Protein AF-0000000075319287 (afdb_homodimer)

Foldseek 3Di:
DPQAAEEEEDQDLLNLLLLVLCVVVPRDQASYEYEDLDPVSQVVSCVVRVHHYYPDRLVRCVPGQEYEYEDELLCLLVVLQVNQVSDDQRREYEYQYFLAAPVLSCVRNPRHWYKYKHWADQLSVLAIEMEIETDPPQDPVNVVVVQVSSNSRHHYDYDDDRLCVLLVCLCGHCPVVVLVVVLVVQLVVVVVVPDDSVVSNVVSVVVSVVLVCCQVVDPDHSVVVLVVVDDPPDPSVVVVVVCVVVPVVVVSVVSSVVSSVVSNVSNVVSSD/DPQAAEEEEDQDLLNLLLLVLCVVVPRDQASYEYEDLDPVSQVVSCVVRVHHYYPDRLVRCVPGQEYEYEDELLCLLVVLQVNQVSDDQRREYEYQYFLAAPVLSCVRNPRHWYKYKHWADQLSVLAIEMEIETDPPQDPVNVVVVQVSSNSRHHYDYDDDRLCVLLVCLCGHCPVVVLVVVLVVQLVVVVVVPDDSVVSNVVSVVVSVVLVCCQVVDPDHSVVVLVVVDDPPDPSVVVVVVCVVVPVVVVSVVSSVVSSVVSNVSNVVSSD

Structure (mmCIF, N/CA/C/O backbone):
data_AF-0000000075319287-model_v1
#
loop_
_entity.id
_entity.type
_entity.pdbx_description
1 polymer 'Pyrroline-5-carboxylate reductase'
#
loop_
_atom_site.group_PDB
_atom_site.id
_atom_site.type_symbol
_atom_site.label_atom_id
_atom_site.label_alt_id
_atom_site.label_comp_id
_atom_site.label_asym_id
_atom_site.label_entity_id
_atom_site.label_seq_id
_atom_site.pdbx_PDB_ins_code
_atom_site.Cartn_x
_atom_site.Cartn_y
_atom_site.Cartn_z
_atom_site.occupancy
_atom_site.B_iso_or_equiv
_atom_site.auth_seq_id
_atom_site.auth_comp_id
_atom_site.auth_asym_id
_atom_site.auth_atom_id
_atom_site.pdbx_PDB_model_num
ATOM 1 N N . MET A 1 1 ? 15.688 16.484 32.188 1 40 1 MET A N 1
ATOM 2 C CA . MET A 1 1 ? 15.344 17.203 30.953 1 40 1 MET A CA 1
ATOM 3 C C . MET A 1 1 ? 13.867 17.578 30.938 1 40 1 MET A C 1
ATOM 5 O O . MET A 1 1 ? 13.008 16.781 31.312 1 40 1 MET A O 1
ATOM 9 N N . SER A 1 2 ? 13.633 18.828 31.078 1 56.03 2 SER A N 1
ATOM 10 C CA . SER A 1 2 ? 12.25 19.25 31.25 1 56.03 2 SER A CA 1
ATOM 11 C C . SER A 1 2 ? 11.344 18.656 30.172 1 56.03 2 SER A C 1
ATOM 13 O O . SER A 1 2 ? 11.711 18.625 29 1 56.03 2 SER A O 1
ATOM 15 N N . THR A 1 3 ? 10.461 17.891 30.562 1 84.19 3 THR A N 1
ATOM 16 C CA . THR A 1 3 ? 9.508 17.203 29.703 1 84.19 3 THR A CA 1
ATOM 17 C C . THR A 1 3 ? 8.625 18.219 28.969 1 84.19 3 THR A C 1
ATOM 19 O O . THR A 1 3 ? 8.117 19.156 29.578 1 84.19 3 THR A O 1
ATOM 22 N N . THR A 1 4 ? 8.719 18.281 27.625 1 93.69 4 THR A N 1
ATOM 23 C CA . THR A 1 4 ? 7.887 19.141 26.812 1 93.69 4 THR A CA 1
ATOM 24 C C . THR A 1 4 ? 6.41 18.953 27.141 1 93.69 4 THR A C 1
ATOM 26 O O . THR A 1 4 ? 5.926 17.812 27.172 1 93.69 4 THR A O 1
ATOM 29 N N . ARG A 1 5 ? 5.77 20.062 27.578 1 97 5 ARG A N 1
ATOM 30 C CA . ARG A 1 5 ? 4.332 20.031 27.828 1 97 5 ARG A CA 1
ATOM 31 C C . ARG A 1 5 ? 3.553 20.406 26.562 1 97 5 ARG A C 1
ATOM 33 O O . ARG A 1 5 ? 3.816 21.453 25.953 1 97 5 ARG A O 1
ATOM 40 N N . ILE A 1 6 ? 2.586 19.531 26.234 1 98.19 6 ILE A N 1
ATOM 41 C CA . ILE A 1 6 ? 1.879 19.703 24.969 1 98.19 6 ILE A CA 1
ATOM 42 C C . ILE A 1 6 ? 0.385 19.875 25.219 1 98.19 6 ILE A C 1
ATOM 44 O O . ILE A 1 6 ? -0.209 19.125 26 1 98.19 6 ILE A O 1
ATOM 48 N N . ALA A 1 7 ? -0.177 20.875 24.625 1 98.56 7 ALA A N 1
ATOM 49 C CA . ALA A 1 7 ? -1.622 21.078 24.672 1 98.56 7 ALA A CA 1
ATOM 50 C C . ALA A 1 7 ? -2.252 20.906 23.297 1 98.56 7 ALA A C 1
ATOM 52 O O . ALA A 1 7 ? -1.795 21.484 22.312 1 98.56 7 ALA A O 1
ATOM 53 N N . PHE A 1 8 ? -3.287 20.078 23.234 1 98.62 8 PHE A N 1
ATOM 54 C CA . PHE A 1 8 ? -4.07 19.891 22.016 1 98.62 8 PHE A CA 1
ATOM 55 C C . PHE A 1 8 ? -5.371 20.688 22.078 1 98.62 8 PHE A C 1
ATOM 57 O O . PHE A 1 8 ? -6.156 20.516 23.016 1 98.62 8 PHE A O 1
ATOM 64 N N . ILE A 1 9 ? -5.527 21.578 21.125 1 98.38 9 ILE A N 1
ATOM 65 C CA . ILE A 1 9 ? -6.797 22.281 20.969 1 98.38 9 ILE A CA 1
ATOM 66 C C . ILE A 1 9 ? -7.648 21.578 19.906 1 98.38 9 ILE A C 1
ATOM 68 O O . ILE A 1 9 ? -7.363 21.672 18.703 1 98.38 9 ILE A O 1
ATOM 72 N N . GLY A 1 10 ? -8.766 20.984 20.297 1 96.56 10 GLY A N 1
ATOM 73 C CA . GLY A 1 10 ? -9.484 20.031 19.469 1 96.56 10 GLY A CA 1
ATOM 74 C C . GLY A 1 10 ? -9.031 18.594 19.688 1 96.56 10 GLY A C 1
ATOM 75 O O . GLY A 1 10 ? -7.867 18.266 19.469 1 96.56 10 GLY A O 1
ATOM 76 N N . ALA A 1 11 ? -9.969 17.766 20.109 1 95.19 11 ALA A N 1
ATOM 77 C CA . ALA A 1 11 ? -9.617 16.391 20.453 1 95.19 11 ALA A CA 1
ATOM 78 C C . ALA A 1 11 ? -10.297 15.398 19.516 1 95.19 11 ALA A C 1
ATOM 80 O O . ALA A 1 11 ? -10.859 14.391 19.953 1 95.19 11 ALA A O 1
ATOM 81 N N . GLY A 1 12 ? -10.227 15.727 18.219 1 91.44 12 GLY A N 1
ATOM 82 C CA . GLY A 1 12 ? -10.773 14.828 17.219 1 91.44 12 GLY A CA 1
ATOM 83 C C . GLY A 1 12 ? -9.867 13.648 16.922 1 91.44 12 GLY A C 1
ATOM 84 O O . GLY A 1 12 ? -8.984 13.32 17.703 1 91.44 12 GLY A O 1
ATOM 85 N N . ASN A 1 13 ? -10.109 12.984 15.805 1 89.56 13 ASN A N 1
ATOM 86 C CA . ASN A 1 13 ? -9.422 11.742 15.453 1 89.56 13 ASN A CA 1
ATOM 87 C C . ASN A 1 13 ? -7.922 11.961 15.289 1 89.56 13 ASN A C 1
ATOM 89 O O . ASN A 1 13 ? -7.121 11.133 15.734 1 89.56 13 ASN A O 1
ATOM 93 N N . MET A 1 14 ? -7.555 13.055 14.586 1 92.69 14 MET A N 1
ATOM 94 C CA . MET A 1 14 ? -6.133 13.305 14.367 1 92.69 14 MET A CA 1
ATOM 95 C C . MET A 1 14 ? -5.418 13.586 15.688 1 92.69 14 MET A C 1
ATOM 97 O O . MET A 1 14 ? -4.332 13.062 15.938 1 92.69 14 MET A O 1
ATOM 101 N N . ALA A 1 15 ? -6.043 14.453 16.516 1 95.5 15 ALA A N 1
ATOM 102 C CA . ALA A 1 15 ? -5.473 14.734 17.828 1 95.5 15 ALA A CA 1
ATOM 103 C C . ALA A 1 15 ? -5.328 13.453 18.641 1 95.5 15 ALA A C 1
ATOM 105 O O . ALA A 1 15 ? -4.285 13.211 19.25 1 95.5 15 ALA A O 1
ATOM 106 N N . ALA A 1 16 ? -6.383 12.664 18.625 1 95.19 16 ALA A N 1
ATOM 107 C CA . ALA A 1 16 ? -6.352 11.398 19.359 1 95.19 16 ALA A CA 1
ATOM 108 C C . ALA A 1 16 ? -5.211 10.516 18.875 1 95.19 16 ALA A C 1
ATOM 110 O O . ALA A 1 16 ? -4.527 9.875 19.672 1 95.19 16 ALA A O 1
ATOM 111 N N . SER A 1 17 ? -5.039 10.438 17.609 1 95 17 SER A N 1
ATOM 112 C CA . SER A 1 17 ? -3.965 9.656 17 1 95 17 SER A CA 1
ATOM 113 C C . SER A 1 17 ? -2.598 10.148 17.469 1 95 17 SER A C 1
ATOM 115 O O . SER A 1 17 ? -1.729 9.344 17.828 1 95 17 SER A O 1
ATOM 117 N N . LEU A 1 18 ? -2.42 11.43 17.438 1 96.56 18 LEU A N 1
ATOM 118 C CA . LEU A 1 18 ? -1.149 12.023 17.844 1 96.56 18 LEU A CA 1
ATOM 119 C C . LEU A 1 18 ? -0.887 11.773 19.328 1 96.56 18 LEU A C 1
ATOM 121 O O . LEU A 1 18 ? 0.224 11.398 19.703 1 96.56 18 LEU A O 1
ATOM 125 N N . ILE A 1 19 ? -1.899 11.961 20.125 1 97.31 19 ILE A N 1
ATOM 126 C CA . ILE A 1 19 ? -1.784 11.711 21.562 1 97.31 19 ILE A CA 1
ATOM 127 C C . ILE A 1 19 ? -1.411 10.258 21.797 1 97.31 19 ILE A C 1
ATOM 129 O O . ILE A 1 19 ? -0.478 9.961 22.562 1 97.31 19 ILE A O 1
ATOM 133 N N . GLY A 1 20 ? -2.131 9.359 21.203 1 96.31 20 GLY A N 1
ATOM 134 C CA . GLY A 1 20 ? -1.814 7.949 21.328 1 96.31 20 GLY A CA 1
ATOM 135 C C . GLY A 1 20 ? -0.391 7.617 20.922 1 96.31 20 GLY A C 1
ATOM 136 O O . GLY A 1 20 ? 0.286 6.836 21.594 1 96.31 20 GLY A O 1
ATOM 137 N N . GLY A 1 21 ? 0.044 8.164 19.75 1 96.44 21 GLY A N 1
ATOM 138 C CA . GLY A 1 21 ? 1.413 7.961 19.297 1 96.44 21 GLY A CA 1
ATOM 139 C C . GLY A 1 21 ? 2.447 8.445 20.297 1 96.44 21 GLY A C 1
ATOM 140 O O . GLY A 1 21 ? 3.439 7.758 20.547 1 96.44 21 GLY A O 1
ATOM 141 N N . LEU A 1 22 ? 2.207 9.602 20.828 1 96.75 22 LEU A N 1
ATOM 142 C CA . LEU A 1 22 ? 3.117 10.164 21.812 1 96.75 22 LEU A CA 1
ATOM 143 C C . LEU A 1 22 ? 3.17 9.289 23.062 1 96.75 22 LEU A C 1
ATOM 145 O O . LEU A 1 22 ? 4.25 9.016 23.594 1 96.75 22 LEU A O 1
ATOM 149 N N . ARG A 1 23 ? 1.993 8.867 23.5 1 96.31 23 ARG A N 1
ATOM 150 C CA . ARG A 1 23 ? 1.923 7.984 24.656 1 96.31 23 ARG A CA 1
ATOM 151 C C . ARG A 1 23 ? 2.688 6.691 24.406 1 96.31 23 ARG A C 1
ATOM 153 O O . ARG A 1 23 ? 3.41 6.211 25.281 1 96.31 23 ARG A O 1
ATOM 160 N N . ALA A 1 24 ? 2.535 6.156 23.312 1 95 24 ALA A N 1
ATOM 161 C CA . ALA A 1 24 ? 3.203 4.914 22.938 1 95 24 ALA A CA 1
ATOM 162 C C . ALA A 1 24 ? 4.719 5.09 22.922 1 95 24 ALA A C 1
ATOM 164 O O . ALA A 1 24 ? 5.465 4.137 23.156 1 95 24 ALA A O 1
ATOM 165 N N . GLN A 1 25 ? 5.152 6.27 22.656 1 93.81 25 GLN A N 1
ATOM 166 C CA . GLN A 1 25 ? 6.582 6.559 22.625 1 93.81 25 GLN A CA 1
ATOM 167 C C . GLN A 1 25 ? 7.105 6.879 24.016 1 93.81 25 GLN A C 1
ATOM 169 O O . GLN A 1 25 ? 8.273 7.234 24.188 1 93.81 25 GLN A O 1
ATOM 174 N N . GLY A 1 26 ? 6.207 6.898 25 1 93.69 26 GLY A N 1
ATOM 175 C CA . GLY A 1 26 ? 6.648 7.016 26.375 1 93.69 26 GLY A CA 1
ATOM 176 C C . GLY A 1 26 ? 6.43 8.406 26.953 1 93.69 26 GLY A C 1
ATOM 177 O O . GLY A 1 26 ? 6.852 8.688 28.078 1 93.69 26 GLY A O 1
ATOM 178 N N . VAL A 1 27 ? 5.789 9.25 26.203 1 95.19 27 VAL A N 1
ATOM 179 C CA . VAL A 1 27 ? 5.484 10.562 26.75 1 95.19 27 VAL A CA 1
ATOM 180 C C . VAL A 1 27 ? 4.469 10.43 27.875 1 95.19 27 VAL A C 1
ATOM 182 O O . VAL A 1 27 ? 3.453 9.75 27.734 1 95.19 27 VAL A O 1
ATOM 185 N N . GLU A 1 28 ? 4.766 11.094 28.953 1 96.31 28 GLU A N 1
ATOM 186 C CA . GLU A 1 28 ? 3.916 10.969 30.125 1 96.31 28 GLU A CA 1
ATOM 187 C C . GLU A 1 28 ? 2.568 11.648 29.906 1 96.31 28 GLU A C 1
ATOM 189 O O . GLU A 1 28 ? 2.5 12.727 29.312 1 96.31 28 GLU A O 1
ATOM 194 N N . ALA A 1 29 ? 1.523 11.055 30.469 1 96.94 29 ALA A N 1
ATOM 195 C CA . ALA A 1 29 ? 0.172 11.594 30.344 1 96.94 29 ALA A CA 1
ATOM 196 C C . ALA A 1 29 ? 0.085 12.992 30.938 1 96.94 29 ALA A C 1
ATOM 198 O O . ALA A 1 29 ? -0.62 13.859 30.406 1 96.94 29 ALA A O 1
ATOM 199 N N . ASP A 1 30 ? 0.828 13.242 32 1 96.31 30 ASP A N 1
ATOM 200 C CA . ASP A 1 30 ? 0.771 14.516 32.719 1 96.31 30 ASP A CA 1
ATOM 201 C C . ASP A 1 30 ? 1.366 15.641 31.875 1 96.31 30 ASP A C 1
ATOM 203 O O . ASP A 1 30 ? 1.163 16.812 32.156 1 96.31 30 ASP A O 1
ATOM 207 N N . SER A 1 31 ? 2.094 15.227 30.859 1 97.25 31 SER A N 1
ATOM 208 C CA . SER A 1 31 ? 2.721 16.219 30 1 97.25 31 SER A CA 1
ATOM 209 C C . SER A 1 31 ? 1.815 16.594 28.828 1 97.25 31 SER A C 1
ATOM 211 O O . SER A 1 31 ? 2.168 17.453 28 1 97.25 31 SER A O 1
ATOM 213 N N . ILE A 1 32 ? 0.68 15.977 28.719 1 98 32 ILE A N 1
ATOM 214 C CA . ILE A 1 32 ? -0.235 16.188 27.609 1 98 32 ILE A CA 1
ATOM 215 C C . ILE A 1 32 ? -1.587 16.672 28.141 1 98 32 ILE A C 1
ATOM 217 O O . ILE A 1 32 ? -2.127 16.094 29.094 1 98 32 ILE A O 1
ATOM 221 N N . ARG A 1 33 ? -2.057 17.734 27.594 1 98.12 33 ARG A N 1
ATOM 222 C CA . ARG A 1 33 ? -3.396 18.25 27.859 1 98.12 33 ARG A CA 1
ATOM 223 C C . ARG A 1 33 ? -4.184 18.406 26.562 1 98.12 33 ARG A C 1
ATOM 225 O O . ARG A 1 33 ? -3.596 18.547 25.484 1 98.12 33 ARG A O 1
ATOM 232 N N . ALA A 1 34 ? -5.508 18.312 26.672 1 98.56 34 ALA A N 1
ATOM 233 C CA . ALA A 1 34 ? -6.34 18.531 25.5 1 98.56 34 ALA A CA 1
ATOM 234 C C . ALA A 1 34 ? -7.609 19.297 25.859 1 98.56 34 ALA A C 1
ATOM 236 O O . ALA A 1 34 ? -8.047 19.266 27.016 1 98.56 34 ALA A O 1
ATOM 237 N N . SER A 1 35 ? -8.125 20.031 24.891 1 98.44 35 SER A N 1
ATOM 238 C CA . SER A 1 35 ? -9.414 20.688 25.062 1 98.44 35 SER A CA 1
ATOM 239 C C . SER A 1 35 ? -10.367 20.344 23.922 1 98.44 35 SER A C 1
ATOM 241 O O . SER A 1 35 ? -9.93 20.062 22.812 1 98.44 35 SER A O 1
ATOM 243 N N . ASP A 1 36 ? -11.594 20.281 24.234 1 98 36 ASP A N 1
ATOM 244 C CA . ASP A 1 36 ? -12.695 20.109 23.297 1 98 36 ASP A CA 1
ATOM 245 C C . ASP A 1 36 ? -14.008 20.609 23.891 1 98 36 ASP A C 1
ATOM 247 O O . ASP A 1 36 ? -14.281 20.422 25.078 1 98 36 ASP A O 1
ATOM 251 N N . PRO A 1 37 ? -14.828 21.234 23.016 1 95.44 37 PRO A N 1
ATOM 252 C CA . PRO A 1 37 ? -16.094 21.734 23.562 1 95.44 37 PRO A CA 1
ATOM 253 C C . PRO A 1 37 ? -17.078 20.625 23.891 1 95.44 37 PRO A C 1
ATOM 255 O O . PRO A 1 37 ? -17.938 20.781 24.75 1 95.44 37 PRO A O 1
ATOM 258 N N . GLY A 1 38 ? -17 19.5 23.266 1 95.62 38 GLY A N 1
ATOM 259 C CA . GLY A 1 38 ? -17.938 18.406 23.469 1 95.62 38 GLY A CA 1
ATOM 260 C C . GLY A 1 38 ? -17.547 17.516 24.641 1 95.62 38 GLY A C 1
ATOM 261 O O . GLY A 1 38 ? -16.453 16.953 24.672 1 95.62 38 GLY A O 1
ATOM 262 N N . ALA A 1 39 ? -18.469 17.281 25.5 1 96.5 39 ALA A N 1
ATOM 263 C CA . ALA A 1 39 ? -18.234 16.484 26.688 1 96.5 39 ALA A CA 1
ATOM 264 C C . ALA A 1 39 ? -17.953 15.023 26.328 1 96.5 39 ALA A C 1
ATOM 266 O O . ALA A 1 39 ? -17.125 14.367 26.969 1 96.5 39 ALA A O 1
ATOM 267 N N . GLU A 1 40 ? -18.609 14.594 25.391 1 97 40 GLU A N 1
ATOM 268 C CA . GLU A 1 40 ? -18.438 13.203 24.984 1 97 40 GLU A CA 1
ATOM 269 C C . GLU A 1 40 ? -17.031 12.969 24.438 1 97 40 GLU A C 1
ATOM 271 O O . GLU A 1 40 ? -16.375 11.984 24.781 1 97 40 GLU A O 1
ATOM 276 N N . THR A 1 41 ? -16.594 13.852 23.578 1 96.25 41 THR A N 1
ATOM 277 C CA . THR A 1 41 ? -15.258 13.758 23 1 96.25 41 THR A CA 1
ATOM 278 C C . THR A 1 41 ? -14.195 13.828 24.094 1 96.25 41 THR A C 1
ATOM 280 O O . THR A 1 41 ? -13.242 13.055 24.094 1 96.25 41 THR A O 1
ATOM 283 N N . ARG A 1 42 ? -14.375 14.727 25.031 1 96.62 42 ARG A N 1
ATOM 284 C CA . ARG A 1 42 ? -13.453 14.844 26.156 1 96.62 42 ARG A CA 1
ATOM 285 C C . ARG A 1 42 ? -13.406 13.555 26.969 1 96.62 42 ARG A C 1
ATOM 287 O O . ARG A 1 42 ? -12.328 13.086 27.344 1 96.62 42 ARG A O 1
ATOM 294 N N . GLY A 1 43 ? -14.578 13.039 27.219 1 96.5 43 GLY A N 1
ATOM 295 C CA . GLY A 1 43 ? -14.648 11.789 27.953 1 96.5 43 GLY A CA 1
ATOM 296 C C . GLY A 1 43 ? -13.914 10.648 27.266 1 96.5 43 GLY A C 1
ATOM 297 O O . GLY A 1 43 ? -13.195 9.883 27.922 1 96.5 43 GLY A O 1
ATOM 298 N N . LYS A 1 44 ? -14.07 10.508 26.047 1 96.06 44 LYS A N 1
ATOM 299 C CA . LYS A 1 44 ? -13.438 9.445 25.266 1 96.06 44 LYS A CA 1
ATOM 300 C C . LYS A 1 44 ? -11.922 9.555 25.312 1 96.06 44 LYS A C 1
ATOM 302 O O . LYS A 1 44 ? -11.227 8.562 25.547 1 96.06 44 LYS A O 1
ATOM 307 N N . ILE A 1 45 ? -11.391 10.711 25.109 1 96.25 45 ILE A N 1
ATOM 308 C CA . ILE A 1 45 ? -9.953 10.938 25.078 1 96.25 45 ILE A CA 1
ATOM 309 C C . ILE A 1 45 ? -9.352 10.695 26.453 1 96.25 45 ILE A C 1
ATOM 311 O O . ILE A 1 45 ? -8.281 10.094 26.578 1 96.25 45 ILE A O 1
ATOM 315 N N . ALA A 1 46 ? -10.031 11.227 27.453 1 96.31 46 ALA A N 1
ATOM 316 C CA . ALA A 1 46 ? -9.57 11.031 28.812 1 96.31 46 ALA A CA 1
ATOM 317 C C . ALA A 1 46 ? -9.516 9.547 29.172 1 96.31 46 ALA A C 1
ATOM 319 O O . ALA A 1 46 ? -8.555 9.086 29.797 1 96.31 46 ALA A O 1
ATOM 320 N N . ALA A 1 47 ? -10.516 8.859 28.797 1 96.31 47 ALA A N 1
ATOM 321 C CA . ALA A 1 47 ? -10.594 7.434 29.094 1 96.31 47 ALA A CA 1
ATOM 322 C C . ALA A 1 47 ? -9.531 6.652 28.328 1 96.31 47 ALA A C 1
ATOM 324 O O . ALA A 1 47 ? -8.93 5.719 28.875 1 96.31 47 ALA A O 1
ATOM 325 N N . GLU A 1 48 ? -9.32 7.016 27.188 1 95.06 48 GLU A N 1
ATOM 326 C CA . GLU A 1 48 ? -8.438 6.27 26.297 1 95.06 48 GLU A CA 1
ATOM 327 C C . GLU A 1 48 ? -6.969 6.531 26.625 1 95.06 48 GLU A C 1
ATOM 329 O O . GLU A 1 48 ? -6.137 5.625 26.531 1 95.06 48 GLU A O 1
ATOM 334 N N . HIS A 1 49 ? -6.629 7.766 26.984 1 96.06 49 HIS A N 1
ATOM 335 C CA . HIS A 1 49 ? -5.215 8.109 27.047 1 96.06 49 HIS A CA 1
ATOM 336 C C . HIS A 1 49 ? -4.809 8.555 28.438 1 96.06 49 HIS A C 1
ATOM 338 O O . HIS A 1 49 ? -3.621 8.734 28.719 1 96.06 49 HIS A O 1
ATOM 344 N N . GLY A 1 50 ? -5.781 8.805 29.297 1 96.19 50 GLY A N 1
ATOM 345 C CA . GLY A 1 50 ? -5.504 9.164 30.688 1 96.19 50 GLY A CA 1
ATOM 346 C C . GLY A 1 50 ? -4.93 10.562 30.828 1 96.19 50 GLY A C 1
ATOM 347 O O . GLY A 1 50 ? -4.152 10.82 31.75 1 96.19 50 GLY A O 1
ATOM 348 N N . ILE A 1 51 ? -5.25 11.43 29.922 1 97.31 51 ILE A N 1
ATOM 349 C CA . ILE A 1 51 ? -4.691 12.773 29.984 1 97.31 51 ILE A CA 1
ATOM 350 C C . ILE A 1 51 ? -5.723 13.742 30.562 1 97.31 51 ILE A C 1
ATOM 352 O O . ILE A 1 51 ? -6.906 13.406 30.656 1 97.31 51 ILE A O 1
ATOM 356 N N . ALA A 1 52 ? -5.23 14.977 30.984 1 97.44 52 ALA A N 1
ATOM 357 C CA . ALA A 1 52 ? -6.133 16.031 31.438 1 97.44 52 ALA A CA 1
ATOM 358 C C . ALA A 1 52 ? -6.852 16.688 30.25 1 97.44 52 ALA A C 1
ATOM 360 O O . ALA A 1 52 ? -6.23 17 29.234 1 97.44 52 ALA A O 1
ATOM 361 N N . VAL A 1 53 ? -8.141 16.781 30.406 1 98.12 53 VAL A N 1
ATOM 362 C CA . VAL A 1 53 ? -8.938 17.359 29.328 1 98.12 53 VAL A CA 1
ATOM 363 C C . VAL A 1 53 ? -9.758 18.531 29.875 1 98.12 53 VAL A C 1
ATOM 365 O O . VAL A 1 53 ? -10.195 18.5 31.016 1 98.12 53 VAL A O 1
ATOM 368 N N . PHE A 1 54 ? -9.992 19.562 29.031 1 98.06 54 PHE A N 1
ATOM 369 C CA . PHE A 1 54 ? -10.648 20.797 29.453 1 98.06 54 PHE A CA 1
ATOM 370 C C . PHE A 1 54 ? -11.711 21.219 28.438 1 98.06 54 PHE A C 1
ATOM 372 O O . PHE A 1 54 ? -11.602 20.922 27.25 1 98.06 54 PHE A O 1
ATOM 379 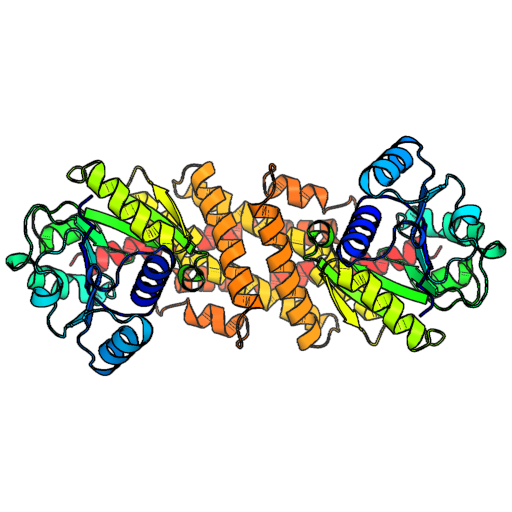N N . ALA A 1 55 ? -12.734 21.906 28.906 1 97.06 55 ALA A N 1
ATOM 380 C CA . ALA A 1 55 ? -13.719 22.484 28.016 1 97.06 55 ALA A CA 1
ATOM 381 C C . ALA A 1 55 ? -13.211 23.797 27.422 1 97.06 55 ALA A C 1
ATOM 383 O O . ALA A 1 55 ? -13.586 24.172 26.297 1 97.06 55 ALA A O 1
ATOM 384 N N . ASP A 1 56 ? -12.414 24.438 28.203 1 96.75 56 ASP A N 1
ATOM 385 C CA . ASP A 1 56 ? -11.898 25.75 27.844 1 96.75 56 ASP A CA 1
ATOM 386 C C . ASP A 1 56 ? -10.484 25.656 27.281 1 96.75 56 ASP A C 1
ATOM 388 O O . ASP A 1 56 ? -9.594 25.109 27.922 1 96.75 56 ASP A O 1
ATOM 392 N N . ASN A 1 57 ? -10.281 26.25 26.062 1 98.06 57 ASN A N 1
ATOM 393 C CA . ASN A 1 57 ? -8.984 26.219 25.391 1 98.06 57 ASN A CA 1
ATOM 394 C C . ASN A 1 57 ? -7.914 26.922 26.219 1 98.06 57 ASN A C 1
ATOM 396 O O . ASN A 1 57 ? -6.766 26.484 26.266 1 98.06 57 ASN A O 1
ATOM 400 N N . ALA A 1 58 ? -8.266 28.031 26.844 1 97.44 58 ALA A N 1
ATOM 401 C CA . ALA A 1 58 ? -7.32 28.844 27.609 1 97.44 58 ALA A CA 1
ATOM 402 C C . ALA A 1 58 ? -6.734 28.047 28.766 1 97.44 58 ALA A C 1
ATOM 404 O O . ALA A 1 58 ? -5.562 28.203 29.109 1 97.44 58 ALA A O 1
ATOM 405 N N . GLU A 1 59 ? -7.559 27.281 29.359 1 97.62 59 GLU A N 1
ATOM 406 C CA . GLU A 1 59 ? -7.094 26.422 30.453 1 97.62 59 GLU A CA 1
ATOM 407 C C . GLU A 1 59 ? -6.105 25.375 29.969 1 97.62 59 GLU A C 1
ATOM 409 O O . GLU A 1 59 ? -5.102 25.094 30.625 1 97.62 59 GLU A O 1
ATOM 414 N N . ALA A 1 60 ? -6.379 24.812 28.828 1 98 60 ALA A N 1
ATOM 415 C CA . ALA A 1 60 ? -5.562 23.75 28.281 1 98 60 ALA A CA 1
ATOM 416 C C . ALA A 1 60 ? -4.156 24.234 27.953 1 98 60 ALA A C 1
ATOM 418 O O . ALA A 1 60 ? -3.18 23.5 28.094 1 98 60 ALA A O 1
ATOM 419 N N . VAL A 1 61 ? -4.035 25.469 27.5 1 98.06 61 VAL A N 1
ATOM 420 C CA . VAL A 1 61 ? -2.762 25.922 26.953 1 98.06 61 VAL A CA 1
ATOM 421 C C . VAL A 1 61 ? -1.88 26.453 28.078 1 98.06 61 VAL A C 1
ATOM 423 O O . VAL A 1 61 ? -0.702 26.75 27.875 1 98.06 61 VAL A O 1
ATOM 426 N N . GLU A 1 62 ? -2.467 26.609 29.297 1 96.38 62 GLU A N 1
ATOM 427 C CA . GLU A 1 62 ? -1.7 27.141 30.422 1 96.38 62 GLU A CA 1
ATOM 428 C C . GLU A 1 62 ? -0.476 26.281 30.703 1 96.38 62 GLU A C 1
ATOM 430 O O . GLU A 1 62 ? -0.604 25.078 30.969 1 96.38 62 GLU A O 1
ATOM 435 N N . GLY A 1 63 ? 0.735 26.875 30.547 1 94.75 63 GLY A N 1
ATOM 436 C CA . GLY A 1 63 ? 1.975 26.203 30.891 1 94.75 63 GLY A CA 1
ATOM 437 C C . GLY A 1 63 ? 2.494 25.297 29.781 1 94.75 63 GLY A C 1
ATOM 438 O O . GLY A 1 63 ? 3.541 24.672 29.922 1 94.75 63 GLY A O 1
ATOM 439 N N . ALA A 1 64 ? 1.81 25.219 28.703 1 97.38 64 ALA A N 1
ATOM 440 C CA . ALA A 1 64 ? 2.234 24.359 27.609 1 97.38 64 ALA A CA 1
ATOM 441 C C . ALA A 1 64 ? 3.428 24.969 26.875 1 97.38 64 ALA A C 1
ATOM 443 O O . ALA A 1 64 ? 3.533 26.188 26.75 1 97.38 64 ALA A O 1
ATOM 444 N N . ASP A 1 65 ? 4.316 24.141 26.422 1 97.81 65 ASP A N 1
A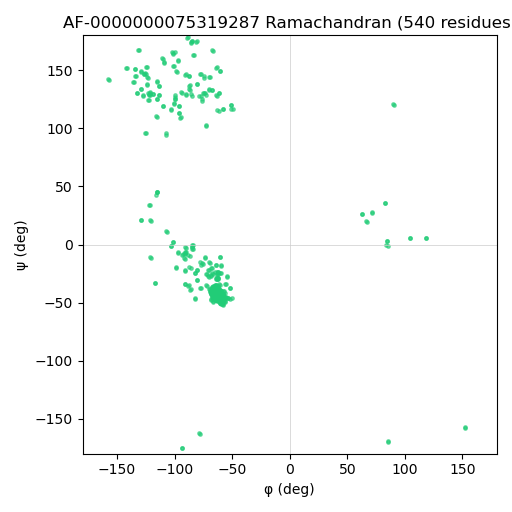TOM 445 C CA . ASP A 1 65 ? 5.414 24.547 25.562 1 97.81 65 ASP A CA 1
ATOM 446 C C . ASP A 1 65 ? 4.988 24.547 24.094 1 97.81 65 ASP A C 1
ATOM 448 O O . ASP A 1 65 ? 5.41 25.406 23.312 1 97.81 65 ASP A O 1
ATOM 452 N N . VAL A 1 66 ? 4.207 23.562 23.734 1 98.38 66 VAL A N 1
ATOM 453 C CA . VAL A 1 66 ? 3.691 23.375 22.391 1 98.38 66 VAL A CA 1
ATOM 454 C C . VAL A 1 66 ? 2.164 23.344 22.406 1 98.38 66 VAL A C 1
ATOM 456 O O . VAL A 1 66 ? 1.566 22.672 23.25 1 98.38 66 VAL A O 1
ATOM 459 N N . VAL A 1 67 ? 1.589 24.109 21.578 1 98.62 67 VAL A N 1
ATOM 460 C CA . VAL A 1 67 ? 0.141 24.125 21.391 1 98.62 67 VAL A CA 1
ATOM 461 C C . VAL A 1 67 ? -0.203 23.656 19.984 1 98.62 67 VAL A C 1
ATOM 463 O O . VAL A 1 67 ? 0.088 24.359 19.016 1 98.62 67 VAL A O 1
ATOM 466 N N . LEU A 1 68 ? -0.779 22.469 19.875 1 98.56 68 LEU A N 1
ATOM 467 C CA . LEU A 1 68 ? -1.234 21.969 18.578 1 98.56 68 LEU A CA 1
ATOM 468 C C . LEU A 1 68 ? -2.717 22.25 18.375 1 98.56 68 LEU A C 1
ATOM 470 O O . LEU A 1 68 ? -3.559 21.797 19.156 1 98.56 68 LEU A O 1
ATOM 474 N N . ILE A 1 69 ? -2.984 22.984 17.375 1 98 69 ILE A N 1
ATOM 475 C CA . ILE A 1 69 ? -4.371 23.312 17.062 1 98 69 ILE A CA 1
ATOM 476 C C . ILE A 1 69 ? -4.91 22.328 16.031 1 98 69 ILE A C 1
ATOM 478 O O . ILE A 1 69 ? -4.539 22.391 14.852 1 98 69 ILE A O 1
ATOM 482 N N . ALA A 1 70 ? -5.805 21.484 16.5 1 96.5 70 ALA A N 1
ATOM 483 C CA . ALA A 1 70 ? -6.312 20.391 15.68 1 96.5 70 ALA A CA 1
ATOM 484 C C . ALA A 1 70 ? -7.805 20.547 15.414 1 96.5 70 ALA A C 1
ATOM 486 O O . ALA A 1 70 ? -8.57 19.578 15.523 1 96.5 70 ALA A O 1
ATOM 487 N N . VAL A 1 71 ? -8.258 21.75 15.109 1 94.88 71 VAL A N 1
ATOM 488 C CA . VAL A 1 71 ? -9.656 22 14.773 1 94.88 71 VAL A CA 1
ATOM 489 C C . VAL A 1 71 ? -9.82 22.094 13.258 1 94.88 71 VAL A C 1
ATOM 491 O O . VAL A 1 71 ? -8.828 22.203 12.531 1 94.88 71 VAL A O 1
ATOM 494 N N . LYS A 1 72 ? -11.023 22.031 12.789 1 89.75 72 LYS A N 1
ATOM 495 C CA . LYS A 1 72 ? -11.305 22.188 11.367 1 89.75 72 LYS A CA 1
ATOM 496 C C . LYS A 1 72 ? -10.922 23.578 10.867 1 89.75 72 LYS A C 1
ATOM 498 O O . LYS A 1 72 ? -11 24.547 11.625 1 89.75 72 LYS A O 1
ATOM 503 N N . PRO A 1 73 ? -10.609 23.625 9.609 1 92.31 73 PRO A N 1
ATOM 504 C CA . PRO A 1 73 ? -10.195 24.906 9.062 1 92.31 73 PRO A CA 1
ATOM 505 C C . PRO A 1 73 ? -11.227 26.016 9.281 1 92.31 73 PRO A C 1
ATOM 507 O O . PRO A 1 73 ? -10.875 27.141 9.609 1 92.31 73 PRO A O 1
ATOM 510 N N . GLN A 1 74 ? -12.469 25.672 9.258 1 90 74 GLN A N 1
ATOM 511 C CA . GLN A 1 74 ? -13.547 26.656 9.367 1 90 74 GLN A CA 1
ATOM 512 C C . GLN A 1 74 ? -13.625 27.234 10.773 1 90 74 GLN A C 1
ATOM 514 O O . GLN A 1 74 ? -14.156 28.328 10.977 1 90 74 GLN A O 1
ATOM 519 N N . ALA A 1 75 ? -13.102 26.516 11.719 1 94.06 75 ALA A N 1
ATOM 520 C CA . ALA A 1 75 ? -13.18 26.953 13.117 1 94.06 75 ALA A CA 1
ATOM 521 C C . ALA A 1 75 ? -11.898 27.656 13.539 1 94.06 75 ALA A C 1
ATOM 523 O O . ALA A 1 75 ? -11.836 28.25 14.625 1 94.06 75 ALA A O 1
ATOM 524 N N . MET A 1 76 ? -10.906 27.688 12.742 1 96.06 76 MET A N 1
ATOM 525 C CA . MET A 1 76 ? -9.547 28.094 13.102 1 96.06 76 MET A CA 1
ATOM 526 C C . MET A 1 76 ? -9.508 29.562 13.508 1 96.06 76 MET A C 1
ATOM 528 O O . MET A 1 76 ? -8.93 29.906 14.539 1 96.06 76 MET A O 1
ATOM 532 N N . LYS A 1 77 ? -10.133 30.422 12.727 1 96.56 77 LYS A N 1
ATOM 533 C CA . LYS A 1 77 ? -10.094 31.859 13.023 1 96.56 77 LYS A CA 1
ATOM 534 C C . LYS A 1 77 ? -10.648 32.156 14.414 1 96.56 77 LYS A C 1
ATOM 536 O O . LYS A 1 77 ? -9.984 32.781 15.234 1 96.56 77 LYS A O 1
ATOM 541 N N . ALA A 1 78 ? -11.82 31.625 14.656 1 96.75 78 ALA A N 1
ATOM 542 C CA . ALA A 1 78 ? -12.484 31.875 15.938 1 96.75 78 ALA A CA 1
ATOM 543 C C . ALA A 1 78 ? -11.656 31.328 17.094 1 96.75 78 ALA A C 1
ATOM 545 O O . ALA A 1 78 ? -11.523 31.984 18.141 1 96.75 78 ALA A O 1
ATOM 546 N N . VAL A 1 79 ? -11.078 30.141 16.938 1 97.44 79 VAL A N 1
ATOM 547 C CA . VAL A 1 79 ? -10.289 29.5 17.969 1 97.44 79 VAL A CA 1
ATOM 548 C C . VAL A 1 79 ? -9.016 30.297 18.234 1 97.44 79 VAL A C 1
ATOM 550 O O . VAL A 1 79 ? -8.664 30.562 19.375 1 97.44 79 VAL A O 1
ATOM 553 N N . CYS A 1 80 ? -8.336 30.688 17.203 1 97.75 80 CYS A N 1
ATOM 554 C CA . CYS A 1 80 ? -7.09 31.422 17.328 1 97.75 80 CYS A CA 1
ATOM 555 C C . CYS A 1 80 ? -7.316 32.781 18 1 97.75 80 CYS A C 1
ATOM 557 O O . CYS A 1 80 ? -6.582 33.156 18.906 1 97.75 80 CYS A O 1
ATOM 559 N N . GLU A 1 81 ? -8.352 33.5 17.578 1 97.31 81 GLU A N 1
ATOM 560 C CA . GLU A 1 81 ? -8.641 34.812 18.172 1 97.31 81 GLU A CA 1
ATOM 561 C C . GLU A 1 81 ? -8.953 34.688 19.656 1 97.31 81 GLU A C 1
ATOM 563 O O . GLU A 1 81 ? -8.516 35.531 20.453 1 97.31 81 GLU A O 1
ATOM 568 N N . ALA A 1 82 ? -9.648 33.656 19.969 1 96.88 82 ALA A N 1
ATOM 569 C CA . ALA A 1 82 ? -10.023 33.469 21.375 1 96.88 82 ALA A CA 1
ATOM 570 C C . ALA A 1 82 ? -8.805 33.094 22.219 1 96.88 82 ALA A C 1
ATOM 572 O O . ALA A 1 82 ? -8.75 33.406 23.406 1 96.88 82 ALA A O 1
ATOM 573 N N . LEU A 1 83 ? -7.836 32.5 21.656 1 97.25 83 LEU A N 1
ATOM 574 C CA . LEU A 1 83 ? -6.676 31.969 22.359 1 97.25 83 LEU A CA 1
ATOM 575 C C . LEU A 1 83 ? -5.602 33.031 22.516 1 97.25 83 LEU A C 1
ATOM 577 O O . LEU A 1 83 ? -4.695 32.906 23.344 1 97.25 83 LEU A O 1
ATOM 581 N N . ARG A 1 84 ? -5.664 34.031 21.75 1 96.69 84 ARG A N 1
ATOM 582 C CA . ARG A 1 84 ? -4.59 35 21.594 1 96.69 84 ARG A CA 1
ATOM 583 C C . ARG A 1 84 ? -4.117 35.531 22.953 1 96.69 84 ARG A C 1
ATOM 585 O O . ARG A 1 84 ? -2.918 35.562 23.234 1 96.69 84 ARG A O 1
ATOM 592 N N . SER A 1 85 ? -5.043 35.906 23.828 1 96.25 85 SER A N 1
ATOM 593 C CA . SER A 1 85 ? -4.695 36.531 25.094 1 96.25 85 SER A CA 1
ATOM 594 C C . SER A 1 85 ? -4.152 35.531 26.109 1 96.25 85 SER A C 1
ATOM 596 O O . SER A 1 85 ? -3.529 35.906 27.094 1 96.25 85 SER A O 1
ATOM 598 N N . SER A 1 86 ? -4.387 34.281 25.859 1 97.25 86 SER A N 1
ATOM 599 C CA . SER A 1 86 ? -3.982 33.219 26.797 1 97.25 86 SER A CA 1
ATOM 600 C C . SER A 1 86 ? -2.611 32.656 26.453 1 97.25 86 SER A C 1
ATOM 602 O O . SER A 1 86 ? -2.02 31.922 27.234 1 97.25 86 SER A O 1
ATOM 604 N N . LEU A 1 87 ? -2.076 33.031 25.344 1 97.06 87 LEU A N 1
ATOM 605 C CA . LEU A 1 87 ? -0.818 32.469 24.859 1 97.06 87 LEU A CA 1
ATOM 606 C C . LEU A 1 87 ? 0.366 33.281 25.344 1 97.06 87 LEU A C 1
ATOM 608 O O . LEU A 1 87 ? 0.263 34.5 25.469 1 97.06 87 LEU A O 1
ATOM 612 N N . LYS A 1 88 ? 1.393 32.625 25.578 1 95.56 88 LYS A N 1
ATOM 613 C CA . LYS A 1 88 ? 2.67 33.281 25.859 1 95.56 88 LYS A CA 1
ATOM 614 C C . LYS A 1 88 ? 3.566 33.281 24.625 1 95.56 88 LYS A C 1
ATOM 616 O O . LYS A 1 88 ? 3.494 32.375 23.797 1 95.56 88 LYS A O 1
ATOM 621 N N . PRO A 1 89 ? 4.465 34.25 24.531 1 91.31 89 PRO A N 1
ATOM 622 C CA . PRO A 1 89 ? 5.262 34.469 23.312 1 91.31 89 PRO A CA 1
ATOM 623 C C . PRO A 1 89 ? 6.172 33.281 23 1 91.31 89 PRO A C 1
ATOM 625 O O . PRO A 1 89 ? 6.516 33.031 21.844 1 91.31 89 PRO A O 1
ATOM 628 N N . HIS A 1 90 ? 6.551 32.5 23.953 1 90.19 90 HIS A N 1
ATOM 629 C CA . HIS A 1 90 ? 7.531 31.438 23.703 1 90.19 90 HIS A CA 1
ATOM 630 C C . HIS A 1 90 ? 6.848 30.125 23.297 1 90.19 90 HIS A C 1
ATOM 632 O O . HIS A 1 90 ? 7.52 29.172 22.922 1 90.19 90 HIS A O 1
ATOM 638 N N . GLN A 1 91 ? 5.535 30.125 23.375 1 96.94 91 GLN A N 1
ATOM 639 C CA . GLN A 1 91 ? 4.832 28.875 23.062 1 96.94 91 GLN A CA 1
ATOM 640 C C . GLN A 1 91 ? 4.836 28.625 21.547 1 96.94 91 GLN A C 1
ATOM 642 O O . GLN A 1 91 ? 4.539 29.516 20.766 1 96.94 91 GLN A O 1
ATOM 647 N N . LEU A 1 92 ? 5.23 27.406 21.188 1 98.5 92 LEU A N 1
ATOM 648 C CA . LEU A 1 92 ? 5.188 26.984 19.797 1 98.5 92 LEU A CA 1
ATOM 649 C C . LEU A 1 92 ? 3.766 26.609 19.391 1 98.5 92 LEU A C 1
ATOM 651 O O . LEU A 1 92 ? 3.117 25.797 20.047 1 98.5 92 LEU A O 1
ATOM 655 N N . ILE A 1 93 ? 3.283 27.219 18.266 1 98.69 93 ILE A N 1
ATOM 656 C CA . ILE A 1 93 ? 1.987 26.844 17.703 1 98.69 93 ILE A CA 1
ATOM 657 C C . ILE A 1 93 ? 2.184 25.891 16.531 1 98.69 93 ILE A C 1
ATOM 659 O O . ILE A 1 93 ? 2.963 26.156 15.625 1 98.69 93 ILE A O 1
ATOM 663 N N . VAL A 1 94 ? 1.52 24.719 16.609 1 98.62 94 VAL A N 1
ATOM 664 C CA . VAL A 1 94 ? 1.532 23.75 15.523 1 98.62 94 VAL A CA 1
ATOM 665 C C . VAL A 1 94 ? 0.126 23.594 14.945 1 98.62 94 VAL A C 1
ATOM 667 O O . VAL A 1 94 ? -0.833 23.359 15.688 1 98.62 94 VAL A O 1
ATOM 670 N N . SER A 1 95 ? 0.012 23.781 13.688 1 98 95 SER A N 1
ATOM 671 C CA . SER A 1 95 ? -1.277 23.641 13.016 1 98 95 SER A CA 1
ATOM 672 C C . SER A 1 95 ? -1.267 22.484 12.023 1 98 95 SER A C 1
ATOM 674 O O . SER A 1 95 ? -0.284 22.281 11.312 1 98 95 SER A O 1
ATOM 676 N N . ILE A 1 96 ? -2.377 21.734 11.953 1 95.81 96 ILE A N 1
ATOM 677 C CA . ILE A 1 96 ? -2.5 20.641 10.992 1 95.81 96 ILE A CA 1
ATOM 678 C C . ILE A 1 96 ? -3.705 20.875 10.086 1 95.81 96 ILE A C 1
ATOM 680 O O . ILE A 1 96 ? -4.27 19.938 9.531 1 95.81 96 ILE A O 1
ATOM 684 N N . ALA A 1 97 ? -4.16 22.172 10 1 92 97 ALA A N 1
ATOM 685 C CA . ALA A 1 97 ? -5.344 22.5 9.219 1 92 97 ALA A CA 1
ATOM 686 C C . ALA A 1 97 ? -4.98 22.766 7.762 1 92 97 ALA A C 1
ATOM 688 O O . ALA A 1 97 ? -4.051 23.531 7.473 1 92 97 ALA A O 1
ATOM 689 N N . ALA A 1 98 ? -5.77 22.156 6.895 1 88.06 98 ALA A N 1
ATOM 690 C CA . ALA A 1 98 ? -5.598 22.406 5.469 1 88.06 98 ALA A CA 1
ATOM 691 C C . ALA A 1 98 ? -6.031 23.828 5.102 1 88.06 98 ALA A C 1
ATOM 693 O O . ALA A 1 98 ? -7.043 24.312 5.605 1 88.06 98 ALA A O 1
ATOM 694 N N . GLY A 1 99 ? -5.215 24.5 4.348 1 90.06 99 GLY A N 1
ATOM 695 C CA . GLY A 1 99 ? -5.625 25.75 3.73 1 90.06 99 GLY A CA 1
ATOM 696 C C . GLY A 1 99 ? -5.465 26.953 4.648 1 90.06 99 GLY A C 1
ATOM 697 O O . GLY A 1 99 ? -5.895 28.047 4.312 1 90.06 99 GLY A O 1
ATOM 698 N N . ILE A 1 100 ? -4.953 26.828 5.828 1 94.62 100 ILE A N 1
ATOM 699 C CA . ILE A 1 100 ? -4.719 27.938 6.727 1 94.62 100 ILE A CA 1
ATOM 700 C C . ILE A 1 100 ? -3.236 28.297 6.727 1 94.62 100 ILE A C 1
ATOM 702 O O . ILE A 1 100 ? -2.402 27.531 7.199 1 94.62 100 ILE A O 1
ATOM 706 N N . THR A 1 101 ? -2.922 29.438 6.281 1 96 101 THR A N 1
ATOM 707 C CA . THR A 1 101 ? -1.528 29.828 6.121 1 96 101 THR A CA 1
ATOM 708 C C . THR A 1 101 ? -0.961 30.344 7.441 1 96 101 THR A C 1
ATOM 710 O O . THR A 1 101 ? -1.715 30.703 8.352 1 96 101 THR A O 1
ATOM 713 N N . CYS A 1 102 ? 0.336 30.391 7.484 1 97 102 CYS A N 1
ATOM 714 C CA . CYS A 1 102 ? 1.012 30.984 8.633 1 97 102 CYS A CA 1
ATOM 715 C C . CYS A 1 102 ? 0.646 32.469 8.781 1 97 102 CYS A C 1
ATOM 717 O O . CYS A 1 102 ? 0.496 32.969 9.906 1 97 102 CYS A O 1
ATOM 719 N N . ALA A 1 103 ? 0.527 33.125 7.684 1 96.12 103 ALA A N 1
ATOM 720 C CA . ALA A 1 103 ? 0.18 34.562 7.711 1 96.12 103 ALA A CA 1
ATOM 721 C C . ALA A 1 103 ? -1.19 34.75 8.344 1 96.12 103 ALA A C 1
ATOM 723 O O . ALA A 1 103 ? -1.364 35.656 9.172 1 96.12 103 ALA A O 1
ATOM 724 N N . SER A 1 104 ? -2.117 33.969 7.953 1 96.06 104 SER A N 1
ATOM 725 C CA . SER A 1 104 ? -3.449 34.062 8.547 1 96.06 104 SER A CA 1
ATOM 726 C C . SER A 1 104 ? -3.402 33.812 10.047 1 96.06 104 SER A C 1
ATOM 728 O O . SER A 1 104 ? -4.016 34.531 10.828 1 96.06 104 SER A O 1
ATOM 730 N N . MET A 1 105 ? -2.693 32.812 10.445 1 96.94 105 MET A N 1
ATOM 731 C CA . MET A 1 105 ? -2.588 32.469 11.867 1 96.94 105 MET A CA 1
ATOM 732 C C . MET A 1 105 ? -1.915 33.562 12.648 1 96.94 105 MET A C 1
ATOM 734 O O . MET A 1 105 ? -2.332 33.906 13.766 1 96.94 105 MET A O 1
ATOM 738 N N . LYS A 1 106 ? -0.885 34.125 12.039 1 95.62 106 LYS A N 1
ATOM 739 C CA . LYS A 1 106 ? -0.21 35.25 12.68 1 95.62 106 LYS A CA 1
ATOM 740 C C . LYS A 1 106 ? -1.171 36.438 12.898 1 95.62 106 LYS A C 1
ATOM 742 O O . LYS A 1 106 ? -1.126 37.094 13.938 1 95.62 106 LYS A O 1
ATOM 747 N N . ASN A 1 107 ? -1.992 36.625 11.93 1 96.12 107 ASN A N 1
ATOM 748 C CA . ASN A 1 107 ? -2.982 37.719 12.047 1 96.12 107 ASN A CA 1
ATOM 749 C C . ASN A 1 107 ? -3.945 37.438 13.203 1 96.12 107 ASN A C 1
ATOM 751 O O . ASN A 1 107 ? -4.363 38.375 13.891 1 96.12 107 ASN A O 1
ATOM 755 N N . TRP A 1 108 ? -4.285 36.25 13.406 1 97.25 108 TRP A N 1
ATOM 756 C CA . TRP A 1 108 ? -5.297 35.906 14.398 1 97.25 108 TRP A CA 1
ATOM 757 C C . TRP A 1 108 ? -4.672 35.719 15.773 1 97.25 108 TRP A C 1
ATOM 759 O O . TRP A 1 108 ? -5.266 36.125 16.781 1 97.25 108 TRP A O 1
ATOM 769 N N . LEU A 1 109 ? -3.447 35.188 15.859 1 96.62 109 LEU A N 1
ATOM 770 C CA . LEU A 1 109 ? -2.82 34.781 17.125 1 96.62 109 LEU A CA 1
ATOM 771 C C . LEU A 1 109 ? -1.855 35.875 17.609 1 96.62 109 LEU A C 1
ATOM 773 O O . LEU A 1 109 ? -1.475 35.875 18.781 1 96.62 109 LEU A O 1
ATOM 777 N N . GLY A 1 110 ? -1.433 36.75 16.688 1 94 110 GLY A N 1
ATOM 778 C CA . GLY A 1 110 ? -0.303 37.625 16.984 1 94 110 GLY A CA 1
ATOM 779 C C . GLY A 1 110 ? 1.038 36.969 16.703 1 94 110 GLY A C 1
ATOM 780 O O . GLY A 1 110 ? 1.103 35.938 16.047 1 94 110 GLY A O 1
ATOM 781 N N . GLU A 1 111 ? 2.174 37.594 17.141 1 93.25 111 GLU A N 1
ATOM 782 C CA . GLU A 1 111 ? 3.518 37.094 16.859 1 93.25 111 GLU A CA 1
ATOM 783 C C . GLU A 1 111 ? 3.826 35.844 17.672 1 93.25 111 GLU A C 1
ATOM 785 O O . GLU A 1 111 ? 4.02 35.906 18.891 1 93.25 111 GLU A O 1
ATOM 790 N N . GLN A 1 112 ? 3.748 34.781 17.047 1 96.5 112 GLN A N 1
ATOM 791 C CA . GLN A 1 112 ? 4.055 33.469 17.625 1 96.5 112 GLN A CA 1
ATOM 792 C C . GLN A 1 112 ? 4.938 32.656 16.688 1 96.5 112 GLN A C 1
ATOM 794 O O . GLN A 1 112 ? 4.879 32.812 15.461 1 96.5 112 GLN A O 1
ATOM 799 N N . PRO A 1 113 ? 5.871 31.844 17.266 1 98.19 113 PRO A N 1
ATOM 800 C CA . PRO A 1 113 ? 6.461 30.812 16.391 1 98.19 113 PRO A CA 1
ATOM 801 C C . PRO A 1 113 ? 5.438 29.797 15.906 1 98.19 113 PRO A C 1
ATOM 803 O O . PRO A 1 113 ? 4.691 29.219 16.719 1 98.19 113 PRO A O 1
ATOM 806 N N . ILE A 1 114 ? 5.375 29.562 14.57 1 98.44 114 ILE A N 1
ATOM 807 C CA . ILE A 1 114 ? 4.336 28.719 14 1 98.44 114 ILE A CA 1
ATOM 808 C C . ILE A 1 114 ? 4.977 27.641 13.125 1 98.44 114 ILE A C 1
ATOM 810 O O . ILE A 1 114 ? 5.859 27.938 12.312 1 98.44 114 ILE A O 1
ATOM 814 N N . VAL A 1 115 ? 4.625 26.422 13.367 1 98.75 115 VAL A N 1
ATOM 815 C CA . VAL A 1 115 ? 4.883 25.328 12.43 1 98.75 115 VAL A CA 1
ATOM 816 C C . VAL A 1 115 ? 3.568 24.844 11.82 1 98.75 115 VAL A C 1
ATOM 818 O O . VAL A 1 115 ? 2.643 24.469 12.531 1 98.75 115 VAL A O 1
ATOM 821 N N . ARG A 1 116 ? 3.496 24.969 10.516 1 98.25 116 ARG A N 1
ATOM 822 C CA . ARG A 1 116 ? 2.369 24.422 9.766 1 98.25 116 ARG A CA 1
ATOM 823 C C . ARG A 1 116 ? 2.688 23.016 9.258 1 98.25 116 ARG A C 1
ATOM 825 O O . ARG A 1 116 ? 3.758 22.781 8.695 1 98.25 116 ARG A O 1
ATOM 832 N N . CYS A 1 117 ? 1.748 22.094 9.508 1 98 117 CYS A N 1
ATOM 833 C CA . CYS A 1 117 ? 1.943 20.703 9.125 1 98 117 CYS A CA 1
ATOM 834 C C . CYS A 1 117 ? 0.749 20.172 8.336 1 98 117 CYS A C 1
ATOM 836 O O . CYS A 1 117 ? -0.375 20.641 8.516 1 98 117 CYS A O 1
ATOM 838 N N . MET A 1 118 ? 1.046 19.266 7.453 1 97.38 118 MET A N 1
ATOM 839 C CA . MET A 1 118 ? -0.018 18.547 6.754 1 97.38 118 MET A CA 1
ATOM 840 C C . MET A 1 118 ? 0.149 17.047 6.906 1 97.38 118 MET A C 1
ATOM 842 O O . MET A 1 118 ? 0.851 16.406 6.117 1 97.38 118 MET A O 1
ATOM 846 N N . PRO A 1 119 ? -0.544 16.469 7.879 1 97.19 119 PRO A N 1
ATOM 847 C CA . PRO A 1 119 ? -0.551 15.016 8.023 1 97.19 119 PRO A CA 1
ATOM 848 C C . PRO A 1 119 ? -1.595 14.336 7.137 1 97.19 119 PRO A C 1
ATOM 850 O O . PRO A 1 119 ? -2.293 15.008 6.375 1 97.19 119 PRO A O 1
ATOM 853 N N . ASN A 1 120 ? -1.575 12.984 7.145 1 96.81 120 ASN A N 1
ATOM 854 C CA . ASN A 1 120 ? -2.605 12.25 6.422 1 96.81 120 ASN A CA 1
ATOM 855 C C . ASN A 1 120 ? -3.223 11.156 7.285 1 96.81 120 ASN A C 1
ATOM 857 O O . ASN A 1 120 ? -2.748 10.883 8.391 1 96.81 120 ASN A O 1
ATOM 861 N N . THR A 1 121 ? -4.277 10.602 6.898 1 95.44 121 THR A N 1
ATOM 862 C CA . THR A 1 121 ? -5.152 9.758 7.711 1 95.44 121 THR A CA 1
ATOM 863 C C . THR A 1 121 ? -4.43 8.492 8.156 1 95.44 121 THR A C 1
ATOM 865 O O . THR A 1 121 ? -4.719 7.949 9.227 1 95.44 121 THR A O 1
ATOM 868 N N . PRO A 1 122 ? -3.494 7.973 7.445 1 98 122 PRO A N 1
ATOM 869 C CA . PRO A 1 122 ? -2.809 6.777 7.941 1 98 122 PRO A CA 1
ATOM 870 C C . PRO A 1 122 ? -2.104 7.012 9.273 1 98 122 PRO A C 1
ATOM 872 O O . PRO A 1 122 ? -1.653 6.055 9.914 1 98 122 PRO A O 1
ATOM 875 N N . ALA A 1 123 ? -2.008 8.289 9.688 1 96.81 123 ALA A N 1
ATOM 876 C CA . ALA A 1 123 ? -1.513 8.609 11.023 1 96.81 123 ALA A CA 1
ATOM 877 C C . ALA A 1 123 ? -2.305 7.867 12.094 1 96.81 123 ALA A C 1
ATOM 879 O O . ALA A 1 123 ? -1.77 7.551 13.164 1 96.81 123 ALA A O 1
ATOM 880 N N . LEU A 1 124 ? -3.5 7.578 11.789 1 93.31 124 LEU A N 1
ATOM 881 C CA . LEU A 1 124 ? -4.355 6.84 12.711 1 93.31 124 LEU A CA 1
ATOM 882 C C . LEU A 1 124 ? -3.758 5.477 13.039 1 93.31 124 LEU A C 1
ATOM 884 O O . LEU A 1 124 ? -4.07 4.895 14.078 1 93.31 124 LEU A O 1
ATOM 888 N N . LEU A 1 125 ? -2.906 4.914 12.156 1 95.25 125 LEU A N 1
ATOM 889 C CA . LEU A 1 125 ? -2.232 3.633 12.344 1 95.25 125 LEU A CA 1
ATOM 890 C C . LEU A 1 125 ? -0.749 3.834 12.625 1 95.25 125 LEU A C 1
ATOM 892 O O . LEU A 1 125 ? 0.035 2.885 12.562 1 95.25 125 LEU A O 1
ATOM 896 N N . ARG A 1 126 ? -0.376 5.027 12.883 1 96.44 126 ARG A N 1
ATOM 897 C CA . ARG A 1 126 ? 1.017 5.402 13.109 1 96.44 126 ARG A CA 1
ATOM 898 C C . ARG A 1 126 ? 1.864 5.141 11.867 1 96.44 126 ARG A C 1
ATOM 900 O O . ARG A 1 126 ? 3.039 4.781 11.977 1 96.44 126 ARG A O 1
ATOM 907 N N . GLN A 1 127 ? 1.208 5.168 10.703 1 97.25 127 GLN A N 1
ATOM 908 C CA . GLN A 1 127 ? 1.865 4.992 9.406 1 97.25 127 GLN A CA 1
ATOM 909 C C . GLN A 1 127 ? 1.62 6.191 8.5 1 97.25 127 GLN A C 1
ATOM 911 O O . GLN A 1 127 ? 1.418 6.035 7.297 1 97.25 127 GLN A O 1
ATOM 916 N N . GLY A 1 128 ? 1.55 7.336 9.125 1 97.94 128 GLY A N 1
ATOM 917 C CA . GLY A 1 128 ? 1.283 8.562 8.391 1 97.94 128 GLY A CA 1
ATOM 918 C C . GLY A 1 128 ? 2.535 9.195 7.82 1 97.94 128 GLY A C 1
ATOM 919 O O . GLY A 1 128 ? 3.639 8.68 7.996 1 97.94 128 GLY A O 1
ATOM 920 N N . VAL A 1 129 ? 2.322 10.211 7.07 1 98.31 129 VAL A N 1
ATOM 921 C CA . VAL A 1 129 ? 3.371 11.102 6.598 1 98.31 129 VAL A CA 1
ATOM 922 C C . VAL A 1 129 ? 2.912 12.555 6.734 1 98.31 129 VAL A C 1
ATOM 924 O O . VAL A 1 129 ? 1.736 12.859 6.527 1 98.31 129 VAL A O 1
ATOM 927 N N . SER A 1 130 ? 3.834 13.398 7.152 1 98.31 130 SER A N 1
ATOM 928 C CA . SER A 1 130 ? 3.506 14.805 7.367 1 98.31 130 SER A CA 1
ATOM 929 C C . SER A 1 130 ? 4.547 15.719 6.734 1 98.31 130 SER A C 1
ATOM 931 O O . SER A 1 130 ? 5.75 15.484 6.867 1 98.31 130 SER A O 1
ATOM 933 N N . GLY A 1 131 ? 4.082 16.688 5.969 1 98.56 131 GLY A N 1
ATOM 934 C CA . GLY A 1 131 ? 4.93 17.812 5.609 1 98.56 131 GLY A CA 1
ATOM 935 C C . GLY A 1 131 ? 4.91 18.938 6.641 1 98.56 131 GLY A C 1
ATOM 936 O O . GLY A 1 131 ? 3.854 19.266 7.188 1 98.56 131 GLY A O 1
ATOM 937 N N . LEU A 1 132 ? 6.109 19.516 6.969 1 98.75 132 LEU A N 1
ATOM 938 C CA . LEU A 1 132 ? 6.215 20.562 7.977 1 98.75 132 LEU A CA 1
ATOM 939 C C . LEU A 1 132 ? 6.879 21.812 7.395 1 98.75 132 LEU A C 1
ATOM 941 O O . LEU A 1 132 ? 7.84 21.703 6.633 1 98.75 132 LEU A O 1
ATOM 945 N N . TYR A 1 133 ? 6.387 22.953 7.691 1 98.69 133 TYR A N 1
ATOM 946 C CA . TYR A 1 133 ? 6.988 24.25 7.406 1 98.69 133 TYR A CA 1
ATOM 947 C C . TYR A 1 133 ? 7.039 25.109 8.656 1 98.69 133 TYR A C 1
ATOM 949 O O . TYR A 1 133 ? 6.066 25.188 9.414 1 98.69 133 TYR A O 1
ATOM 957 N N . ALA A 1 134 ? 8.164 25.734 8.922 1 98.75 134 ALA A N 1
ATOM 958 C CA . ALA A 1 134 ? 8.344 26.578 10.094 1 98.75 134 ALA A CA 1
ATOM 959 C C . ALA A 1 134 ? 8.539 28.047 9.688 1 98.75 134 ALA A C 1
ATOM 961 O O . ALA A 1 134 ? 9.242 28.344 8.719 1 98.75 134 ALA A O 1
ATOM 962 N N . THR A 1 135 ? 7.832 28.922 10.445 1 98.06 135 THR A N 1
ATOM 963 C CA . THR A 1 135 ? 8.133 30.344 10.289 1 98.06 135 THR A CA 1
ATOM 964 C C . THR A 1 135 ? 9.531 30.656 10.797 1 98.06 135 THR A C 1
ATOM 966 O O . THR A 1 135 ? 10.156 29.844 11.469 1 98.06 135 THR A O 1
ATOM 969 N N . GLU A 1 136 ? 9.992 31.812 10.469 1 96.56 136 GLU A N 1
ATOM 970 C CA . GLU A 1 136 ? 11.359 32.219 10.789 1 96.56 136 GLU A CA 1
ATOM 971 C C . GLU A 1 136 ? 11.562 32.312 12.305 1 96.56 136 GLU A C 1
ATOM 973 O O . GLU A 1 136 ? 12.68 32.125 12.789 1 96.56 136 GLU A O 1
ATOM 978 N N . GLN A 1 137 ? 10.539 32.5 13.062 1 96.12 137 GLN A N 1
ATOM 979 C CA . GLN A 1 137 ? 10.609 32.688 14.508 1 96.12 137 GLN A CA 1
ATOM 980 C C . GLN A 1 137 ? 10.852 31.391 15.242 1 96.12 137 GLN A C 1
ATOM 982 O O . GLN A 1 137 ? 11.195 31.375 16.422 1 96.12 137 GLN A O 1
ATOM 987 N N . VAL A 1 138 ? 10.648 30.297 14.555 1 98.31 138 VAL A N 1
ATOM 988 C CA . VAL A 1 138 ? 10.773 28.984 15.188 1 98.31 138 VAL A CA 1
ATOM 989 C C . VAL A 1 138 ? 12.25 28.641 15.367 1 98.31 138 VAL A C 1
ATOM 991 O O . VAL A 1 138 ? 13.016 28.625 14.406 1 98.31 138 VAL A O 1
ATOM 994 N N . ASN A 1 139 ? 12.641 28.359 16.625 1 97.69 139 ASN A N 1
ATOM 995 C CA . ASN A 1 139 ? 14.031 28.016 16.875 1 97.69 139 ASN A CA 1
ATOM 996 C C . ASN A 1 139 ? 14.273 26.516 16.719 1 97.69 139 ASN A C 1
ATOM 998 O O . ASN A 1 139 ? 13.336 25.766 16.453 1 97.69 139 ASN A O 1
ATOM 1002 N N . GLU A 1 140 ? 15.477 26.109 16.891 1 97.69 140 GLU A N 1
ATOM 1003 C CA . GLU A 1 140 ? 15.867 24.719 16.625 1 97.69 140 GLU A CA 1
ATOM 1004 C C . GLU A 1 140 ? 15.203 23.766 17.609 1 97.69 140 GLU A C 1
ATOM 1006 O O . GLU A 1 140 ? 14.805 22.656 17.234 1 97.69 140 GLU A O 1
ATOM 1011 N N . ALA A 1 141 ? 15.156 24.203 18.797 1 97.25 141 ALA A N 1
ATOM 1012 C CA . ALA A 1 141 ? 14.508 23.359 19.797 1 97.25 141 ALA A CA 1
ATOM 1013 C C . ALA A 1 141 ? 13.031 23.156 19.469 1 97.25 141 ALA A C 1
ATOM 1015 O O . ALA A 1 141 ? 12.508 22.047 19.625 1 97.25 141 ALA A O 1
ATOM 1016 N N . GLN A 1 142 ? 12.406 24.203 19.016 1 97.81 142 GLN A N 1
ATOM 1017 C CA . GLN A 1 142 ? 11 24.156 18.656 1 97.81 142 GLN A CA 1
ATOM 1018 C C . GLN A 1 142 ? 10.797 23.297 17.406 1 97.81 142 GLN A C 1
ATOM 1020 O O . GLN A 1 142 ? 9.82 22.547 17.312 1 97.81 142 GLN A O 1
ATOM 1025 N N . ARG A 1 143 ? 11.688 23.422 16.484 1 98.06 143 ARG A N 1
ATOM 1026 C CA . ARG A 1 143 ? 11.641 22.562 15.305 1 98.06 143 ARG A CA 1
ATOM 1027 C C . ARG A 1 143 ? 11.703 21.078 15.695 1 98.06 143 ARG A C 1
ATOM 1029 O O . ARG A 1 143 ? 10.945 20.266 15.172 1 98.06 143 ARG A O 1
ATOM 1036 N N . ALA A 1 144 ? 12.562 20.766 16.562 1 97.38 144 ALA A N 1
ATOM 1037 C CA . ALA A 1 144 ? 12.719 19.391 17.031 1 97.38 144 ALA A CA 1
ATOM 1038 C C . ALA A 1 144 ? 11.461 18.922 17.75 1 97.38 144 ALA A C 1
ATOM 1040 O O . ALA A 1 144 ? 11.07 17.75 17.609 1 97.38 144 ALA A O 1
ATOM 1041 N N . GLN A 1 145 ? 10.867 19.797 18.484 1 96.12 145 GLN A N 1
ATOM 1042 C CA . GLN A 1 145 ? 9.633 19.453 19.188 1 96.12 145 GLN A CA 1
ATOM 1043 C C . GLN A 1 145 ? 8.516 19.109 18.203 1 96.12 145 GLN A C 1
ATOM 1045 O O . GLN A 1 145 ? 7.82 18.109 18.375 1 96.12 145 GLN A O 1
ATOM 1050 N N . ALA A 1 146 ? 8.375 19.938 17.203 1 97.94 146 ALA A N 1
ATOM 1051 C CA . ALA A 1 146 ? 7.352 19.719 16.188 1 97.94 146 ALA A CA 1
ATOM 1052 C C . ALA A 1 146 ? 7.602 18.406 15.445 1 97.94 146 ALA A C 1
ATOM 1054 O O . ALA A 1 146 ? 6.672 17.641 15.203 1 97.94 146 ALA A O 1
ATOM 1055 N N . GLU A 1 147 ? 8.789 18.203 15.117 1 97.19 147 GLU A N 1
ATOM 1056 C CA . GLU A 1 147 ? 9.156 16.984 14.398 1 97.19 147 GLU A CA 1
ATOM 1057 C C . GLU A 1 147 ? 8.867 15.75 15.242 1 97.19 147 GLU A C 1
ATOM 1059 O O . GLU A 1 147 ? 8.336 14.758 14.734 1 97.19 147 GLU A O 1
ATOM 1064 N N . GLN A 1 148 ? 9.234 15.766 16.453 1 94.88 148 GLN A N 1
ATOM 1065 C CA . GLN A 1 148 ? 8.961 14.648 17.359 1 94.88 148 GLN A CA 1
ATOM 1066 C C . GLN A 1 148 ? 7.465 14.383 17.469 1 94.88 148 GLN A C 1
ATOM 1068 O 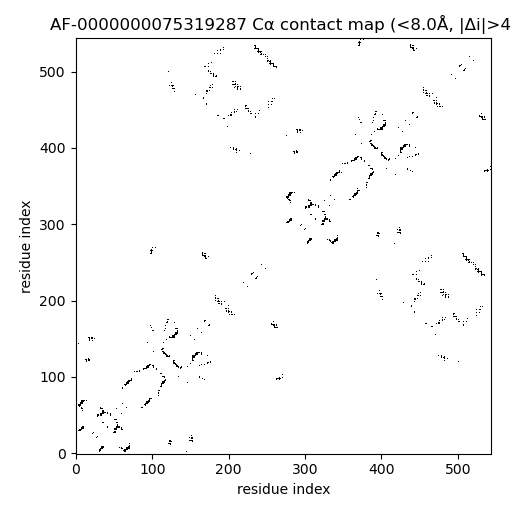O . GLN A 1 148 ? 7.035 13.227 17.469 1 94.88 148 GLN A O 1
ATOM 1073 N N . LEU A 1 149 ? 6.75 15.438 17.578 1 96.56 149 LEU A N 1
ATOM 1074 C CA . LEU A 1 149 ? 5.297 15.352 17.688 1 96.56 149 LEU A CA 1
ATOM 1075 C C . LEU A 1 149 ? 4.703 14.617 16.484 1 96.56 149 LEU A C 1
ATOM 1077 O O . LEU A 1 149 ? 3.949 13.656 16.656 1 96.56 149 LEU A O 1
ATOM 1081 N N . LEU A 1 150 ? 5.121 14.992 15.297 1 97.38 150 LEU A N 1
ATOM 1082 C CA . LEU A 1 150 ? 4.516 14.422 14.102 1 97.38 150 LEU A CA 1
ATOM 1083 C C . LEU A 1 150 ? 5.129 13.07 13.773 1 97.38 150 LEU A C 1
ATOM 1085 O O . LEU A 1 150 ? 4.473 12.211 13.18 1 97.38 150 LEU A O 1
ATOM 1089 N N . SER A 1 151 ? 6.367 12.82 14.227 1 97.06 151 SER A N 1
ATOM 1090 C CA . SER A 1 151 ? 7.035 11.547 13.984 1 97.06 151 SER A CA 1
ATOM 1091 C C . SER A 1 151 ? 6.438 10.438 14.844 1 97.06 151 SER A C 1
ATOM 1093 O O . SER A 1 151 ? 6.691 9.25 14.609 1 97.06 151 SER A O 1
ATOM 1095 N N . ALA A 1 152 ? 5.609 10.82 15.805 1 96.12 152 ALA A N 1
ATOM 1096 C CA . ALA A 1 152 ? 4.961 9.836 16.672 1 96.12 152 ALA A CA 1
ATOM 1097 C C . ALA A 1 152 ? 3.955 9 15.898 1 96.12 152 ALA A C 1
ATOM 1099 O O . ALA A 1 152 ? 3.586 7.902 16.328 1 96.12 152 ALA A O 1
ATOM 1100 N N . VAL A 1 153 ? 3.531 9.523 14.766 1 97.19 153 VAL A N 1
ATOM 1101 C CA . VAL A 1 153 ? 2.467 8.82 14.055 1 97.19 153 VAL A CA 1
ATOM 1102 C C . VAL A 1 153 ? 2.867 8.609 12.602 1 97.19 153 VAL A C 1
ATOM 1104 O O . VAL A 1 153 ? 2.008 8.422 11.734 1 97.19 153 VAL A O 1
ATOM 1107 N N . GLY A 1 154 ? 4.066 8.648 12.25 1 97.44 154 GLY A N 1
ATOM 1108 C CA . GLY A 1 154 ? 4.562 8.469 10.898 1 97.44 154 GLY A CA 1
ATOM 1109 C C . GLY A 1 154 ? 5.871 9.195 10.641 1 97.44 154 GLY A C 1
ATOM 1110 O O . GLY A 1 154 ? 6.625 9.469 11.578 1 97.44 154 GLY A O 1
ATOM 1111 N N . ILE A 1 155 ? 6.145 9.477 9.391 1 97.88 155 ILE A N 1
ATOM 1112 C CA . ILE A 1 155 ? 7.379 10.195 9.086 1 97.88 155 ILE A CA 1
ATOM 1113 C C . ILE A 1 155 ? 7.078 11.68 8.898 1 97.88 155 ILE A C 1
ATOM 1115 O O . ILE A 1 155 ? 5.969 12.047 8.5 1 97.88 155 ILE A O 1
ATOM 1119 N N . ALA A 1 156 ? 8.023 12.477 9.234 1 98.25 156 ALA A N 1
ATOM 1120 C CA . ALA A 1 156 ? 7.914 13.93 9.125 1 98.25 156 ALA A CA 1
ATOM 1121 C C . ALA A 1 156 ? 8.969 14.484 8.18 1 98.25 156 ALA A C 1
ATOM 1123 O O . ALA A 1 156 ? 10.148 14.141 8.273 1 98.25 156 ALA A O 1
ATOM 1124 N N . LEU A 1 157 ? 8.539 15.305 7.223 1 98.62 157 LEU A N 1
ATOM 1125 C CA . LEU A 1 157 ? 9.438 15.883 6.227 1 98.62 157 LEU A CA 1
ATOM 1126 C C . LEU A 1 157 ? 9.367 17.406 6.258 1 98.62 157 LEU A C 1
ATOM 1128 O O . LEU A 1 157 ? 8.297 17.984 6.098 1 98.62 157 LEU A O 1
ATOM 1132 N N . TRP A 1 158 ? 10.523 18.031 6.434 1 98.56 158 TRP A N 1
ATOM 1133 C CA . TRP A 1 158 ? 10.562 19.484 6.449 1 98.56 158 TRP A CA 1
ATOM 1134 C C . TRP A 1 158 ? 10.555 20.047 5.031 1 98.56 158 TRP A C 1
ATOM 1136 O O . TRP A 1 158 ? 11.234 19.531 4.148 1 98.56 158 TRP A O 1
ATOM 1146 N N . LEU A 1 159 ? 9.797 21.078 4.848 1 98.5 159 LEU A N 1
ATOM 1147 C CA . LEU A 1 159 ? 9.703 21.797 3.584 1 98.5 159 LEU A CA 1
ATOM 1148 C C . LEU A 1 159 ? 10.359 23.172 3.693 1 98.5 159 LEU A C 1
ATOM 1150 O O . LEU A 1 159 ? 10.414 23.75 4.781 1 98.5 159 LEU A O 1
ATOM 1154 N N . GLU A 1 160 ? 10.758 23.688 2.557 1 97.38 160 GLU A N 1
ATOM 1155 C CA . GLU A 1 160 ? 11.453 24.969 2.535 1 97.38 160 GLU A CA 1
ATOM 1156 C C . GLU A 1 160 ? 10.469 26.125 2.381 1 97.38 160 GLU A C 1
ATOM 1158 O O . GLU A 1 160 ? 10.711 27.234 2.895 1 97.38 160 GLU A O 1
ATOM 1163 N N . GLU A 1 161 ? 9.406 25.875 1.645 1 97.44 161 GLU A N 1
ATOM 1164 C CA . GLU A 1 161 ? 8.414 26.922 1.372 1 97.44 161 GLU A CA 1
ATOM 1165 C C . GLU A 1 161 ? 7.027 26.484 1.837 1 97.44 161 GLU A C 1
ATOM 1167 O O . GLU A 1 161 ? 6.648 25.328 1.687 1 97.44 161 GLU A O 1
ATOM 1172 N N . GLU A 1 162 ? 6.301 27.484 2.348 1 97.19 162 GLU A N 1
ATOM 1173 C CA . GLU A 1 162 ? 4.961 27.188 2.84 1 97.19 162 GLU A CA 1
ATOM 1174 C C . GLU A 1 162 ? 4.059 26.672 1.718 1 97.19 162 GLU A C 1
ATOM 1176 O O . GLU A 1 162 ? 3.217 25.812 1.938 1 97.19 162 GLU A O 1
ATOM 1181 N N . GLN A 1 163 ? 4.25 27.25 0.497 1 95.31 163 GLN A N 1
ATOM 1182 C CA . GLN A 1 163 ? 3.389 26.922 -0.636 1 95.31 163 GLN A CA 1
ATOM 1183 C C . GLN A 1 163 ? 3.494 25.438 -0.998 1 95.31 163 GLN A C 1
ATOM 1185 O O . GLN A 1 163 ? 2.59 24.891 -1.622 1 95.31 163 GLN A O 1
ATOM 1190 N N . GLN A 1 164 ? 4.609 24.797 -0.643 1 97.88 164 GLN A N 1
ATOM 1191 C CA . GLN A 1 164 ? 4.801 23.375 -0.922 1 97.88 164 GLN A CA 1
ATOM 1192 C C . GLN A 1 164 ? 3.787 22.531 -0.161 1 97.88 164 GLN A C 1
ATOM 1194 O O . GLN A 1 164 ? 3.555 21.375 -0.512 1 97.88 164 GLN A O 1
ATOM 1199 N N . LEU A 1 165 ? 3.164 23.094 0.853 1 97.81 165 LEU A N 1
ATOM 1200 C CA . LEU A 1 165 ? 2.182 22.359 1.633 1 97.81 165 LEU A CA 1
ATOM 1201 C C . LEU A 1 165 ? 0.932 22.062 0.805 1 97.81 165 LEU A C 1
ATOM 1203 O O . LEU A 1 165 ? 0.207 21.109 1.076 1 97.81 165 LEU A O 1
ATOM 1207 N N . ASP A 1 166 ? 0.654 22.906 -0.2 1 97.25 166 ASP A N 1
ATOM 1208 C CA . ASP A 1 166 ? -0.443 22.578 -1.109 1 97.25 166 ASP A CA 1
ATOM 1209 C C . ASP A 1 166 ? -0.15 21.312 -1.901 1 97.25 166 ASP A C 1
ATOM 1211 O O . ASP A 1 166 ? -1.041 20.484 -2.111 1 97.25 166 ASP A O 1
ATOM 1215 N N . ALA A 1 167 ? 1.099 21.203 -2.348 1 98.19 167 ALA A N 1
ATOM 1216 C CA . ALA A 1 167 ? 1.525 20 -3.045 1 98.19 167 ALA A CA 1
ATOM 1217 C C . ALA A 1 167 ? 1.479 18.781 -2.119 1 98.19 167 ALA A C 1
ATOM 1219 O O . ALA A 1 167 ? 1.069 17.703 -2.529 1 98.19 167 ALA A O 1
ATOM 1220 N N . VAL A 1 168 ? 1.866 18.953 -0.835 1 98.69 168 VAL A N 1
ATOM 1221 C CA . VAL A 1 168 ? 1.802 17.891 0.155 1 98.69 168 VAL A CA 1
ATOM 1222 C C . VAL A 1 168 ? 0.353 17.438 0.343 1 98.69 168 VAL A C 1
ATOM 1224 O O . VAL A 1 168 ? 0.067 16.234 0.405 1 98.69 168 VAL A O 1
ATOM 1227 N N . THR A 1 169 ? -0.511 18.391 0.401 1 97.44 169 THR A N 1
ATOM 1228 C CA . THR A 1 169 ? -1.93 18.094 0.53 1 97.44 169 THR A CA 1
ATOM 1229 C C . THR A 1 169 ? -2.408 17.234 -0.644 1 97.44 169 THR A C 1
ATOM 1231 O O . THR A 1 169 ? -3.131 16.25 -0.454 1 97.44 169 THR A O 1
ATOM 1234 N N . ALA A 1 170 ? -1.979 17.562 -1.796 1 98.44 170 ALA A N 1
ATOM 1235 C CA . ALA A 1 170 ? -2.375 16.828 -3 1 98.44 170 ALA A CA 1
ATOM 1236 C C . ALA A 1 170 ? -1.789 15.422 -3.014 1 98.44 170 ALA A C 1
ATOM 1238 O O . ALA A 1 170 ? -2.484 14.461 -3.334 1 98.44 170 ALA A O 1
ATOM 1239 N N . VAL A 1 171 ? -0.532 15.242 -2.645 1 98.75 171 VAL A N 1
ATOM 1240 C CA . VAL A 1 171 ? 0.194 13.992 -2.801 1 98.75 171 VAL A CA 1
ATOM 1241 C C . VAL A 1 171 ? -0.151 13.047 -1.649 1 98.75 171 VAL A C 1
ATOM 1243 O O . VAL A 1 171 ? -0.477 11.875 -1.871 1 98.75 171 VAL A O 1
ATOM 1246 N N . SER A 1 172 ? -0.132 13.562 -0.438 1 98.62 172 SER A N 1
ATOM 1247 C CA . SER A 1 172 ? -0.243 12.664 0.704 1 98.62 172 SER A CA 1
ATOM 1248 C C . SER A 1 172 ? -1.508 12.945 1.509 1 98.62 172 SER A C 1
ATOM 1250 O O . SER A 1 172 ? -2.082 12.031 2.109 1 98.62 172 SER A O 1
ATOM 1252 N N . GLY A 1 173 ? -1.913 14.164 1.569 1 97.44 173 GLY A N 1
ATOM 1253 C CA . GLY A 1 173 ? -3.154 14.453 2.268 1 97.44 173 GLY A CA 1
ATOM 1254 C C . GLY A 1 173 ? -4.359 13.758 1.661 1 97.44 173 GLY A C 1
ATOM 1255 O O . GLY A 1 173 ? -5.121 13.102 2.369 1 97.44 173 GLY A O 1
ATOM 1256 N N . SER A 1 174 ? -4.492 13.922 0.351 1 98.12 174 SER A N 1
ATOM 1257 C CA . SER A 1 174 ? -5.59 13.312 -0.39 1 98.12 174 SER A CA 1
ATOM 1258 C C . SER A 1 174 ? -5.203 11.938 -0.926 1 98.12 174 SER A C 1
ATOM 1260 O O . SER A 1 174 ? -6.066 11.164 -1.347 1 98.12 174 SER A O 1
ATOM 1262 N N . GLY A 1 175 ? -3.943 11.641 -0.87 1 98.69 175 GLY A N 1
ATOM 1263 C CA . GLY A 1 175 ? -3.314 10.5 -1.528 1 98.69 175 GLY A CA 1
ATOM 1264 C C . GLY A 1 175 ? -3.951 9.172 -1.167 1 98.69 175 GLY A C 1
ATOM 1265 O O . GLY A 1 175 ? -4.188 8.336 -2.039 1 98.69 175 GLY A O 1
ATOM 1266 N N . PRO A 1 176 ? -4.23 8.922 0.136 1 98.75 176 PRO A N 1
ATOM 1267 C CA . PRO A 1 176 ? -4.855 7.648 0.496 1 98.75 176 PRO A CA 1
ATOM 1268 C C . PRO A 1 176 ? -6.109 7.352 -0.329 1 98.75 176 PRO A C 1
ATOM 1270 O O . PRO A 1 176 ? -6.332 6.203 -0.724 1 98.75 176 PRO A O 1
ATOM 1273 N N . ALA A 1 177 ? -6.879 8.344 -0.632 1 98.81 177 ALA A N 1
ATOM 1274 C CA . ALA A 1 177 ? -8.117 8.164 -1.383 1 98.81 177 ALA A CA 1
ATOM 1275 C C . ALA A 1 177 ? -7.84 7.648 -2.791 1 98.81 177 ALA A C 1
ATOM 1277 O O . ALA A 1 177 ? -8.641 6.895 -3.352 1 98.81 177 ALA A O 1
ATOM 1278 N N . TYR A 1 178 ? -6.703 8.086 -3.416 1 98.88 178 TYR A N 1
ATOM 1279 C CA . TYR A 1 178 ? -6.34 7.613 -4.746 1 98.88 178 TYR A CA 1
ATOM 1280 C C . TYR A 1 178 ? -6.086 6.109 -4.742 1 98.88 178 TYR A C 1
ATOM 1282 O O . TYR A 1 178 ? -6.52 5.398 -5.648 1 98.88 178 TYR A O 1
ATOM 1290 N N . PHE A 1 179 ? -5.402 5.688 -3.74 1 98.88 179 PHE A N 1
ATOM 1291 C CA . PHE A 1 179 ? -5.102 4.266 -3.611 1 98.88 179 PHE A CA 1
ATOM 1292 C C . PHE A 1 179 ? -6.371 3.469 -3.326 1 98.88 179 PHE A C 1
ATOM 1294 O O . PHE A 1 179 ? -6.559 2.377 -3.865 1 98.88 179 PHE A O 1
ATOM 1301 N N . PHE A 1 180 ? -7.277 4.004 -2.455 1 98.88 180 PHE A N 1
ATOM 1302 C CA . PHE A 1 180 ? -8.555 3.338 -2.223 1 98.88 180 PHE A CA 1
ATOM 1303 C C . PHE A 1 180 ? -9.344 3.223 -3.52 1 98.88 180 PHE A C 1
ATOM 1305 O O . PHE A 1 180 ? -9.969 2.191 -3.783 1 98.88 180 PHE A O 1
ATOM 1312 N N . LEU A 1 181 ? -9.336 4.281 -4.289 1 98.88 181 LEU A N 1
ATOM 1313 C CA . LEU A 1 181 ? -10.055 4.277 -5.559 1 98.88 181 LEU A CA 1
ATOM 1314 C C . LEU A 1 181 ? -9.508 3.199 -6.488 1 98.88 181 LEU A C 1
ATOM 1316 O O . LEU A 1 181 ? -10.273 2.514 -7.172 1 98.88 181 LEU A O 1
ATOM 1320 N N . LEU A 1 182 ? -8.18 3.072 -6.566 1 98.94 182 LEU A N 1
ATOM 1321 C CA . LEU A 1 182 ? -7.578 2.025 -7.387 1 98.94 182 LEU A CA 1
ATOM 1322 C C . LEU A 1 182 ? -7.973 0.644 -6.879 1 98.94 182 LEU A C 1
ATOM 1324 O O . LEU A 1 182 ? -8.312 -0.24 -7.668 1 98.94 182 LEU A O 1
ATOM 1328 N N . ILE A 1 183 ? -7.941 0.427 -5.562 1 98.88 183 ILE A N 1
ATOM 1329 C CA . ILE A 1 183 ? -8.328 -0.847 -4.969 1 98.88 183 ILE A CA 1
ATOM 1330 C C . ILE A 1 183 ? -9.781 -1.162 -5.328 1 98.88 183 ILE A C 1
ATOM 1332 O O . ILE A 1 183 ? -10.102 -2.289 -5.719 1 98.88 183 ILE A O 1
ATOM 1336 N N . GLU A 1 184 ? -10.633 -0.157 -5.203 1 98.75 184 GLU A N 1
ATOM 1337 C CA . GLU A 1 184 ? -12.039 -0.305 -5.566 1 98.75 184 GLU A CA 1
ATOM 1338 C C . GLU A 1 184 ? -12.188 -0.716 -7.027 1 98.75 184 GLU A C 1
ATOM 1340 O O . GLU A 1 184 ? -12.938 -1.648 -7.34 1 98.75 184 GLU A O 1
ATOM 1345 N N . ALA A 1 185 ? -11.523 -0.022 -7.883 1 98.88 185 ALA A N 1
ATOM 1346 C CA . ALA A 1 185 ? -11.633 -0.261 -9.32 1 98.88 185 ALA A CA 1
ATOM 1347 C C . ALA A 1 185 ? -11.078 -1.633 -9.688 1 98.88 185 ALA A C 1
ATOM 1349 O O . ALA A 1 185 ? -11.648 -2.338 -10.523 1 98.88 185 ALA A O 1
ATOM 1350 N N . MET A 1 186 ? -9.953 -2.025 -9.133 1 98.88 186 MET A N 1
ATOM 1351 C CA . MET A 1 186 ? -9.352 -3.328 -9.391 1 98.88 186 MET A CA 1
ATOM 1352 C C . MET A 1 186 ? -10.258 -4.453 -8.906 1 98.88 186 MET A C 1
ATOM 1354 O O . MET A 1 186 ? -10.398 -5.477 -9.578 1 98.88 186 MET A O 1
ATOM 1358 N N . THR A 1 187 ? -10.812 -4.262 -7.691 1 98.88 187 THR A N 1
ATOM 1359 C CA . THR A 1 187 ? -11.734 -5.258 -7.164 1 98.88 187 THR A CA 1
ATOM 1360 C C . THR A 1 187 ? -12.914 -5.453 -8.109 1 98.88 187 THR A C 1
ATOM 1362 O O . THR A 1 187 ? -13.266 -6.586 -8.445 1 98.88 187 THR A O 1
ATOM 1365 N N . ALA A 1 188 ? -13.523 -4.359 -8.555 1 98.81 188 ALA A N 1
ATOM 1366 C CA . ALA A 1 188 ? -14.656 -4.418 -9.477 1 98.81 188 ALA A CA 1
ATOM 1367 C C . ALA A 1 188 ? -14.258 -5.113 -10.781 1 98.81 188 ALA A C 1
ATOM 1369 O O . ALA A 1 188 ? -15.023 -5.918 -11.32 1 98.81 188 ALA A O 1
ATOM 1370 N N . ALA A 1 189 ? -13.102 -4.785 -11.305 1 98.88 189 ALA A N 1
ATOM 1371 C CA . ALA A 1 189 ? -12.609 -5.418 -12.523 1 98.88 189 ALA A CA 1
ATOM 1372 C C . ALA A 1 189 ? -12.422 -6.918 -12.328 1 98.88 189 ALA A C 1
ATOM 1374 O O . ALA A 1 189 ? -12.742 -7.715 -13.211 1 98.88 189 ALA A O 1
ATOM 1375 N N . GLY A 1 190 ? -11.852 -7.316 -11.141 1 98.81 190 GLY A N 1
ATOM 1376 C CA . GLY A 1 190 ? -11.703 -8.727 -10.828 1 98.81 190 GLY A CA 1
ATOM 1377 C C . GLY A 1 190 ? -13.016 -9.484 -10.828 1 98.81 190 GLY A C 1
ATOM 1378 O O . GLY A 1 190 ? -13.109 -10.586 -11.367 1 98.81 190 GLY A O 1
ATOM 1379 N N . VAL A 1 191 ? -14.039 -8.867 -10.258 1 98.75 191 VAL A N 1
ATOM 1380 C CA . VAL A 1 191 ? -15.367 -9.469 -10.227 1 98.75 191 VAL A CA 1
ATOM 1381 C C . VAL A 1 191 ? -15.898 -9.617 -11.648 1 98.75 191 VAL A C 1
ATOM 1383 O O . VAL A 1 191 ? -16.438 -10.664 -12.008 1 98.75 191 VAL A O 1
ATOM 1386 N N . LYS A 1 192 ? -15.742 -8.641 -12.477 1 98.62 192 LYS A N 1
ATOM 1387 C CA . LYS A 1 192 ? -16.203 -8.688 -13.867 1 98.62 192 LYS A CA 1
ATOM 1388 C C . LYS A 1 192 ? -15.492 -9.789 -14.641 1 98.62 192 LYS A C 1
ATOM 1390 O O . LYS A 1 192 ? -16.062 -10.383 -15.555 1 98.62 192 LYS A O 1
ATOM 1395 N N . LEU A 1 193 ? -14.281 -10.086 -14.234 1 98.38 193 LEU A N 1
ATOM 1396 C CA . LEU A 1 193 ? -13.484 -11.109 -14.906 1 98.38 193 LEU A CA 1
ATOM 1397 C C . LEU A 1 193 ? -13.82 -12.5 -14.375 1 98.38 193 LEU A C 1
ATOM 1399 O O . LEU A 1 193 ? -13.234 -13.492 -14.812 1 98.38 193 LEU A O 1
ATOM 1403 N N . GLY A 1 194 ? -14.68 -12.586 -13.367 1 98.06 194 GLY A N 1
ATOM 1404 C CA . GLY A 1 194 ? -15.211 -13.891 -13 1 98.06 194 GLY A CA 1
ATOM 1405 C C . GLY A 1 194 ? -14.859 -14.305 -11.586 1 98.06 194 GLY A C 1
ATOM 1406 O O . GLY A 1 194 ? -15.188 -15.406 -11.156 1 98.06 194 GLY A O 1
ATOM 1407 N N . LEU A 1 195 ? -14.242 -13.461 -10.805 1 98.69 195 LEU A N 1
ATOM 1408 C CA . LEU A 1 195 ? -13.898 -13.789 -9.43 1 98.69 195 LEU A CA 1
ATOM 1409 C C . LEU A 1 195 ? -15.055 -13.461 -8.484 1 98.69 195 LEU A C 1
ATOM 1411 O O . LEU A 1 195 ? -15.75 -12.461 -8.68 1 98.69 195 LEU A O 1
ATOM 1415 N N . PRO A 1 196 ? -15.18 -14.328 -7.441 1 98.31 196 PRO A N 1
ATOM 1416 C CA . PRO A 1 196 ? -16.078 -13.891 -6.379 1 98.31 196 PRO A CA 1
ATOM 1417 C C . PRO A 1 196 ? -15.633 -12.578 -5.727 1 98.31 196 PRO A C 1
ATOM 1419 O O . PRO A 1 196 ? -14.438 -12.328 -5.598 1 98.31 196 PRO A O 1
ATOM 1422 N N . GLN A 1 197 ? -16.609 -11.781 -5.254 1 98 197 GLN A N 1
ATOM 1423 C CA . GLN A 1 197 ? -16.359 -10.461 -4.684 1 98 197 GLN A CA 1
ATOM 1424 C C . GLN A 1 197 ? -15.32 -10.531 -3.57 1 98 197 GLN A C 1
ATOM 1426 O O . GLN A 1 197 ? -14.383 -9.727 -3.541 1 98 197 GLN A O 1
ATOM 1431 N N . GLU A 1 198 ? -15.43 -11.461 -2.691 1 97.62 198 GLU A N 1
ATOM 1432 C CA . GLU A 1 198 ? -14.547 -11.57 -1.538 1 97.62 198 GLU A CA 1
ATOM 1433 C C . GLU A 1 198 ? -13.125 -11.922 -1.965 1 97.62 198 GLU A C 1
ATOM 1435 O O . GLU A 1 198 ? -12.156 -11.375 -1.435 1 97.62 198 GLU A O 1
ATOM 1440 N N . VAL A 1 199 ? -12.992 -12.805 -2.955 1 98.31 199 VAL A N 1
ATOM 1441 C CA . VAL A 1 199 ? -11.688 -13.219 -3.467 1 98.31 199 VAL A CA 1
ATOM 1442 C C . VAL A 1 199 ? -11.016 -12.039 -4.164 1 98.31 199 VAL A C 1
ATOM 1444 O O . VAL A 1 199 ? -9.844 -11.734 -3.908 1 98.31 199 VAL A O 1
ATOM 1447 N N . ALA A 1 200 ? -11.797 -11.328 -5.004 1 98.69 200 ALA A N 1
ATOM 1448 C CA . ALA A 1 200 ? -11.266 -10.172 -5.723 1 98.69 200 ALA A CA 1
ATOM 1449 C C . ALA A 1 200 ? -10.766 -9.102 -4.75 1 98.69 200 ALA A C 1
ATOM 1451 O O . ALA A 1 200 ? -9.695 -8.523 -4.949 1 98.69 200 ALA A O 1
ATOM 1452 N N . ALA A 1 201 ? -11.539 -8.891 -3.688 1 98.56 201 ALA A N 1
ATOM 1453 C CA . ALA A 1 201 ? -11.18 -7.887 -2.691 1 98.56 201 ALA A CA 1
ATOM 1454 C C . ALA A 1 201 ? -9.891 -8.273 -1.961 1 98.56 201 ALA A C 1
ATOM 1456 O O . ALA A 1 201 ? -8.992 -7.453 -1.799 1 98.56 201 ALA A O 1
ATOM 1457 N N . GLN A 1 202 ? -9.758 -9.523 -1.542 1 98.31 202 GLN A N 1
ATOM 1458 C CA . GLN A 1 202 ? -8.578 -9.992 -0.817 1 98.31 202 GLN A CA 1
ATOM 1459 C C . GLN A 1 202 ? -7.336 -9.945 -1.702 1 98.31 202 GLN A C 1
ATOM 1461 O O . GLN A 1 202 ? -6.266 -9.523 -1.26 1 98.31 202 GLN A O 1
ATOM 1466 N N . LEU A 1 203 ? -7.527 -10.383 -2.973 1 98.75 203 LEU A N 1
ATOM 1467 C CA . LEU A 1 203 ? -6.422 -10.32 -3.924 1 98.75 203 LEU A CA 1
ATOM 1468 C C . LEU A 1 203 ? -5.914 -8.891 -4.074 1 98.75 203 LEU A C 1
ATOM 1470 O O . LEU A 1 203 ? -4.707 -8.648 -3.998 1 98.75 203 LEU A O 1
ATOM 1474 N N . THR A 1 204 ? -6.84 -7.992 -4.258 1 98.88 204 THR A N 1
ATOM 1475 C CA . THR A 1 204 ? -6.484 -6.605 -4.547 1 98.88 204 THR A CA 1
ATOM 1476 C C . THR A 1 204 ? -5.832 -5.949 -3.336 1 98.88 204 THR A C 1
ATOM 1478 O O . THR A 1 204 ? -4.777 -5.32 -3.455 1 98.88 204 THR A O 1
ATOM 1481 N N . GLN A 1 205 ? -6.445 -6.125 -2.15 1 98.75 205 GLN A N 1
ATOM 1482 C CA . GLN A 1 205 ? -5.961 -5.484 -0.931 1 98.75 205 GLN A CA 1
ATOM 1483 C C . GLN A 1 205 ? -4.57 -5.996 -0.557 1 98.75 205 GLN A C 1
ATOM 1485 O O . GLN A 1 205 ? -3.678 -5.203 -0.241 1 98.75 205 GLN A O 1
ATOM 1490 N N . GLN A 1 206 ? -4.352 -7.27 -0.624 1 98.62 206 GLN A N 1
ATOM 1491 C CA . GLN A 1 206 ? -3.055 -7.844 -0.284 1 98.62 206 GLN A CA 1
ATOM 1492 C C . GLN A 1 206 ? -1.991 -7.438 -1.299 1 98.62 206 GLN A C 1
ATOM 1494 O O . GLN A 1 206 ? -0.828 -7.238 -0.942 1 98.62 206 GLN A O 1
ATOM 1499 N N . THR A 1 207 ? -2.412 -7.359 -2.557 1 98.81 207 THR A N 1
ATOM 1500 C CA . THR A 1 207 ? -1.492 -6.91 -3.594 1 98.81 207 THR A CA 1
ATOM 1501 C C . THR A 1 207 ? -1.056 -5.469 -3.342 1 98.81 207 THR A C 1
ATOM 1503 O O . THR A 1 207 ? 0.122 -5.137 -3.496 1 98.81 207 THR A O 1
ATOM 1506 N N . ALA A 1 208 ? -2.01 -4.621 -2.949 1 98.81 208 ALA A N 1
ATOM 1507 C CA . ALA A 1 208 ? -1.686 -3.24 -2.607 1 98.81 208 ALA A CA 1
ATOM 1508 C C . ALA A 1 208 ? -0.654 -3.18 -1.485 1 98.81 208 ALA A C 1
ATOM 1510 O O . ALA A 1 208 ? 0.337 -2.451 -1.583 1 98.81 208 ALA A O 1
ATOM 1511 N N . LEU A 1 209 ? -0.881 -3.924 -0.455 1 98.69 209 LEU A N 1
ATOM 1512 C CA . LEU A 1 209 ? 0.013 -3.939 0.699 1 98.69 209 LEU A CA 1
ATOM 1513 C C . LEU A 1 209 ? 1.397 -4.445 0.306 1 98.69 209 LEU A C 1
ATOM 1515 O O . LEU A 1 209 ? 2.406 -3.814 0.634 1 98.69 209 LEU A O 1
ATOM 1519 N N . GLY A 1 210 ? 1.442 -5.539 -0.393 1 98.62 210 GLY A N 1
ATOM 1520 C CA . GLY A 1 210 ? 2.717 -6.074 -0.842 1 98.62 210 GLY A CA 1
ATOM 1521 C C . GLY A 1 210 ? 3.502 -5.105 -1.706 1 98.62 210 GLY A C 1
ATOM 1522 O O . GLY A 1 210 ? 4.707 -4.926 -1.513 1 98.62 210 GLY A O 1
ATOM 1523 N N . ALA A 1 211 ? 2.822 -4.488 -2.678 1 98.69 211 ALA A N 1
ATOM 1524 C CA . ALA A 1 211 ? 3.473 -3.527 -3.562 1 98.69 211 ALA A CA 1
ATOM 1525 C C . ALA A 1 211 ? 4.02 -2.342 -2.777 1 98.69 211 ALA A C 1
ATOM 1527 O O . ALA A 1 211 ? 5.129 -1.87 -3.043 1 98.69 211 ALA A O 1
ATOM 1528 N N . ALA A 1 212 ? 3.234 -1.854 -1.827 1 98.75 212 ALA A N 1
ATOM 1529 C CA . ALA A 1 212 ? 3.662 -0.714 -1.022 1 98.75 212 ALA A CA 1
ATOM 1530 C C . ALA A 1 212 ? 4.887 -1.066 -0.179 1 98.75 212 ALA A C 1
ATOM 1532 O O . ALA A 1 212 ? 5.805 -0.256 -0.038 1 98.75 212 ALA A O 1
ATOM 1533 N N . LEU A 1 213 ? 4.891 -2.242 0.376 1 98.44 213 LEU A N 1
ATOM 1534 C CA . LEU A 1 213 ? 6.031 -2.697 1.163 1 98.44 213 LEU A CA 1
ATOM 1535 C C . LEU A 1 213 ? 7.273 -2.83 0.291 1 98.44 213 LEU A C 1
ATOM 1537 O O . LEU A 1 213 ? 8.375 -2.482 0.719 1 98.44 213 LEU A O 1
ATOM 1541 N N . MET A 1 214 ? 7.113 -3.314 -0.904 1 97.94 214 MET A N 1
ATOM 1542 C CA . MET A 1 214 ? 8.242 -3.377 -1.832 1 97.94 214 MET A CA 1
ATOM 1543 C C . MET A 1 214 ? 8.766 -1.98 -2.145 1 97.94 214 MET A C 1
ATOM 1545 O O . MET A 1 214 ? 9.977 -1.751 -2.133 1 97.94 214 MET A O 1
ATOM 1549 N N . ALA A 1 215 ? 7.867 -1.084 -2.389 1 98.44 215 ALA A N 1
ATOM 1550 C CA . ALA A 1 215 ? 8.25 0.27 -2.779 1 98.44 215 ALA A CA 1
ATOM 1551 C C . ALA A 1 215 ? 8.969 0.985 -1.639 1 98.44 215 ALA A C 1
ATOM 1553 O O . ALA A 1 215 ? 9.953 1.694 -1.864 1 98.44 215 ALA A O 1
ATOM 1554 N N . THR A 1 216 ? 8.516 0.84 -0.373 1 97.69 216 THR A N 1
ATOM 1555 C CA . THR A 1 216 ? 9.086 1.547 0.768 1 97.69 216 THR A CA 1
ATOM 1556 C C . THR A 1 216 ? 10.359 0.853 1.25 1 97.69 216 THR A C 1
ATOM 1558 O O . THR A 1 216 ? 11.211 1.478 1.886 1 97.69 216 THR A O 1
ATOM 1561 N N . GLY A 1 217 ? 10.531 -0.42 0.944 1 96.56 217 GLY A N 1
ATOM 1562 C CA . GLY A 1 217 ? 11.656 -1.183 1.467 1 96.56 217 GLY A CA 1
ATOM 1563 C C . GLY A 1 217 ? 12.758 -1.39 0.45 1 96.56 217 GLY A C 1
ATOM 1564 O O . GLY A 1 217 ? 13.781 -2.014 0.752 1 96.56 217 GLY A O 1
ATOM 1565 N N . SER A 1 218 ? 12.602 -0.924 -0.712 1 93.94 218 SER A N 1
ATOM 1566 C CA . SER A 1 218 ? 13.547 -1.198 -1.788 1 93.94 218 SER A CA 1
ATOM 1567 C C . SER A 1 218 ? 14.547 -0.057 -1.95 1 93.94 218 SER A C 1
ATOM 1569 O O . SER A 1 218 ? 14.266 1.081 -1.568 1 93.94 218 SER A O 1
ATOM 1571 N N . ASP A 1 219 ? 15.742 -0.373 -2.58 1 94.94 219 ASP A N 1
ATOM 1572 C CA . ASP A 1 219 ? 16.766 0.627 -2.869 1 9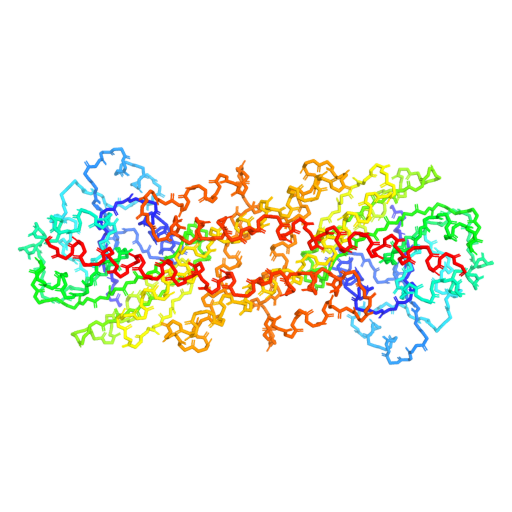4.94 219 ASP A CA 1
ATOM 1573 C C . ASP A 1 219 ? 16.562 1.24 -4.254 1 94.94 219 ASP A C 1
ATOM 1575 O O . ASP A 1 219 ? 17.25 2.189 -4.625 1 94.94 219 ASP A O 1
ATOM 1579 N N . VAL A 1 220 ? 15.617 0.686 -4.98 1 96 220 VAL A N 1
ATOM 1580 C CA . VAL A 1 220 ? 15.344 1.218 -6.312 1 96 220 VAL A CA 1
ATOM 1581 C C . VAL A 1 220 ? 13.977 1.913 -6.316 1 96 220 VAL A C 1
ATOM 1583 O O . VAL A 1 220 ? 13.156 1.692 -5.426 1 96 220 VAL A O 1
ATOM 1586 N N . ASP A 1 221 ? 13.734 2.793 -7.305 1 97 221 ASP A N 1
ATOM 1587 C CA . ASP A 1 221 ? 12.5 3.564 -7.348 1 97 221 ASP A CA 1
ATOM 1588 C C . ASP A 1 221 ? 11.359 2.734 -7.934 1 97 221 ASP A C 1
ATOM 1590 O O . ASP A 1 221 ? 11.562 1.599 -8.359 1 97 221 ASP A O 1
ATOM 1594 N N . ALA A 1 222 ? 10.203 3.273 -7.914 1 97.81 222 ALA A N 1
ATOM 1595 C CA . ALA A 1 222 ? 8.992 2.586 -8.344 1 97.81 222 ALA A CA 1
ATOM 1596 C C . ALA A 1 222 ? 9.062 2.203 -9.82 1 97.81 222 ALA A C 1
ATOM 1598 O O . ALA A 1 222 ? 8.539 1.165 -10.227 1 97.81 222 ALA A O 1
ATOM 1599 N N . ALA A 1 223 ? 9.648 3.062 -10.625 1 97.94 223 ALA A N 1
ATOM 1600 C CA . ALA A 1 223 ? 9.781 2.781 -12.055 1 97.94 223 ALA A CA 1
ATOM 1601 C C . ALA A 1 223 ? 10.586 1.504 -12.289 1 97.94 223 ALA A C 1
ATOM 1603 O O . ALA A 1 223 ? 10.219 0.681 -13.133 1 97.94 223 ALA A O 1
ATOM 1604 N N . GLU A 1 224 ? 11.656 1.352 -11.57 1 97.94 224 GLU A N 1
ATOM 1605 C CA . GLU A 1 224 ? 12.484 0.154 -11.688 1 97.94 224 GLU A CA 1
ATOM 1606 C C . GLU A 1 224 ? 11.742 -1.077 -11.172 1 97.94 224 GLU A C 1
ATOM 1608 O O . GLU A 1 224 ? 11.844 -2.158 -11.75 1 97.94 224 GLU A O 1
ATOM 1613 N N . LEU A 1 225 ? 11.039 -0.981 -10.062 1 97.94 225 LEU A N 1
ATOM 1614 C CA . LEU A 1 225 ? 10.227 -2.084 -9.547 1 97.94 225 LEU A CA 1
ATOM 1615 C C . LEU A 1 225 ? 9.195 -2.527 -10.578 1 97.94 225 LEU A C 1
ATOM 1617 O O . LEU A 1 225 ? 9.016 -3.725 -10.805 1 97.94 225 LEU A O 1
ATOM 1621 N N . ARG A 1 226 ? 8.531 -1.512 -11.211 1 98 226 ARG A N 1
ATOM 1622 C CA . ARG A 1 226 ? 7.555 -1.812 -12.25 1 98 226 ARG A CA 1
ATOM 1623 C C . ARG A 1 226 ? 8.195 -2.582 -13.398 1 98 226 ARG A C 1
ATOM 1625 O O . ARG A 1 226 ? 7.641 -3.572 -13.875 1 98 226 ARG A O 1
ATOM 1632 N N . ARG A 1 227 ? 9.359 -2.129 -13.797 1 97 227 ARG A N 1
ATOM 1633 C CA . ARG A 1 227 ? 10.07 -2.787 -14.891 1 97 227 ARG A CA 1
ATOM 1634 C C . ARG A 1 227 ? 10.391 -4.238 -14.539 1 97 227 ARG A C 1
ATOM 1636 O O . ARG A 1 227 ? 10.227 -5.133 -15.367 1 97 227 ARG A O 1
ATOM 1643 N N . ARG A 1 228 ? 10.789 -4.512 -13.344 1 94.12 228 ARG A N 1
ATOM 1644 C CA . ARG A 1 228 ? 11.227 -5.836 -12.906 1 94.12 228 ARG A CA 1
ATOM 1645 C C . ARG A 1 228 ? 10.055 -6.816 -12.891 1 94.12 228 ARG A C 1
ATOM 1647 O O . ARG A 1 228 ? 10.25 -8.023 -13.07 1 94.12 228 ARG A O 1
ATOM 1654 N N . VAL A 1 229 ? 8.812 -6.301 -12.758 1 94 229 VAL A N 1
ATOM 1655 C CA . VAL A 1 229 ? 7.672 -7.203 -12.688 1 94 229 VAL A CA 1
ATOM 1656 C C . VAL A 1 229 ? 6.961 -7.246 -14.039 1 94 229 VAL A C 1
ATOM 1658 O O . VAL A 1 229 ? 5.898 -7.852 -14.172 1 94 229 VAL A O 1
ATOM 1661 N N . THR A 1 230 ? 7.5 -6.535 -14.984 1 95.19 230 THR A N 1
ATOM 1662 C CA . THR A 1 230 ? 6.914 -6.473 -16.312 1 95.19 230 THR A CA 1
ATOM 1663 C C . THR A 1 230 ? 7.762 -7.25 -17.312 1 95.19 230 THR A C 1
ATOM 1665 O O . THR A 1 230 ? 8.734 -6.723 -17.859 1 95.19 230 THR A O 1
ATOM 1668 N N . SER A 1 231 ? 7.426 -8.492 -17.594 1 90.44 231 SER A N 1
ATOM 1669 C CA . SER A 1 231 ? 8.133 -9.281 -18.594 1 90.44 231 SER A CA 1
ATOM 1670 C C . SER A 1 231 ? 7.695 -8.891 -20.016 1 90.44 231 SER A C 1
ATOM 1672 O O . SER A 1 231 ? 6.52 -8.602 -20.25 1 90.44 231 SER A O 1
ATOM 1674 N N . PRO A 1 232 ? 8.633 -8.969 -21 1 92.06 232 PRO A N 1
ATOM 1675 C CA . PRO A 1 232 ? 8.273 -8.633 -22.375 1 92.06 232 PRO A CA 1
ATOM 1676 C C . PRO A 1 232 ? 7.184 -9.547 -22.938 1 92.06 232 PRO A C 1
ATOM 1678 O O . PRO A 1 232 ? 7.254 -10.766 -22.781 1 92.06 232 PRO A O 1
ATOM 1681 N N . ALA A 1 233 ? 6.141 -8.945 -23.516 1 91.19 233 ALA A N 1
ATOM 1682 C CA . ALA A 1 233 ? 5.027 -9.625 -24.156 1 91.19 233 ALA A CA 1
ATOM 1683 C C . ALA A 1 233 ? 4.191 -10.406 -23.156 1 91.19 233 ALA A C 1
ATOM 1685 O O . ALA A 1 233 ? 3.457 -11.328 -23.516 1 91.19 233 ALA A O 1
ATOM 1686 N N . GLY A 1 234 ? 4.34 -10.023 -21.906 1 94 234 GLY A N 1
ATOM 1687 C CA . GLY A 1 234 ? 3.586 -10.695 -20.859 1 94 234 GLY A CA 1
ATOM 1688 C C . GLY A 1 234 ? 2.281 -10 -20.516 1 94 234 GLY A C 1
ATOM 1689 O O . GLY A 1 234 ? 1.873 -9.062 -21.203 1 94 2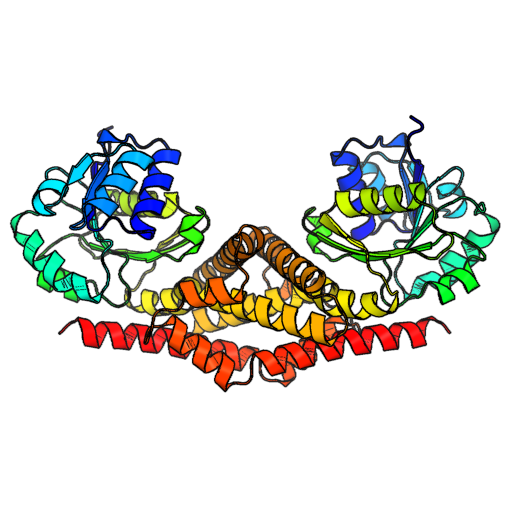34 GLY A O 1
ATOM 1690 N N . THR A 1 235 ? 1.604 -10.547 -19.453 1 96.38 235 THR A N 1
ATOM 1691 C CA . THR A 1 235 ? 0.312 -10.031 -19.016 1 96.38 235 THR A CA 1
ATOM 1692 C C . THR A 1 235 ? 0.464 -8.641 -18.406 1 96.38 235 THR A C 1
ATOM 1694 O O . THR A 1 235 ? -0.349 -7.75 -18.672 1 96.38 235 THR A O 1
ATOM 1697 N N . THR A 1 236 ? 1.515 -8.445 -17.641 1 97.69 236 THR A N 1
ATOM 1698 C CA . THR A 1 236 ? 1.757 -7.156 -17 1 97.69 236 THR A CA 1
ATOM 1699 C C . THR A 1 236 ? 1.995 -6.066 -18.031 1 97.69 236 THR A C 1
ATOM 1701 O O . THR A 1 236 ? 1.456 -4.961 -17.922 1 97.69 236 THR A O 1
ATOM 1704 N N . GLU A 1 237 ? 2.814 -6.406 -19.031 1 97.88 237 GLU A N 1
ATOM 1705 C CA . GLU A 1 237 ? 3.068 -5.434 -20.094 1 97.88 237 GLU A CA 1
ATOM 1706 C C . GLU A 1 237 ? 1.776 -5.043 -20.812 1 97.88 237 GLU A C 1
ATOM 1708 O O . GLU A 1 237 ? 1.572 -3.871 -21.141 1 97.88 237 GLU A O 1
ATOM 1713 N N . ALA A 1 238 ? 0.946 -6.031 -21.062 1 98.12 238 ALA A N 1
ATOM 1714 C CA . ALA A 1 238 ? -0.326 -5.75 -21.719 1 98.12 238 ALA A CA 1
ATOM 1715 C C . ALA A 1 238 ? -1.152 -4.75 -20.922 1 98.12 238 ALA A C 1
ATOM 1717 O O . ALA A 1 238 ? -1.72 -3.811 -21.484 1 98.12 238 ALA A O 1
ATOM 1718 N N . ALA A 1 239 ? -1.229 -4.918 -19.656 1 98.75 239 ALA A N 1
ATOM 1719 C CA . ALA A 1 239 ? -1.987 -4.02 -18.781 1 98.75 239 ALA A CA 1
ATOM 1720 C C . ALA A 1 239 ? -1.352 -2.631 -18.75 1 98.75 239 ALA A C 1
ATOM 1722 O O . ALA A 1 239 ? -2.043 -1.621 -18.906 1 98.75 239 ALA A O 1
ATOM 1723 N N . ILE A 1 240 ? -0.011 -2.541 -18.516 1 98.81 240 ILE A N 1
ATOM 1724 C CA . ILE A 1 240 ? 0.691 -1.269 -18.391 1 98.81 240 ILE A CA 1
ATOM 1725 C C . ILE A 1 240 ? 0.554 -0.462 -19.672 1 98.81 240 ILE A C 1
ATOM 1727 O O . ILE A 1 240 ? 0.304 0.746 -19.625 1 98.81 240 ILE A O 1
ATOM 1731 N N . LYS A 1 241 ? 0.688 -1.159 -20.828 1 98.5 241 LYS A N 1
ATOM 1732 C CA . LYS A 1 241 ? 0.498 -0.482 -22.109 1 98.5 241 LYS A CA 1
ATOM 1733 C C . LYS A 1 241 ? -0.914 0.085 -22.234 1 98.5 241 LYS A C 1
ATOM 1735 O O . LYS A 1 241 ? -1.108 1.174 -22.781 1 98.5 241 LYS A O 1
ATOM 1740 N N . SER A 1 242 ? -1.851 -0.645 -21.766 1 98.69 242 SER A N 1
ATOM 1741 C CA . SER A 1 242 ? -3.234 -0.184 -21.797 1 98.69 242 SER A CA 1
ATOM 1742 C C . SER A 1 242 ? -3.42 1.048 -20.906 1 98.69 242 SER A C 1
ATOM 1744 O O . SER A 1 242 ? -4.047 2.023 -21.328 1 98.69 242 SER A O 1
ATOM 1746 N N . PHE A 1 243 ? -2.855 1.052 -19.656 1 98.75 243 PHE A N 1
ATOM 1747 C CA . PHE A 1 243 ? -2.889 2.209 -18.766 1 98.75 243 PHE A CA 1
ATOM 1748 C C . PHE A 1 243 ? -2.279 3.43 -19.453 1 98.75 243 PHE A C 1
ATOM 1750 O O . PHE A 1 243 ? -2.869 4.512 -19.438 1 98.75 243 PHE A O 1
ATOM 1757 N N . GLN A 1 244 ? -1.119 3.225 -20.016 1 98.31 244 GLN A N 1
ATOM 1758 C CA . GLN A 1 244 ? -0.372 4.332 -20.609 1 98.31 244 GLN A CA 1
ATOM 1759 C C . GLN A 1 244 ? -1.063 4.863 -21.859 1 98.31 244 GLN A C 1
ATOM 1761 O O . GLN A 1 244 ? -1.156 6.078 -22.062 1 98.31 244 GLN A O 1
ATOM 1766 N N . ALA A 1 245 ? -1.578 3.943 -22.688 1 98.25 245 ALA A N 1
ATOM 1767 C CA . ALA A 1 245 ? -2.318 4.344 -23.875 1 98.25 245 ALA A CA 1
ATOM 1768 C C . ALA A 1 245 ? -3.582 5.113 -23.5 1 98.25 245 ALA A C 1
ATOM 1770 O O . ALA A 1 245 ? -4.012 6.008 -24.234 1 98.25 245 ALA A O 1
ATOM 1771 N N . GLY A 1 246 ? -4.152 4.82 -22.359 1 98.12 246 GLY A N 1
ATOM 1772 C CA . GLY A 1 246 ? -5.359 5.477 -21.891 1 98.12 246 GLY A CA 1
ATOM 1773 C C . GLY A 1 246 ? -5.086 6.789 -21.188 1 98.12 246 GLY A C 1
ATOM 1774 O O . GLY A 1 246 ? -6.016 7.465 -20.734 1 98.12 246 GLY A O 1
ATOM 1775 N N . GLY A 1 247 ? -3.809 7.191 -21.062 1 98.19 247 GLY A N 1
ATOM 1776 C CA . GLY A 1 247 ? -3.451 8.477 -20.469 1 98.19 247 GLY A CA 1
ATOM 1777 C C . GLY A 1 247 ? -3.422 8.445 -18.953 1 98.19 247 GLY A C 1
ATOM 1778 O O . GLY A 1 247 ? -3.797 9.43 -18.312 1 98.19 247 GLY A O 1
ATOM 1779 N N . PHE A 1 248 ? -3.016 7.379 -18.391 1 98.56 248 PHE A N 1
ATOM 1780 C CA . PHE A 1 248 ? -3.051 7.168 -16.953 1 98.56 248 PHE A CA 1
ATOM 1781 C C . PHE A 1 248 ? -2.24 8.242 -16.234 1 98.56 248 PHE A C 1
ATOM 1783 O O . PHE A 1 248 ? -2.732 8.867 -15.289 1 98.56 248 PHE A O 1
ATOM 1790 N N . GLU A 1 249 ? -0.993 8.484 -16.625 1 98.31 249 GLU A N 1
ATOM 1791 C CA . GLU A 1 249 ? -0.109 9.438 -15.961 1 98.31 249 GLU A CA 1
ATOM 1792 C C . GLU A 1 249 ? -0.663 10.859 -16.031 1 98.31 249 GLU A C 1
ATOM 1794 O O . GLU A 1 249 ? -0.638 11.594 -15.047 1 98.31 249 GLU A O 1
ATOM 1799 N N . ALA A 1 250 ? -1.18 11.211 -17.172 1 98.5 250 ALA A N 1
ATOM 1800 C CA . ALA A 1 250 ? -1.775 12.531 -17.359 1 98.5 250 ALA A CA 1
ATOM 1801 C C . ALA A 1 250 ? -3.004 12.703 -16.469 1 98.5 250 ALA A C 1
ATOM 1803 O O . ALA A 1 250 ? -3.246 13.789 -15.93 1 98.5 250 ALA A O 1
ATOM 1804 N N . LEU A 1 251 ? -3.752 11.688 -16.375 1 98.69 251 LEU A N 1
ATOM 1805 C CA . LEU A 1 251 ? -4.941 11.695 -15.531 1 98.69 251 LEU A CA 1
ATOM 1806 C C . LEU A 1 251 ? -4.57 11.922 -14.07 1 98.69 251 LEU A C 1
ATOM 1808 O O . LEU A 1 251 ? -5.219 12.703 -13.375 1 98.69 251 LEU A O 1
ATOM 1812 N N . VAL A 1 252 ? -3.521 11.234 -13.57 1 98.88 252 VAL A N 1
ATOM 1813 C CA . VAL A 1 252 ? -3.035 11.391 -12.203 1 98.88 252 VAL A CA 1
ATOM 1814 C C . VAL A 1 252 ? -2.559 12.828 -11.984 1 98.88 252 VAL A C 1
ATOM 1816 O O . VAL A 1 252 ? -2.893 13.453 -10.977 1 98.88 252 VAL A O 1
ATOM 1819 N N . GLU A 1 253 ? -1.795 13.328 -12.922 1 98.81 253 GLU A N 1
ATOM 1820 C CA . GLU A 1 253 ? -1.311 14.703 -12.836 1 98.81 253 GLU A CA 1
ATOM 1821 C C . GLU A 1 253 ? -2.469 15.695 -12.727 1 98.81 253 GLU A C 1
ATOM 1823 O O . GLU A 1 253 ? -2.439 16.609 -11.898 1 98.81 253 GLU A O 1
ATOM 1828 N N . THR A 1 254 ? -3.467 15.539 -13.562 1 98.81 254 THR A N 1
ATOM 1829 C CA . THR A 1 254 ? -4.625 16.422 -13.57 1 98.81 254 THR A CA 1
ATOM 1830 C C . THR A 1 254 ? -5.348 16.375 -12.227 1 98.81 254 THR A C 1
ATOM 1832 O O . THR A 1 254 ? -5.734 17.422 -11.688 1 98.81 254 THR A O 1
ATOM 1835 N N . ALA A 1 255 ? -5.547 15.203 -11.703 1 98.88 255 ALA A N 1
ATOM 1836 C CA . ALA A 1 255 ? -6.258 15.016 -10.438 1 98.88 255 ALA A CA 1
ATOM 1837 C C . ALA A 1 255 ? -5.496 15.656 -9.281 1 98.88 255 ALA A C 1
ATOM 1839 O O . ALA A 1 255 ? -6.082 16.359 -8.453 1 98.88 255 ALA A O 1
ATOM 1840 N N . LEU A 1 256 ? -4.164 15.391 -9.227 1 98.81 256 LEU A N 1
ATOM 1841 C CA . LEU A 1 256 ? -3.371 15.961 -8.133 1 98.81 256 LEU A CA 1
ATOM 1842 C C . LEU A 1 256 ? -3.297 17.484 -8.25 1 98.81 256 LEU A C 1
ATOM 1844 O O . LEU A 1 256 ? -3.309 18.188 -7.238 1 98.81 256 LEU A O 1
ATOM 1848 N N . THR A 1 257 ? -3.23 17.984 -9.484 1 98.75 257 THR A N 1
ATOM 1849 C CA . THR A 1 257 ? -3.248 19.422 -9.688 1 98.75 257 THR A CA 1
ATOM 1850 C C . THR A 1 257 ? -4.562 20.031 -9.211 1 98.75 257 THR A C 1
ATOM 1852 O O . THR A 1 257 ? -4.578 21.094 -8.602 1 98.75 257 THR A O 1
ATOM 1855 N N . ALA A 1 258 ? -5.656 19.359 -9.461 1 98.62 258 ALA A N 1
ATOM 1856 C CA . ALA A 1 258 ? -6.961 19.812 -8.992 1 98.62 258 ALA A CA 1
ATOM 1857 C C . ALA A 1 258 ? -6.992 19.906 -7.469 1 98.62 258 ALA A C 1
ATOM 1859 O O . ALA A 1 258 ? -7.547 20.844 -6.91 1 98.62 258 ALA A O 1
ATOM 1860 N N . ALA A 1 259 ? -6.438 18.922 -6.801 1 98.19 259 ALA A N 1
ATOM 1861 C CA . ALA A 1 259 ? -6.379 18.922 -5.344 1 98.19 259 ALA A CA 1
ATOM 1862 C C . ALA A 1 259 ? -5.523 20.078 -4.828 1 98.19 259 ALA A C 1
ATOM 1864 O O . ALA A 1 259 ? -5.898 20.766 -3.877 1 98.19 259 ALA A O 1
ATOM 1865 N N . ALA A 1 260 ? -4.344 20.25 -5.414 1 97.75 260 ALA A N 1
ATOM 1866 C CA . ALA A 1 260 ? -3.453 21.344 -5 1 97.75 260 ALA A CA 1
ATOM 1867 C C . ALA A 1 260 ? -4.117 22.703 -5.199 1 97.75 260 ALA A C 1
ATOM 1869 O O . ALA A 1 260 ? -4.012 23.578 -4.344 1 97.75 260 ALA A O 1
ATOM 1870 N N . HIS A 1 261 ? -4.766 22.891 -6.336 1 96.94 261 HIS A N 1
ATOM 1871 C CA . HIS A 1 261 ? -5.469 24.141 -6.621 1 96.94 261 HIS A CA 1
ATOM 1872 C C . HIS A 1 261 ? -6.59 24.375 -5.617 1 96.94 261 HIS A C 1
ATOM 1874 O O . HIS A 1 261 ? -6.77 25.5 -5.141 1 96.94 261 HIS A O 1
ATOM 1880 N N . ARG A 1 262 ? -7.336 23.359 -5.348 1 96.31 262 ARG A N 1
ATOM 1881 C CA . ARG A 1 262 ? -8.406 23.5 -4.367 1 96.31 262 ARG A CA 1
ATOM 1882 C C . ARG A 1 262 ? -7.852 23.875 -3 1 96.31 262 ARG A C 1
ATOM 1884 O O . ARG A 1 262 ? -8.461 24.672 -2.277 1 96.31 262 ARG A O 1
ATOM 1891 N N . SER A 1 263 ? -6.73 23.297 -2.623 1 94.38 263 SER A N 1
ATOM 1892 C CA . SER A 1 263 ? -6.074 23.656 -1.37 1 94.38 263 SER A CA 1
ATOM 1893 C C . SER A 1 263 ? -5.738 25.141 -1.326 1 94.38 263 SER A C 1
ATOM 1895 O O . SER A 1 263 ? -5.988 25.812 -0.322 1 94.38 263 SER A O 1
ATOM 1897 N N . ALA A 1 264 ? -5.203 25.641 -2.379 1 94.19 264 ALA A N 1
ATOM 1898 C CA . ALA A 1 264 ? -4.867 27.062 -2.479 1 94.19 264 ALA A CA 1
ATOM 1899 C C . ALA A 1 264 ? -6.117 27.938 -2.416 1 94.19 264 ALA A C 1
ATOM 1901 O O . ALA A 1 264 ? -6.113 29 -1.795 1 94.19 264 ALA A O 1
ATOM 1902 N N . GLU A 1 265 ? -7.16 27.484 -3.045 1 94.38 265 GLU A N 1
ATOM 1903 C CA . GLU A 1 265 ? -8.422 28.203 -3.023 1 94.38 265 GLU A CA 1
ATOM 1904 C C . GLU A 1 265 ? -8.992 28.281 -1.609 1 94.38 265 GLU A C 1
ATOM 1906 O O . GLU A 1 265 ? -9.523 29.328 -1.207 1 94.38 265 GLU A O 1
ATOM 1911 N N . LEU A 1 266 ? -8.953 27.172 -0.94 1 90.81 266 LEU A N 1
ATOM 1912 C CA . LEU A 1 266 ? -9.422 27.141 0.44 1 90.81 266 LEU A CA 1
ATOM 1913 C C . LEU A 1 266 ? -8.672 28.172 1.292 1 90.81 266 LEU A C 1
ATOM 1915 O O . LEU A 1 266 ? -9.266 28.828 2.146 1 90.81 266 LEU A O 1
ATOM 1919 N N . ALA A 1 267 ? -7.355 28.297 1.11 1 90.06 267 ALA A N 1
ATOM 1920 C CA . ALA A 1 267 ? -6.551 29.266 1.85 1 90.06 267 ALA A CA 1
ATOM 1921 C C . ALA A 1 267 ? -7.059 30.688 1.622 1 90.06 267 ALA A C 1
ATOM 1923 O O . ALA A 1 267 ? -7.152 31.484 2.562 1 90.06 267 ALA A O 1
ATOM 1924 N N . GLU A 1 268 ? -7.43 30.984 0.423 1 90.12 268 GLU A N 1
ATOM 1925 C CA . GLU A 1 268 ? -7.934 32.312 0.082 1 90.12 268 GLU A CA 1
ATOM 1926 C C . GLU A 1 268 ? -9.305 32.562 0.704 1 90.12 268 GLU A C 1
ATOM 1928 O O . GLU A 1 268 ? -9.594 33.656 1.163 1 90.12 268 GLU A O 1
ATOM 1933 N N . GLN A 1 269 ? -10.07 31.531 0.7 1 88.69 269 GLN A N 1
ATOM 1934 C CA . GLN A 1 269 ? -11.438 31.656 1.202 1 88.69 269 GLN A CA 1
ATOM 1935 C C . GLN A 1 269 ? -11.453 31.781 2.723 1 88.69 269 GLN A C 1
ATOM 1937 O O . GLN A 1 269 ? -12.305 32.469 3.281 1 88.69 269 GLN A O 1
ATOM 1942 N N . LEU A 1 270 ? -10.539 31.094 3.379 1 85.69 270 LEU A N 1
ATOM 1943 C CA . LEU A 1 270 ? -10.57 31 4.836 1 85.69 270 LEU A CA 1
ATOM 1944 C C . LEU A 1 270 ? -9.742 32.125 5.461 1 85.69 270 LEU A C 1
ATOM 1946 O O . LEU A 1 270 ? -9.875 32.406 6.656 1 85.69 270 LEU A O 1
ATOM 1950 N N . ASP A 1 271 ? -8.812 32.688 4.73 1 79.19 271 ASP A N 1
ATOM 1951 C CA . ASP A 1 271 ? -8.055 33.844 5.195 1 79.19 271 ASP A CA 1
ATOM 1952 C C . ASP A 1 271 ? -8.984 35.031 5.492 1 79.19 271 ASP A C 1
ATOM 1954 O O . ASP A 1 271 ? -8.609 35.938 6.207 1 79.19 271 ASP A O 1
ATOM 1958 N N . LYS A 1 272 ? -10.305 35.094 4.965 1 66.88 272 LYS A N 1
ATOM 1959 C CA . LYS A 1 272 ? -11.211 36.219 5.145 1 66.88 272 LYS A CA 1
ATOM 1960 C C . LYS A 1 272 ? -11.844 36.188 6.531 1 66.88 272 LYS A C 1
ATOM 1962 O O . LYS A 1 272 ? -12.031 35.125 7.121 1 66.88 272 LYS A O 1
ATOM 1967 N N . MET B 1 1 ? 4.602 -37.281 12.883 1 39.94 1 MET B N 1
ATOM 1968 C CA . MET B 1 1 ? 3.883 -36.906 11.672 1 39.94 1 MET B CA 1
ATOM 1969 C C . MET B 1 1 ? 4.84 -36.75 10.492 1 39.94 1 MET B C 1
ATOM 1971 O O . MET B 1 1 ? 5.926 -36.156 10.641 1 39.94 1 MET B O 1
ATOM 1975 N N . SER B 1 2 ? 4.758 -37.656 9.625 1 55.44 2 SER B N 1
ATOM 1976 C CA . SER B 1 2 ? 5.75 -37.688 8.555 1 55.44 2 SER B CA 1
ATOM 1977 C C . SER B 1 2 ? 5.898 -36.312 7.906 1 55.44 2 SER B C 1
ATOM 1979 O O . SER B 1 2 ? 4.906 -35.625 7.637 1 55.44 2 SER B O 1
ATOM 1981 N N . THR B 1 3 ? 7.012 -35.75 8.016 1 84.12 3 THR B N 1
ATOM 1982 C CA . THR B 1 3 ? 7.355 -34.438 7.473 1 84.12 3 THR B CA 1
ATOM 1983 C C . THR B 1 3 ? 7.238 -34.438 5.953 1 84.12 3 THR B C 1
ATOM 1985 O O . THR B 1 3 ? 7.746 -35.344 5.281 1 84.12 3 THR B O 1
ATOM 1988 N N . THR B 1 4 ? 6.305 -33.656 5.387 1 93.69 4 THR B N 1
ATOM 1989 C CA . THR B 1 4 ? 6.141 -33.5 3.943 1 93.69 4 THR B CA 1
ATOM 1990 C C . THR B 1 4 ? 7.469 -33.156 3.279 1 93.69 4 THR B C 1
ATOM 1992 O O . THR B 1 4 ? 8.164 -32.25 3.721 1 93.69 4 THR B O 1
ATOM 1995 N N . ARG B 1 5 ? 7.887 -34.062 2.336 1 97 5 ARG B N 1
ATOM 1996 C CA . ARG B 1 5 ? 9.086 -33.781 1.556 1 97 5 ARG B CA 1
ATOM 1997 C C . ARG B 1 5 ? 8.742 -33.031 0.276 1 97 5 ARG B C 1
ATOM 1999 O O . ARG B 1 5 ? 7.875 -33.469 -0.488 1 97 5 ARG B O 1
ATOM 2006 N N . ILE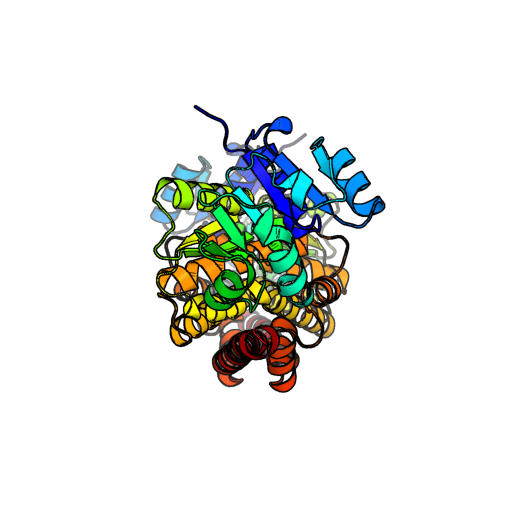 B 1 6 ? 9.484 -31.922 0.086 1 98.19 6 ILE B N 1
ATOM 2007 C CA . ILE B 1 6 ? 9.141 -31.031 -1.019 1 98.19 6 ILE B CA 1
ATOM 2008 C C . ILE B 1 6 ? 10.336 -30.891 -1.963 1 98.19 6 ILE B C 1
ATOM 2010 O O . ILE B 1 6 ? 11.461 -30.688 -1.52 1 98.19 6 ILE B O 1
ATOM 2014 N N . ALA B 1 7 ? 10.07 -31.062 -3.221 1 98.56 7 ALA B N 1
ATOM 2015 C CA . ALA B 1 7 ? 11.086 -30.828 -4.246 1 98.56 7 ALA B CA 1
ATOM 2016 C C . ALA B 1 7 ? 10.719 -29.641 -5.125 1 98.56 7 ALA B C 1
ATOM 2018 O O . ALA B 1 7 ? 9.602 -29.562 -5.637 1 98.56 7 ALA B O 1
ATOM 2019 N N . PHE B 1 8 ? 11.656 -28.719 -5.281 1 98.56 8 PHE B N 1
ATOM 2020 C CA . PHE B 1 8 ? 11.5 -27.594 -6.188 1 98.56 8 PHE B CA 1
ATOM 2021 C C . PHE B 1 8 ? 12.25 -27.828 -7.488 1 98.56 8 PHE B C 1
ATOM 2023 O O . PHE B 1 8 ? 13.453 -28.094 -7.48 1 98.56 8 PHE B O 1
ATOM 2030 N N . ILE B 1 9 ? 11.5 -27.797 -8.57 1 98.38 9 ILE B N 1
ATOM 2031 C CA . ILE B 1 9 ? 12.109 -27.828 -9.891 1 98.38 9 ILE B CA 1
ATOM 2032 C C . ILE B 1 9 ? 12.258 -26.422 -10.438 1 98.38 9 ILE B C 1
ATOM 2034 O O . ILE B 1 9 ? 11.266 -25.797 -10.828 1 98.38 9 ILE B O 1
ATOM 2038 N N . GLY B 1 10 ? 13.469 -25.922 -10.602 1 96.56 10 GLY B N 1
ATOM 2039 C CA . GLY B 1 10 ? 13.742 -24.516 -10.789 1 96.56 10 GLY B CA 1
ATOM 2040 C C . GLY B 1 10 ? 13.969 -23.766 -9.492 1 96.56 10 GLY B C 1
ATOM 2041 O O . GLY B 1 10 ? 13.086 -23.734 -8.633 1 96.56 10 GLY B O 1
ATOM 2042 N N . ALA B 1 11 ? 15.148 -23.172 -9.375 1 95.25 11 ALA B N 1
ATOM 2043 C CA . ALA B 1 11 ? 15.508 -22.516 -8.125 1 95.25 11 ALA B CA 1
ATOM 2044 C C . ALA B 1 11 ? 15.68 -21.016 -8.32 1 95.25 11 ALA B C 1
ATOM 2046 O O . ALA B 1 11 ? 16.656 -20.422 -7.848 1 95.25 11 ALA B O 1
ATOM 2047 N N . GLY B 1 12 ? 14.711 -20.438 -9.047 1 91.44 12 GLY B N 1
ATOM 2048 C CA . GLY B 1 12 ? 14.734 -19 -9.25 1 91.44 12 GLY B CA 1
ATOM 2049 C C . GLY B 1 12 ? 14.227 -18.219 -8.055 1 91.44 12 GLY B C 1
ATOM 2050 O O . GLY B 1 12 ? 14.188 -18.734 -6.938 1 91.44 12 GLY B O 1
ATOM 2051 N N . ASN B 1 13 ? 13.875 -16.953 -8.258 1 89.44 13 ASN B N 1
ATOM 2052 C CA . ASN B 1 13 ? 13.508 -16.047 -7.188 1 89.44 13 ASN B CA 1
ATOM 2053 C C . ASN B 1 13 ? 12.266 -16.516 -6.445 1 89.44 13 ASN B C 1
ATOM 2055 O O . ASN B 1 13 ? 12.203 -16.453 -5.215 1 89.44 13 ASN B O 1
ATOM 2059 N N . MET B 1 14 ? 11.25 -16.953 -7.219 1 92.69 14 MET B N 1
ATOM 2060 C CA . MET B 1 14 ? 10.016 -17.391 -6.57 1 92.69 14 MET B CA 1
ATOM 2061 C C . MET B 1 14 ? 10.258 -18.641 -5.73 1 92.69 14 MET B C 1
ATOM 2063 O O . MET B 1 14 ? 9.781 -18.734 -4.594 1 92.69 14 MET B O 1
ATOM 2067 N N . ALA B 1 15 ? 10.977 -19.609 -6.324 1 95.5 15 ALA B N 1
ATOM 2068 C CA . ALA B 1 15 ? 11.32 -20.812 -5.57 1 95.5 15 ALA B CA 1
ATOM 2069 C C . ALA B 1 15 ? 12.102 -20.469 -4.309 1 95.5 15 ALA B C 1
ATOM 2071 O O . ALA B 1 15 ? 11.805 -20.984 -3.227 1 95.5 15 ALA B O 1
ATOM 2072 N N . ALA B 1 16 ? 13.07 -19.609 -4.477 1 95.19 16 ALA B N 1
ATOM 2073 C CA . ALA B 1 16 ? 13.875 -19.188 -3.334 1 95.19 16 ALA B CA 1
ATOM 2074 C C . ALA B 1 16 ? 13 -18.562 -2.25 1 95.19 16 ALA B C 1
ATOM 2076 O O . ALA B 1 16 ? 13.195 -18.828 -1.06 1 95.19 16 ALA B O 1
ATOM 2077 N N . SER B 1 17 ? 12.086 -17.75 -2.637 1 95 17 SER B N 1
ATOM 2078 C CA . SER B 1 17 ? 11.164 -17.109 -1.705 1 95 17 SER B CA 1
ATOM 2079 C C . SER B 1 17 ? 10.328 -18.141 -0.958 1 95 17 SER B C 1
ATOM 2081 O O . SER B 1 17 ? 10.156 -18.047 0.26 1 95 17 SER B O 1
ATOM 2083 N N . LEU B 1 18 ? 9.82 -19.078 -1.689 1 96.56 18 LEU B N 1
ATOM 2084 C CA . LEU B 1 18 ? 9 -20.109 -1.087 1 96.56 18 LEU B CA 1
ATOM 2085 C C . LEU B 1 18 ? 9.82 -20.969 -0.123 1 96.56 18 LEU B C 1
ATOM 2087 O O . LEU B 1 18 ? 9.367 -21.266 0.987 1 96.56 18 LEU B O 1
ATOM 2091 N N . ILE B 1 19 ? 11 -21.328 -0.532 1 97.31 19 ILE B N 1
ATOM 2092 C CA . ILE B 1 19 ? 11.898 -22.109 0.315 1 97.31 19 ILE B CA 1
ATOM 2093 C C . ILE B 1 19 ? 12.203 -21.328 1.596 1 97.31 19 ILE B C 1
ATOM 2095 O O . ILE B 1 19 ? 12.094 -21.875 2.697 1 97.31 19 ILE B O 1
ATOM 2099 N N . GLY B 1 20 ? 12.586 -20.109 1.448 1 96.31 20 GLY B N 1
ATOM 2100 C CA . GLY B 1 20 ? 12.844 -19.266 2.611 1 96.31 20 GLY B CA 1
ATOM 2101 C C . GLY B 1 20 ? 11.656 -19.172 3.553 1 96.31 20 GLY B C 1
ATOM 2102 O O . GLY B 1 20 ? 11.82 -19.25 4.773 1 96.31 20 GLY B O 1
ATOM 2103 N N . GLY B 1 21 ? 10.445 -18.938 2.969 1 96.38 21 GLY B N 1
ATOM 2104 C CA . GLY B 1 21 ? 9.234 -18.891 3.771 1 96.38 21 GLY B CA 1
ATOM 2105 C C . GLY B 1 21 ? 8.984 -20.172 4.547 1 96.38 21 GLY B C 1
ATOM 2106 O O . GLY B 1 21 ? 8.625 -20.125 5.727 1 96.38 21 GLY B O 1
ATOM 2107 N N . LEU B 1 22 ? 9.164 -21.266 3.881 1 96.75 22 LEU B N 1
ATOM 2108 C CA . LEU B 1 22 ? 8.977 -22.562 4.523 1 96.75 22 LEU B CA 1
ATOM 2109 C C . LEU B 1 22 ? 9.977 -22.75 5.656 1 96.75 22 LEU B C 1
ATOM 2111 O O . LEU B 1 22 ? 9.609 -23.203 6.746 1 96.75 22 LEU B O 1
ATOM 2115 N N . ARG B 1 23 ? 11.219 -22.406 5.371 1 96.31 23 ARG B N 1
ATOM 2116 C CA . ARG B 1 23 ? 12.258 -22.5 6.395 1 96.31 23 ARG B CA 1
ATOM 2117 C C . ARG B 1 23 ? 11.914 -21.641 7.602 1 96.31 23 ARG B C 1
ATOM 2119 O O . ARG B 1 23 ? 12.086 -22.062 8.742 1 96.31 23 ARG B O 1
ATOM 2126 N N . ALA B 1 24 ? 11.484 -20.516 7.371 1 95 24 ALA B N 1
ATOM 2127 C CA . ALA B 1 24 ? 11.125 -19.578 8.438 1 95 24 ALA B CA 1
ATOM 2128 C C . ALA B 1 24 ? 9.977 -20.109 9.273 1 95 24 ALA B C 1
ATOM 2130 O O . ALA B 1 24 ? 9.859 -19.797 10.461 1 95 24 ALA B O 1
ATOM 2131 N N . GLN B 1 25 ? 9.156 -20.906 8.664 1 93.75 25 GLN B N 1
ATOM 2132 C CA . GLN B 1 25 ? 8.023 -21.5 9.375 1 93.75 25 GLN B CA 1
ATOM 2133 C C . GLN B 1 25 ? 8.43 -22.766 10.109 1 93.75 25 GLN B C 1
ATOM 2135 O O . GLN B 1 25 ? 7.59 -23.453 10.695 1 93.75 25 GLN B O 1
ATOM 2140 N N . GLY B 1 26 ? 9.695 -23.156 9.961 1 93.62 26 GLY B N 1
ATOM 2141 C CA . GLY B 1 26 ? 10.211 -24.25 10.758 1 93.62 26 GLY B CA 1
ATOM 2142 C C . GLY B 1 26 ? 10.344 -25.547 9.984 1 93.62 26 GLY B C 1
ATOM 2143 O O . GLY B 1 26 ? 10.68 -26.594 10.555 1 93.62 26 GLY B O 1
ATOM 2144 N N . VAL B 1 27 ? 10.086 -25.484 8.703 1 95.19 27 VAL B N 1
ATOM 2145 C CA . VAL B 1 27 ? 10.281 -26.688 7.902 1 95.19 27 VAL B CA 1
ATOM 2146 C C . VAL B 1 27 ? 11.766 -27.031 7.832 1 95.19 27 VAL B C 1
ATOM 2148 O O . VAL B 1 27 ? 12.602 -26.172 7.566 1 95.19 27 VAL B O 1
ATOM 2151 N N . GLU B 1 28 ? 12.047 -28.266 8.062 1 96.38 28 GLU B N 1
ATOM 2152 C CA . GLU B 1 28 ? 13.438 -28.703 8.109 1 96.38 28 GLU B CA 1
ATOM 2153 C C . GLU B 1 28 ? 14.078 -28.656 6.723 1 96.38 28 GLU B C 1
ATOM 2155 O O . GLU B 1 28 ? 13.438 -29.031 5.734 1 96.38 28 GLU B O 1
ATOM 2160 N N . ALA B 1 29 ? 15.344 -28.312 6.684 1 96.94 29 ALA B N 1
ATOM 2161 C CA . ALA B 1 29 ? 16.078 -28.234 5.43 1 96.94 29 ALA B CA 1
ATOM 2162 C C . ALA B 1 29 ? 16.125 -29.594 4.734 1 96.94 29 ALA B C 1
ATOM 2164 O O . ALA B 1 29 ? 16.047 -29.672 3.504 1 96.94 29 ALA B O 1
ATOM 2165 N N . ASP B 1 30 ? 16.188 -30.656 5.496 1 96.31 30 ASP B N 1
ATOM 2166 C CA . ASP B 1 30 ? 16.312 -32 4.953 1 96.31 30 ASP B CA 1
ATOM 2167 C C . ASP B 1 30 ? 15.023 -32.438 4.246 1 96.31 30 ASP B C 1
ATOM 2169 O O . ASP B 1 30 ? 15.016 -33.406 3.494 1 96.31 30 ASP B O 1
ATOM 2173 N N . SER B 1 31 ? 13.984 -31.688 4.535 1 97.25 31 SER B N 1
ATOM 2174 C CA . SER B 1 31 ? 12.695 -32 3.924 1 97.25 31 SER B CA 1
ATOM 2175 C C . SER B 1 31 ? 12.508 -31.266 2.607 1 97.25 31 SER B C 1
ATOM 2177 O O . SER B 1 31 ? 11.484 -31.438 1.935 1 97.25 31 SER B O 1
ATOM 2179 N N . ILE B 1 32 ? 13.445 -30.453 2.238 1 98 32 ILE B N 1
ATOM 2180 C CA . ILE B 1 32 ? 13.336 -29.625 1.037 1 98 32 ILE B CA 1
ATOM 2181 C C . ILE B 1 32 ? 14.508 -29.922 0.102 1 98 32 ILE B C 1
ATOM 2183 O O . ILE B 1 32 ? 15.664 -29.984 0.538 1 98 32 ILE B O 1
ATOM 2187 N N . ARG B 1 33 ? 14.195 -30.188 -1.113 1 98.12 33 ARG B N 1
ATOM 2188 C CA . ARG B 1 33 ? 15.18 -30.344 -2.184 1 98.12 33 ARG B CA 1
ATOM 2189 C C . ARG B 1 33 ? 14.883 -29.406 -3.344 1 98.12 33 ARG B C 1
ATOM 2191 O O . ARG B 1 33 ? 13.734 -28.984 -3.529 1 98.12 33 ARG B O 1
ATOM 2198 N N . ALA B 1 34 ? 15.938 -29.047 -4.074 1 98.56 34 ALA B N 1
ATOM 2199 C CA . ALA B 1 34 ? 15.727 -28.219 -5.25 1 98.56 34 ALA B CA 1
ATOM 2200 C C . ALA B 1 34 ? 16.656 -28.625 -6.391 1 98.56 34 ALA B C 1
ATOM 2202 O O . ALA B 1 34 ? 17.703 -29.219 -6.156 1 98.56 34 ALA B O 1
ATOM 2203 N N . SER B 1 35 ? 16.203 -28.391 -7.598 1 98.38 35 SER B N 1
ATOM 2204 C CA . SER B 1 35 ? 17.047 -28.609 -8.766 1 98.38 35 SER B CA 1
ATOM 2205 C C . SER B 1 35 ? 17.109 -27.359 -9.648 1 98.38 35 SER B C 1
ATOM 2207 O O . SER B 1 35 ? 16.172 -26.562 -9.664 1 98.38 35 SER B O 1
ATOM 2209 N N . ASP B 1 36 ? 18.203 -27.156 -10.25 1 98 36 ASP B N 1
ATOM 2210 C CA . ASP B 1 36 ? 18.453 -26.109 -11.242 1 98 36 ASP B CA 1
ATOM 2211 C C . ASP B 1 36 ? 19.625 -26.484 -12.141 1 98 36 ASP B C 1
ATOM 2213 O O . ASP B 1 36 ? 20.625 -27.016 -11.672 1 98 36 ASP B O 1
ATOM 2217 N N . PRO B 1 37 ? 19.484 -26.141 -13.43 1 95.38 37 PRO B N 1
ATOM 2218 C CA . PRO B 1 37 ? 20.594 -26.5 -14.32 1 95.38 37 PRO B CA 1
ATOM 2219 C C . PRO B 1 37 ? 21.828 -25.625 -14.086 1 95.38 37 PRO B C 1
ATOM 2221 O O . PRO B 1 37 ? 22.953 -26.047 -14.375 1 95.38 37 PRO B O 1
ATOM 2224 N N . GLY B 1 38 ? 21.703 -24.453 -13.594 1 95.62 38 GLY B N 1
ATOM 2225 C CA . GLY B 1 38 ? 22.812 -23.531 -13.391 1 95.62 38 GLY B CA 1
ATOM 2226 C C . GLY B 1 38 ? 23.531 -23.75 -12.078 1 95.62 38 GLY B C 1
ATOM 2227 O O . GLY B 1 38 ? 22.922 -23.672 -11.008 1 95.62 38 GLY B O 1
ATOM 2228 N N . ALA B 1 39 ? 24.797 -23.891 -12.133 1 96.44 39 ALA B N 1
ATOM 2229 C CA . ALA B 1 39 ? 25.609 -24.156 -10.953 1 96.44 39 ALA B CA 1
ATOM 2230 C C . ALA B 1 39 ? 25.594 -22.969 -10 1 96.44 39 ALA B C 1
ATOM 2232 O O . ALA B 1 39 ? 25.594 -23.141 -8.773 1 96.44 39 ALA B O 1
ATOM 2233 N N . GLU B 1 40 ? 25.594 -21.875 -10.539 1 97 40 GLU B N 1
ATOM 2234 C CA . GLU B 1 40 ? 25.609 -20.672 -9.711 1 97 40 GLU B CA 1
ATOM 2235 C C . GLU B 1 40 ? 24.312 -20.547 -8.906 1 97 40 GLU B C 1
ATOM 2237 O O . GLU B 1 40 ? 24.344 -20.25 -7.711 1 97 40 GLU B O 1
ATOM 2242 N N . THR B 1 41 ? 23.219 -20.75 -9.578 1 96.25 41 THR B N 1
ATOM 2243 C CA . THR B 1 41 ? 21.922 -20.703 -8.922 1 96.25 41 THR B CA 1
ATOM 2244 C C . THR B 1 41 ? 21.828 -21.75 -7.824 1 96.25 41 THR B C 1
ATOM 2246 O O . THR B 1 41 ? 21.359 -21.469 -6.723 1 96.25 41 THR B O 1
ATOM 2249 N N . ARG B 1 42 ? 22.297 -22.922 -8.109 1 96.62 42 ARG B N 1
ATOM 2250 C CA . ARG B 1 42 ? 22.297 -24 -7.113 1 96.62 42 ARG B CA 1
ATOM 2251 C C . ARG B 1 42 ? 23.156 -23.609 -5.906 1 96.62 42 ARG B C 1
ATOM 2253 O O . ARG B 1 42 ? 22.75 -23.828 -4.762 1 96.62 42 ARG B O 1
ATOM 2260 N N . GLY B 1 43 ? 24.297 -23.078 -6.207 1 96.5 43 GLY B N 1
ATOM 2261 C CA . GLY B 1 43 ? 25.172 -22.656 -5.129 1 96.5 43 GLY B CA 1
ATOM 2262 C C . GLY B 1 43 ? 24.547 -21.609 -4.227 1 96.5 43 GLY B C 1
ATOM 2263 O O . GLY B 1 43 ? 24.656 -21.688 -3.002 1 96.5 43 GLY B O 1
ATOM 2264 N N . LYS B 1 44 ? 23.922 -20.672 -4.758 1 96 44 LYS B N 1
ATOM 2265 C CA . LYS B 1 44 ? 23.281 -19.594 -4.012 1 96 44 LYS B CA 1
ATOM 2266 C C . LYS B 1 44 ? 22.188 -20.125 -3.096 1 96 44 LYS B C 1
ATOM 2268 O O . LYS B 1 44 ? 22.125 -19.766 -1.919 1 96 44 LYS B O 1
ATOM 2273 N N . ILE B 1 45 ? 21.344 -20.984 -3.6 1 96.25 45 ILE B N 1
ATOM 2274 C CA . ILE B 1 45 ? 20.219 -21.516 -2.846 1 96.25 45 ILE B CA 1
ATOM 2275 C C . ILE B 1 45 ? 20.734 -22.406 -1.718 1 96.25 45 ILE B C 1
ATOM 2277 O O . ILE B 1 45 ? 20.219 -22.359 -0.598 1 96.25 45 ILE B O 1
ATOM 2281 N N . ALA B 1 46 ? 21.703 -23.234 -2.061 1 96.25 46 ALA B N 1
ATOM 2282 C CA . ALA B 1 46 ? 22.281 -24.109 -1.053 1 96.25 46 ALA B CA 1
ATOM 2283 C C . ALA B 1 46 ? 22.891 -23.297 0.089 1 96.25 46 ALA B C 1
ATOM 2285 O O . ALA B 1 46 ? 22.734 -23.641 1.262 1 96.25 46 ALA B O 1
ATOM 2286 N N . ALA B 1 47 ? 23.578 -22.281 -0.265 1 96.31 47 ALA B N 1
ATOM 2287 C CA . ALA B 1 47 ? 24.234 -21.438 0.732 1 96.31 47 ALA B CA 1
ATOM 2288 C C . ALA B 1 47 ? 23.219 -20.688 1.579 1 96.31 47 ALA B C 1
ATOM 2290 O O . ALA B 1 47 ? 23.391 -20.547 2.793 1 96.31 47 ALA B O 1
ATOM 2291 N N . GLU B 1 48 ? 22.219 -20.266 0.984 1 95.06 48 GLU B N 1
ATOM 2292 C CA . GLU B 1 48 ? 21.234 -19.406 1.646 1 95.06 48 GLU B CA 1
ATOM 2293 C C . GLU B 1 48 ? 20.312 -20.219 2.551 1 95.06 48 GLU B C 1
ATOM 2295 O O . GLU B 1 48 ? 19.922 -19.766 3.623 1 95.06 48 GLU B O 1
ATOM 2300 N N . HIS B 1 49 ? 19.953 -21.438 2.119 1 96.06 49 HIS B N 1
ATOM 2301 C CA . HIS B 1 49 ? 18.875 -22.109 2.824 1 96.06 49 HIS B CA 1
ATOM 2302 C C . HIS B 1 49 ? 19.328 -23.453 3.396 1 96.06 49 HIS B C 1
ATOM 2304 O O . HIS B 1 49 ? 18.594 -24.094 4.152 1 96.06 49 HIS B O 1
ATOM 2310 N N . GLY B 1 50 ? 20.516 -23.891 2.984 1 96.25 50 GLY B N 1
ATOM 2311 C CA . GLY B 1 50 ? 21.078 -25.109 3.529 1 96.25 50 GLY B CA 1
ATOM 2312 C C . GLY B 1 50 ? 20.359 -26.359 3.062 1 96.25 50 GLY B C 1
ATOM 2313 O O . GLY B 1 50 ? 20.297 -27.359 3.789 1 96.25 50 GLY B O 1
ATOM 2314 N N . ILE B 1 51 ? 19.766 -26.312 1.911 1 97.31 51 ILE B N 1
ATOM 2315 C CA . ILE B 1 51 ? 19.016 -27.469 1.425 1 97.31 51 ILE B CA 1
ATOM 2316 C C . ILE B 1 51 ? 19.844 -28.234 0.402 1 97.31 51 ILE B C 1
ATOM 2318 O O . ILE B 1 51 ? 20.859 -27.734 -0.089 1 97.31 51 ILE B O 1
ATOM 2322 N N . ALA B 1 52 ? 19.422 -29.516 0.103 1 97.44 52 ALA B N 1
ATOM 2323 C CA . ALA B 1 52 ? 20.047 -30.312 -0.955 1 97.44 52 ALA B CA 1
ATOM 2324 C C . ALA B 1 52 ? 19.641 -29.797 -2.334 1 97.44 52 ALA B C 1
ATOM 2326 O O . ALA B 1 52 ? 18.453 -29.547 -2.584 1 97.44 52 ALA B O 1
ATOM 2327 N N . VAL B 1 53 ? 20.625 -29.609 -3.145 1 98.12 53 VAL B N 1
ATOM 2328 C CA . VAL B 1 53 ? 20.344 -29.125 -4.488 1 98.12 53 VAL B CA 1
ATOM 2329 C C . VAL B 1 53 ? 20.953 -30.062 -5.523 1 98.12 53 VAL B C 1
ATOM 2331 O O . VAL B 1 53 ? 22 -30.672 -5.289 1 98.12 53 VAL B O 1
ATOM 2334 N N . PHE B 1 54 ? 20.297 -30.188 -6.695 1 98.06 54 PHE B N 1
ATOM 2335 C CA . PHE B 1 54 ? 20.672 -31.141 -7.723 1 98.06 54 PHE B CA 1
ATOM 2336 C C . PHE B 1 54 ? 20.688 -30.484 -9.102 1 98.06 54 PHE B C 1
ATOM 2338 O O . PHE B 1 54 ? 19.938 -29.547 -9.352 1 98.06 54 PHE B O 1
ATOM 2345 N N . ALA B 1 55 ? 21.516 -30.984 -9.984 1 97 55 ALA B N 1
ATOM 2346 C CA . ALA B 1 55 ? 21.5 -30.547 -11.383 1 97 55 ALA B CA 1
ATOM 2347 C C . ALA B 1 55 ? 20.391 -31.25 -12.156 1 97 55 ALA B C 1
ATOM 2349 O O . ALA B 1 55 ? 19.844 -30.688 -13.109 1 97 55 ALA B O 1
ATOM 2350 N N . ASP B 1 56 ? 20.125 -32.438 -11.711 1 96.69 56 ASP B N 1
ATOM 2351 C CA . ASP B 1 56 ? 19.141 -33.281 -12.391 1 96.69 56 ASP B CA 1
ATOM 2352 C C . ASP B 1 56 ? 17.797 -33.25 -11.68 1 96.69 56 ASP B C 1
ATOM 2354 O O . ASP B 1 56 ? 17.719 -33.5 -10.477 1 96.69 56 ASP B O 1
ATOM 2358 N N . ASN B 1 57 ? 16.719 -32.969 -12.461 1 98 57 ASN B N 1
ATOM 2359 C CA . ASN B 1 57 ? 15.383 -32.875 -11.898 1 98 57 ASN B CA 1
ATOM 2360 C C . ASN B 1 57 ? 14.922 -34.188 -11.32 1 98 57 ASN B C 1
ATOM 2362 O O . ASN B 1 57 ? 14.258 -34.25 -10.281 1 98 57 ASN B O 1
ATOM 2366 N N . ALA B 1 58 ? 15.25 -35.281 -11.984 1 97.38 58 ALA B N 1
ATOM 2367 C CA . ALA B 1 58 ? 14.82 -36.625 -11.578 1 97.38 58 ALA B CA 1
ATOM 2368 C C . ALA B 1 58 ? 15.367 -36.969 -10.195 1 97.38 58 ALA B C 1
ATOM 2370 O O . ALA B 1 58 ? 14.688 -37.625 -9.406 1 97.38 58 ALA B O 1
ATOM 2371 N N . GLU B 1 59 ? 16.547 -36.594 -9.969 1 97.56 59 GLU B N 1
ATOM 2372 C CA . GLU B 1 59 ? 17.156 -36.812 -8.656 1 97.56 59 GLU B CA 1
ATOM 2373 C C . GLU B 1 59 ? 16.438 -36.031 -7.57 1 97.56 59 GLU B C 1
ATOM 2375 O O . GLU B 1 59 ? 16.203 -36.531 -6.473 1 97.56 59 GLU B O 1
ATOM 2380 N N . ALA B 1 60 ? 16.078 -34.812 -7.871 1 97.94 60 ALA B N 1
ATOM 2381 C CA . ALA B 1 60 ? 15.453 -33.938 -6.895 1 97.94 60 ALA B CA 1
ATOM 2382 C C . ALA B 1 60 ? 14.086 -34.469 -6.465 1 97.94 60 ALA B C 1
ATOM 2384 O O . ALA B 1 60 ? 13.695 -34.312 -5.305 1 97.94 60 ALA B O 1
ATOM 2385 N N . VAL B 1 61 ? 13.359 -35.094 -7.367 1 98.06 61 VAL B N 1
ATOM 2386 C CA . VAL B 1 61 ? 11.969 -35.406 -7.082 1 98.06 61 VAL B CA 1
ATOM 2387 C C . VAL B 1 61 ? 11.891 -36.781 -6.375 1 98.06 61 VAL B C 1
ATOM 2389 O O . VAL B 1 61 ? 10.828 -37.188 -5.91 1 98.06 61 VAL B O 1
ATOM 2392 N N . GLU B 1 62 ? 13.039 -37.5 -6.328 1 96.38 62 GLU B N 1
ATOM 2393 C CA . GLU B 1 62 ? 13.047 -38.812 -5.703 1 96.38 62 GLU B CA 1
ATOM 2394 C C . GLU B 1 62 ? 12.594 -38.719 -4.246 1 96.38 62 GLU B C 1
ATOM 2396 O O . GLU B 1 62 ? 13.195 -38.031 -3.441 1 96.38 62 GLU B O 1
ATOM 2401 N N . GLY B 1 63 ? 11.445 -39.375 -3.93 1 94.69 63 GLY B N 1
ATOM 2402 C CA . GLY B 1 63 ? 10.969 -39.469 -2.561 1 94.69 63 GLY B CA 1
ATOM 2403 C C . GLY B 1 63 ? 10.148 -38.281 -2.135 1 94.69 63 GLY B C 1
ATOM 2404 O O . GLY B 1 63 ? 9.664 -38.219 -1.001 1 94.69 63 GLY B O 1
ATOM 2405 N N . ALA B 1 64 ? 9.984 -37.344 -2.99 1 97.38 64 ALA B N 1
ATOM 2406 C CA . ALA B 1 64 ? 9.227 -36.156 -2.646 1 97.38 64 ALA B CA 1
ATOM 2407 C C . ALA B 1 64 ? 7.727 -36.438 -2.596 1 97.38 64 ALA B C 1
ATOM 2409 O O . ALA B 1 64 ? 7.227 -37.25 -3.365 1 97.38 64 ALA B O 1
ATOM 2410 N N . ASP B 1 65 ? 7.043 -35.812 -1.682 1 97.75 65 ASP B N 1
ATOM 2411 C CA . ASP B 1 65 ? 5.586 -35.875 -1.629 1 97.75 65 ASP B CA 1
ATOM 2412 C C . ASP B 1 65 ? 4.965 -34.812 -2.529 1 97.75 65 ASP B C 1
ATOM 2414 O O . ASP B 1 65 ? 3.924 -35.031 -3.15 1 97.75 65 ASP B O 1
ATOM 2418 N N . VAL B 1 66 ? 5.586 -33.656 -2.557 1 98.31 66 VAL B N 1
ATOM 2419 C CA . VAL B 1 66 ? 5.152 -32.5 -3.348 1 98.31 66 VAL B CA 1
ATOM 2420 C C . VAL B 1 66 ? 6.277 -32.062 -4.285 1 98.31 66 VAL B C 1
ATOM 2422 O O . VAL B 1 66 ? 7.434 -31.953 -3.865 1 98.31 66 VAL B O 1
ATOM 2425 N N . VAL B 1 67 ? 5.945 -31.906 -5.492 1 98.56 67 VAL B N 1
ATOM 2426 C CA . VAL B 1 67 ? 6.871 -31.391 -6.492 1 98.56 67 VAL B CA 1
ATOM 2427 C C . VAL B 1 67 ? 6.352 -30.047 -7.027 1 98.56 67 VAL B C 1
ATOM 2429 O O . VAL B 1 67 ? 5.328 -30 -7.711 1 98.56 67 VAL B O 1
ATOM 2432 N N . LEU B 1 68 ? 7.043 -28.984 -6.684 1 98.56 68 LEU B N 1
ATOM 2433 C CA . LEU B 1 68 ? 6.699 -27.656 -7.199 1 98.56 68 LEU B CA 1
ATOM 2434 C C . LEU B 1 68 ? 7.551 -27.312 -8.414 1 98.56 68 LEU B C 1
ATOM 2436 O O . LEU B 1 68 ? 8.781 -27.25 -8.32 1 98.56 68 LEU B O 1
ATOM 2440 N N . ILE B 1 69 ? 6.902 -27.109 -9.477 1 98 69 ILE B N 1
ATOM 2441 C CA . ILE B 1 69 ? 7.602 -26.75 -10.703 1 98 69 ILE B CA 1
ATOM 2442 C C . ILE B 1 69 ? 7.617 -25.234 -10.859 1 98 69 ILE B C 1
ATOM 2444 O O . ILE B 1 69 ? 6.59 -24.625 -11.164 1 98 69 ILE B O 1
ATOM 2448 N N . ALA B 1 70 ? 8.797 -24.688 -10.672 1 96.5 70 ALA B N 1
ATOM 2449 C CA . ALA B 1 70 ? 8.961 -23.234 -10.648 1 96.5 70 ALA B CA 1
ATOM 2450 C C . ALA B 1 70 ? 9.828 -22.766 -11.812 1 96.5 70 ALA B C 1
ATOM 2452 O O . ALA B 1 70 ? 10.734 -21.953 -11.625 1 96.5 70 ALA B O 1
ATOM 2453 N N . VAL B 1 71 ? 9.594 -23.266 -13.008 1 94.81 71 VAL B N 1
ATOM 2454 C CA . VAL B 1 71 ? 10.32 -22.844 -14.203 1 94.81 71 VAL B CA 1
ATOM 2455 C C . VAL B 1 71 ? 9.453 -21.891 -15.023 1 94.81 71 VAL B C 1
ATOM 2457 O O . VAL B 1 71 ? 8.242 -21.781 -14.781 1 94.81 71 VAL B O 1
ATOM 2460 N N . LYS B 1 72 ? 10.047 -21.219 -15.938 1 89.62 72 LYS B N 1
ATOM 2461 C CA . LYS B 1 72 ? 9.305 -20.312 -16.828 1 89.62 72 LYS B CA 1
ATOM 2462 C C . LYS B 1 72 ? 8.32 -21.094 -17.688 1 89.62 72 LYS B C 1
ATOM 2464 O O . LYS B 1 72 ? 8.57 -22.25 -18.047 1 89.62 72 LYS B O 1
ATOM 2469 N N . PRO B 1 73 ? 7.277 -20.422 -18.062 1 92.19 73 PRO B N 1
ATOM 2470 C CA . PRO B 1 73 ? 6.258 -21.109 -18.859 1 92.19 73 PRO B CA 1
ATOM 2471 C C . PRO B 1 73 ? 6.832 -21.734 -20.125 1 92.19 73 PRO B C 1
ATOM 2473 O O . PRO B 1 73 ? 6.465 -22.859 -20.484 1 92.19 73 PRO B O 1
ATOM 2476 N N . GLN B 1 74 ? 7.812 -21.125 -20.719 1 89.94 74 GLN B N 1
ATOM 2477 C CA . GLN B 1 74 ? 8.375 -21.594 -21.984 1 89.94 74 GLN B CA 1
ATOM 2478 C C . GLN B 1 74 ? 9.156 -22.891 -21.797 1 89.94 74 GLN B C 1
ATOM 2480 O O . GLN B 1 74 ? 9.352 -23.656 -22.734 1 89.94 74 GLN B O 1
ATOM 2485 N N . ALA B 1 75 ? 9.586 -23.141 -20.594 1 94 75 ALA B N 1
ATOM 2486 C CA . ALA B 1 75 ? 10.398 -24.312 -20.312 1 94 75 ALA B CA 1
ATOM 2487 C C . ALA B 1 75 ? 9.539 -25.453 -19.781 1 94 75 ALA B C 1
ATOM 2489 O O . ALA B 1 75 ? 10.016 -26.594 -19.641 1 94 75 ALA B O 1
ATOM 2490 N N . MET B 1 76 ? 8.32 -25.25 -19.516 1 96 76 MET B N 1
ATOM 2491 C CA . MET B 1 76 ? 7.453 -26.156 -18.766 1 96 76 MET B CA 1
ATOM 2492 C C . MET B 1 76 ? 7.262 -27.469 -19.5 1 96 76 MET B C 1
ATOM 2494 O O . MET B 1 76 ? 7.414 -28.547 -18.906 1 96 76 MET B O 1
ATOM 2498 N N . LYS B 1 77 ? 6.969 -27.406 -20.781 1 96.56 77 LYS B N 1
ATOM 2499 C CA . LYS B 1 77 ? 6.723 -28.625 -21.547 1 96.56 77 LYS B CA 1
ATOM 2500 C C . LYS B 1 77 ? 7.922 -29.562 -21.484 1 96.56 77 LYS B C 1
ATOM 2502 O O . LYS B 1 77 ? 7.785 -30.734 -21.109 1 96.56 77 LYS B O 1
ATOM 2507 N N . ALA B 1 78 ? 9.07 -29.031 -21.797 1 96.69 78 ALA B N 1
ATOM 2508 C CA . ALA B 1 78 ? 10.289 -29.828 -21.812 1 96.69 78 ALA B CA 1
ATOM 2509 C C . ALA B 1 78 ? 10.578 -30.422 -20.438 1 96.69 78 ALA B C 1
ATOM 2511 O O . ALA B 1 78 ? 10.945 -31.594 -20.328 1 96.69 78 ALA B O 1
ATOM 2512 N N . VAL B 1 79 ? 10.398 -29.641 -19.391 1 97.44 79 VAL B N 1
ATOM 2513 C CA . VAL B 1 79 ? 10.672 -30.078 -18.031 1 97.44 79 VAL B CA 1
ATOM 2514 C C . VAL B 1 79 ? 9.688 -31.172 -17.625 1 97.44 79 VAL B C 1
ATOM 2516 O O . VAL B 1 79 ? 10.086 -32.188 -17.062 1 97.44 79 VAL B O 1
ATOM 2519 N N . CYS B 1 80 ? 8.43 -30.984 -17.891 1 97.75 80 CYS B N 1
ATOM 2520 C CA . CYS B 1 80 ? 7.398 -31.938 -17.516 1 97.75 80 CYS B CA 1
ATOM 2521 C C . CYS B 1 80 ? 7.605 -33.25 -18.25 1 97.75 80 CYS B C 1
ATOM 2523 O O . CYS B 1 80 ? 7.551 -34.344 -17.625 1 97.75 80 CYS B O 1
ATOM 2525 N N . GLU B 1 81 ? 7.887 -33.219 -19.531 1 97.31 81 GLU B N 1
ATOM 2526 C CA . GLU B 1 81 ? 8.086 -34.438 -20.312 1 97.31 81 GLU B CA 1
ATOM 2527 C C . GLU B 1 81 ? 9.289 -35.219 -19.797 1 97.31 81 GLU B C 1
ATOM 2529 O O . GLU B 1 81 ? 9.234 -36.469 -19.703 1 97.31 81 GLU B O 1
ATOM 2534 N N . ALA B 1 82 ? 10.281 -34.5 -19.438 1 96.81 82 ALA B N 1
ATOM 2535 C CA . ALA B 1 82 ? 11.492 -35.156 -18.938 1 96.81 82 ALA B CA 1
ATOM 2536 C C . ALA B 1 82 ? 11.258 -35.781 -17.562 1 96.81 82 ALA B C 1
ATOM 2538 O O . ALA B 1 82 ? 11.875 -36.781 -17.219 1 96.81 82 ALA B O 1
ATOM 2539 N N . LEU B 1 83 ? 10.375 -35.25 -16.812 1 97.19 83 LEU B N 1
ATOM 2540 C CA . LEU B 1 83 ? 10.141 -35.656 -15.43 1 97.19 83 LEU B CA 1
ATOM 2541 C C . LEU B 1 83 ? 9.164 -36.844 -15.375 1 97.19 83 LEU B C 1
ATOM 2543 O O . LEU B 1 83 ? 9.07 -37.531 -14.352 1 97.19 83 LEU B O 1
ATOM 2547 N N . ARG B 1 84 ? 8.438 -37.031 -16.391 1 96.62 84 ARG B N 1
ATOM 2548 C CA . ARG B 1 84 ? 7.285 -37.938 -16.406 1 96.62 84 ARG B CA 1
ATOM 2549 C C . ARG B 1 84 ? 7.652 -39.312 -15.852 1 96.62 84 ARG B C 1
ATOM 2551 O O . ARG B 1 84 ? 6.961 -39.844 -14.984 1 96.62 84 ARG B O 1
ATOM 2558 N N . SER B 1 85 ? 8.781 -39.875 -16.281 1 96.12 85 SER B N 1
ATOM 2559 C CA . SER B 1 85 ? 9.148 -41.25 -15.93 1 96.12 85 SER B CA 1
ATOM 2560 C C . SER B 1 85 ? 9.68 -41.312 -14.5 1 96.12 85 SER B C 1
ATOM 2562 O O . SER B 1 85 ? 9.75 -42.406 -13.922 1 96.12 85 SER B O 1
ATOM 2564 N N . SER B 1 86 ? 10.055 -40.219 -13.945 1 97.19 86 SER B N 1
ATOM 2565 C CA . SER B 1 86 ? 10.656 -40.188 -12.617 1 97.19 86 SER B CA 1
ATOM 2566 C C . SER B 1 86 ? 9.602 -39.938 -11.539 1 97.19 86 SER B C 1
ATOM 2568 O O . SER B 1 86 ? 9.891 -40.094 -10.352 1 97.19 86 SER B O 1
ATOM 2570 N N . LEU B 1 87 ? 8.422 -39.625 -11.914 1 96.94 87 LEU B N 1
ATOM 2571 C CA . LEU B 1 87 ? 7.375 -39.281 -10.961 1 96.94 87 LEU B CA 1
ATOM 2572 C C . LEU B 1 87 ? 6.59 -40.531 -10.531 1 96.94 87 LEU B C 1
ATOM 2574 O O . LEU B 1 87 ? 6.395 -41.438 -11.32 1 96.94 87 LEU B O 1
ATOM 2578 N N . LYS B 1 88 ? 6.195 -40.469 -9.352 1 95.44 88 LYS B N 1
ATOM 2579 C CA . LYS B 1 88 ? 5.266 -41.5 -8.836 1 95.44 88 LYS B CA 1
ATOM 2580 C C . LYS B 1 88 ? 3.838 -40.938 -8.805 1 95.44 88 LYS B C 1
ATOM 2582 O O . LYS B 1 88 ? 3.621 -39.75 -8.633 1 95.44 88 LYS B O 1
ATOM 2587 N N . PRO B 1 89 ? 2.834 -41.844 -8.906 1 91.25 89 PRO B N 1
ATOM 2588 C CA . PRO B 1 89 ? 1.436 -41.438 -9.055 1 91.25 89 PRO B CA 1
ATOM 2589 C C . PRO B 1 89 ? 0.923 -40.625 -7.852 1 91.25 89 PRO B C 1
ATOM 2591 O O . PRO B 1 89 ? 0.002 -39.844 -7.984 1 91.25 89 PRO B O 1
ATOM 2594 N N . HIS B 1 90 ? 1.485 -40.781 -6.699 1 90.06 90 HIS B N 1
ATOM 2595 C CA . HIS B 1 90 ? 0.931 -40.156 -5.504 1 90.06 90 HIS B CA 1
ATOM 2596 C C . HIS B 1 90 ? 1.534 -38.781 -5.277 1 90.06 90 HIS B C 1
ATOM 2598 O O . HIS B 1 90 ? 1.088 -38.031 -4.398 1 90.06 90 HIS B O 1
ATOM 2604 N N . GLN B 1 91 ? 2.531 -38.469 -6.07 1 96.94 91 GLN B N 1
ATOM 2605 C CA . GLN B 1 91 ? 3.188 -37.156 -5.859 1 96.94 91 GLN B CA 1
ATOM 2606 C C . GLN B 1 91 ? 2.309 -36 -6.332 1 96.94 91 GLN B C 1
ATOM 2608 O O . GLN B 1 91 ? 1.76 -36.062 -7.438 1 96.94 91 GLN B O 1
ATOM 2613 N N . LEU B 1 92 ? 2.127 -35.031 -5.465 1 98.5 92 LEU B N 1
ATOM 2614 C CA . LEU B 1 92 ? 1.398 -33.812 -5.824 1 98.5 92 LEU B CA 1
ATOM 2615 C C . LEU B 1 92 ? 2.271 -32.906 -6.656 1 98.5 92 LEU B C 1
ATOM 2617 O O . LEU B 1 92 ? 3.391 -32.562 -6.262 1 98.5 92 LEU B O 1
ATOM 2621 N N . ILE B 1 93 ? 1.742 -32.469 -7.836 1 98.69 93 ILE B N 1
ATOM 2622 C CA . ILE B 1 93 ? 2.426 -31.484 -8.664 1 98.69 93 ILE B CA 1
ATOM 2623 C C . ILE B 1 93 ? 1.819 -30.094 -8.422 1 98.69 93 ILE B C 1
ATOM 2625 O O . ILE B 1 93 ? 0.602 -29.922 -8.508 1 98.69 93 ILE B O 1
ATOM 2629 N N . VAL B 1 94 ? 2.676 -29.125 -8.07 1 98.62 94 VAL B N 1
ATOM 2630 C CA . VAL B 1 94 ? 2.26 -27.734 -7.902 1 98.62 94 VAL B CA 1
ATOM 2631 C C . VAL B 1 94 ? 2.949 -26.859 -8.945 1 98.62 94 VAL B C 1
ATOM 2633 O O . VAL B 1 94 ? 4.176 -26.906 -9.086 1 98.62 94 VAL B O 1
ATOM 2636 N N . SER B 1 95 ? 2.184 -26.156 -9.672 1 98 95 SER B N 1
ATOM 2637 C CA . SER B 1 95 ? 2.727 -25.266 -10.695 1 98 95 SER B CA 1
ATOM 2638 C C . SER B 1 95 ? 2.426 -23.812 -10.383 1 98 95 SER B C 1
ATOM 2640 O O . SER B 1 95 ? 1.321 -23.484 -9.938 1 98 95 SER B O 1
ATOM 2642 N N . ILE B 1 96 ? 3.393 -22.922 -10.625 1 95.75 96 ILE B N 1
ATOM 2643 C CA . ILE B 1 96 ? 3.188 -21.484 -10.422 1 95.75 96 ILE B CA 1
ATOM 2644 C C . ILE B 1 96 ? 3.412 -20.734 -11.727 1 95.75 96 ILE B C 1
ATOM 2646 O O . ILE B 1 96 ? 3.738 -19.547 -11.727 1 95.75 96 ILE B O 1
ATOM 2650 N N . ALA B 1 97 ? 3.316 -21.469 -12.883 1 91.88 97 ALA B N 1
ATOM 2651 C CA . ALA B 1 97 ? 3.576 -20.875 -14.195 1 91.88 97 ALA B CA 1
ATOM 2652 C C . ALA B 1 97 ? 2.316 -20.219 -14.758 1 91.88 97 ALA B C 1
ATOM 2654 O O . ALA B 1 97 ? 1.249 -20.844 -14.781 1 91.88 97 ALA B O 1
ATOM 2655 N N . ALA B 1 98 ? 2.52 -19.016 -15.234 1 88 98 ALA B N 1
ATOM 2656 C CA . ALA B 1 98 ? 1.419 -18.328 -15.898 1 88 98 ALA B CA 1
ATOM 2657 C C . ALA B 1 98 ? 1.09 -18.969 -17.234 1 88 98 ALA B C 1
ATOM 2659 O O . ALA B 1 98 ? 1.991 -19.359 -17.984 1 88 98 ALA B O 1
ATOM 2660 N N . GLY B 1 99 ? -0.17 -19.188 -17.484 1 89.94 99 GLY B N 1
ATOM 2661 C CA . GLY B 1 99 ? -0.628 -19.562 -18.812 1 89.94 99 GLY B CA 1
ATOM 2662 C C . GLY B 1 99 ? -0.508 -21.047 -19.078 1 89.94 99 GLY B C 1
ATOM 2663 O O . GLY B 1 99 ? -0.724 -21.5 -20.219 1 89.94 99 GLY B O 1
ATOM 2664 N N . ILE B 1 100 ? -0.096 -21.859 -18.172 1 94.5 100 ILE B N 1
ATOM 2665 C CA . ILE B 1 100 ? -0.015 -23.312 -18.359 1 94.5 100 ILE B CA 1
ATOM 2666 C C . ILE B 1 100 ? -1.185 -23.984 -17.641 1 94.5 100 ILE B C 1
ATOM 2668 O O . ILE B 1 100 ? -1.262 -23.984 -16.422 1 94.5 100 ILE B O 1
ATOM 2672 N N . THR B 1 101 ? -2.014 -24.609 -18.375 1 95.94 101 THR B N 1
ATOM 2673 C CA . THR B 1 101 ? -3.23 -25.188 -17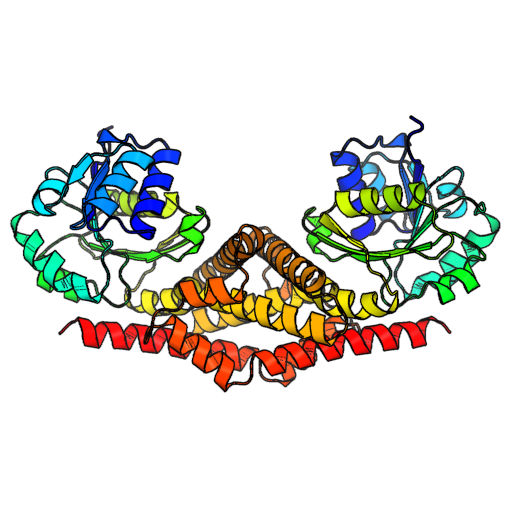.812 1 95.94 101 THR B CA 1
ATOM 2674 C C . THR B 1 101 ? -2.949 -26.562 -17.219 1 95.94 101 THR B C 1
ATOM 2676 O O . THR B 1 101 ? -1.931 -27.172 -17.516 1 95.94 101 THR B O 1
ATOM 2679 N N . CYS B 1 102 ? -3.869 -26.984 -16.406 1 96.94 102 CYS B N 1
ATOM 2680 C CA . CYS B 1 102 ? -3.795 -28.328 -15.852 1 96.94 102 CYS B CA 1
ATOM 2681 C C . CYS B 1 102 ? -3.861 -29.375 -16.969 1 96.94 102 CYS B C 1
ATOM 2683 O O . CYS B 1 102 ? -3.186 -30.406 -16.891 1 96.94 102 CYS B O 1
ATOM 2685 N N . ALA B 1 103 ? -4.66 -29.109 -17.938 1 96.06 103 ALA B N 1
ATOM 2686 C CA . ALA B 1 103 ? -4.801 -30.031 -19.062 1 96.06 103 ALA B CA 1
ATOM 2687 C C . ALA B 1 103 ? -3.475 -30.219 -19.797 1 96.06 103 ALA B C 1
ATOM 2689 O O . ALA B 1 103 ? -3.084 -31.344 -20.125 1 96.06 103 ALA B O 1
ATOM 2690 N N . SER B 1 104 ? -2.834 -29.141 -20.031 1 96.06 104 SER B N 1
ATOM 2691 C CA . SER B 1 104 ? -1.527 -29.203 -20.688 1 96.06 104 SER B CA 1
ATOM 2692 C C . SER B 1 104 ? -0.534 -30 -19.844 1 96.06 104 SER B C 1
ATOM 2694 O O . SER B 1 104 ? 0.188 -30.859 -20.375 1 96.06 104 SER B O 1
ATOM 2696 N N . MET B 1 105 ? -0.496 -29.75 -18.578 1 96.94 105 MET B N 1
ATOM 2697 C CA . MET B 1 105 ? 0.423 -30.438 -17.672 1 96.94 105 MET B CA 1
ATOM 2698 C C . MET B 1 105 ? 0.115 -31.922 -17.625 1 96.94 105 MET B C 1
ATOM 2700 O O . MET B 1 105 ? 1.029 -32.75 -17.625 1 96.94 105 MET B O 1
ATOM 2704 N N . LYS B 1 106 ? -1.171 -32.219 -17.609 1 95.56 106 LYS B N 1
ATOM 2705 C CA . LYS B 1 106 ? -1.571 -33.625 -17.625 1 95.56 106 LYS B CA 1
ATOM 2706 C C . LYS B 1 106 ? -1.077 -34.312 -18.875 1 95.56 106 LYS B C 1
ATOM 2708 O O . LYS B 1 106 ? -0.638 -35.469 -18.828 1 95.56 106 LYS B O 1
ATOM 2713 N N . ASN B 1 107 ? -1.17 -33.625 -19.953 1 96.12 107 ASN B N 1
ATOM 2714 C CA . ASN B 1 107 ? -0.689 -34.188 -21.219 1 96.12 107 ASN B CA 1
ATOM 2715 C C . ASN B 1 107 ? 0.808 -34.469 -21.172 1 96.12 107 ASN B C 1
ATOM 2717 O O . ASN B 1 107 ? 1.271 -35.469 -21.734 1 96.12 107 ASN B O 1
ATOM 2721 N N . TRP B 1 108 ? 1.525 -33.656 -20.516 1 97.19 108 TRP B N 1
ATOM 2722 C CA . TRP B 1 108 ? 2.98 -33.75 -20.516 1 97.19 108 TRP B CA 1
ATOM 2723 C C . TRP B 1 108 ? 3.455 -34.688 -19.406 1 97.19 108 TRP B C 1
ATOM 2725 O O . TRP B 1 108 ? 4.41 -35.438 -19.594 1 97.19 108 TRP B O 1
ATOM 2735 N N . LEU B 1 109 ? 2.787 -34.719 -18.25 1 96.5 109 LEU B N 1
ATOM 2736 C CA . LEU B 1 109 ? 3.246 -35.406 -17.062 1 96.5 109 LEU B CA 1
ATOM 2737 C C . LEU B 1 109 ? 2.551 -36.781 -16.938 1 96.5 109 LEU B C 1
ATOM 2739 O O . LEU B 1 109 ? 3.016 -37.625 -16.188 1 96.5 109 LEU B O 1
ATOM 2743 N N . GLY B 1 110 ? 1.413 -36.938 -17.625 1 94 110 GLY B N 1
ATOM 2744 C CA . GLY B 1 110 ? 0.536 -38.062 -17.328 1 94 110 GLY B CA 1
ATOM 2745 C C . GLY B 1 110 ? -0.423 -37.781 -16.188 1 94 110 GLY B C 1
ATOM 2746 O O . GLY B 1 110 ? -0.591 -36.625 -15.766 1 94 110 GLY B O 1
ATOM 2747 N N . GLU B 1 111 ? -1.142 -38.812 -15.672 1 93.25 111 GLU B N 1
ATOM 2748 C CA . GLU B 1 111 ? -2.145 -38.656 -14.625 1 93.25 111 GLU B CA 1
ATOM 2749 C C . GLU B 1 111 ? -1.491 -38.375 -13.273 1 93.25 111 GLU B C 1
ATOM 2751 O O . GLU B 1 111 ? -0.872 -39.25 -12.68 1 93.25 111 GLU B O 1
ATOM 2756 N N . GLN B 1 112 ? -1.533 -37.188 -12.906 1 96.5 112 GLN B N 1
ATOM 2757 C CA . GLN B 1 112 ? -1.018 -36.719 -11.625 1 96.5 112 GLN B CA 1
ATOM 2758 C C . GLN B 1 112 ? -2.014 -35.781 -10.945 1 96.5 112 GLN B C 1
ATOM 2760 O O . GLN B 1 112 ? -2.791 -35.094 -11.617 1 96.5 112 GLN B O 1
ATOM 2765 N N . PRO B 1 113 ? -2.09 -35.844 -9.594 1 98.19 113 PRO B N 1
ATOM 2766 C CA . PRO B 1 113 ? -2.768 -34.719 -8.93 1 98.19 113 PRO B CA 1
ATOM 2767 C C . PRO B 1 113 ? -2.043 -33.406 -9.141 1 98.19 113 PRO B C 1
ATOM 2769 O O . PRO B 1 113 ? -0.834 -33.312 -8.906 1 98.19 113 PRO B O 1
ATOM 2772 N N . ILE B 1 114 ? -2.771 -32.375 -9.609 1 98.44 114 ILE B N 1
ATOM 2773 C CA . ILE B 1 114 ? -2.141 -31.094 -9.969 1 98.44 114 ILE B CA 1
ATOM 2774 C C . ILE B 1 114 ? -2.848 -29.953 -9.258 1 98.44 114 ILE B C 1
ATOM 2776 O O . ILE B 1 114 ? -4.078 -29.891 -9.234 1 98.44 114 ILE B O 1
ATOM 2780 N N . VAL B 1 115 ? -2.102 -29.125 -8.594 1 98.69 115 VAL B N 1
ATOM 2781 C CA . VAL B 1 115 ? -2.566 -27.828 -8.133 1 98.69 115 VAL B CA 1
ATOM 2782 C C . VAL B 1 115 ? -1.872 -26.719 -8.93 1 98.69 115 VAL B C 1
ATOM 2784 O O . VAL B 1 115 ? -0.642 -26.656 -8.961 1 98.69 115 VAL B O 1
ATOM 2787 N N . ARG B 1 116 ? -2.674 -25.938 -9.609 1 98.25 116 ARG B N 1
ATOM 2788 C CA . ARG B 1 116 ? -2.172 -24.75 -10.289 1 98.25 116 ARG B CA 1
ATOM 2789 C C . ARG B 1 116 ? -2.322 -23.516 -9.406 1 98.25 116 ARG B C 1
ATOM 2791 O O . ARG B 1 116 ? -3.383 -23.297 -8.82 1 98.25 116 ARG B O 1
ATOM 2798 N N . CYS B 1 117 ? -1.227 -22.75 -9.305 1 97.94 117 CYS B N 1
ATOM 2799 C CA . CYS B 1 117 ? -1.213 -21.562 -8.453 1 97.94 117 CYS B CA 1
ATOM 2800 C C . CYS B 1 117 ? -0.703 -20.344 -9.219 1 97.94 117 CYS B C 1
ATOM 2802 O O . CYS B 1 117 ? 0.087 -20.484 -10.156 1 97.94 117 CYS B O 1
ATOM 2804 N N . MET B 1 118 ? -1.218 -19.219 -8.828 1 97.31 118 MET B N 1
ATOM 2805 C CA . MET B 1 118 ? -0.69 -17.953 -9.344 1 97.31 118 MET B CA 1
ATOM 2806 C C . MET B 1 118 ? -0.283 -17.031 -8.203 1 97.31 118 MET B C 1
ATOM 2808 O O . MET B 1 118 ? -1.106 -16.281 -7.684 1 97.31 118 MET B O 1
ATOM 2812 N N . PRO B 1 119 ? 0.997 -17.047 -7.852 1 97.19 119 PRO B N 1
ATOM 2813 C CA . PRO B 1 119 ? 1.507 -16.109 -6.855 1 97.19 119 PRO B CA 1
ATOM 2814 C C . PRO B 1 119 ? 1.886 -14.758 -7.465 1 97.19 119 PRO B C 1
ATOM 2816 O O . PRO B 1 119 ? 1.704 -14.539 -8.664 1 97.19 119 PRO B O 1
ATOM 2819 N N . ASN B 1 120 ? 2.273 -13.812 -6.582 1 96.69 120 ASN B N 1
ATOM 2820 C CA . ASN B 1 120 ? 2.762 -12.523 -7.074 1 96.69 120 ASN B CA 1
ATOM 2821 C C . ASN B 1 120 ? 4.066 -12.125 -6.391 1 96.69 120 ASN B C 1
ATOM 2823 O O . ASN B 1 120 ? 4.504 -12.781 -5.441 1 96.69 120 ASN B O 1
ATOM 2827 N N . THR B 1 121 ? 4.734 -11.188 -6.859 1 95.38 121 THR B N 1
ATOM 2828 C CA . THR B 1 121 ? 6.117 -10.859 -6.527 1 95.38 121 THR B CA 1
ATOM 2829 C C . THR B 1 121 ? 6.242 -10.453 -5.062 1 95.38 121 THR B C 1
ATOM 2831 O O . THR B 1 121 ? 7.281 -10.672 -4.438 1 95.38 121 THR B O 1
ATOM 2834 N N . PRO B 1 122 ? 5.266 -9.891 -4.441 1 98 122 PRO B N 1
ATOM 2835 C CA . PRO B 1 122 ? 5.426 -9.555 -3.025 1 98 122 PRO B CA 1
ATOM 2836 C C . PRO B 1 122 ? 5.695 -10.773 -2.152 1 98 122 PRO B C 1
ATOM 2838 O O . PRO B 1 122 ? 6.047 -10.641 -0.979 1 98 122 PRO B O 1
ATOM 2841 N N . ALA B 1 123 ? 5.535 -11.977 -2.742 1 96.81 123 ALA B N 1
ATOM 2842 C CA . ALA B 1 123 ? 5.93 -13.203 -2.062 1 96.81 123 ALA B CA 1
ATOM 2843 C C . ALA B 1 123 ? 7.391 -13.141 -1.623 1 96.81 123 ALA B C 1
ATOM 2845 O O . ALA B 1 123 ? 7.77 -13.75 -0.62 1 96.81 123 ALA B O 1
ATOM 2846 N N . LEU B 1 124 ? 8.133 -12.398 -2.324 1 93.44 124 LEU B N 1
ATOM 2847 C CA . LEU B 1 124 ? 9.547 -12.234 -1.999 1 93.44 124 LEU B CA 1
ATOM 2848 C C . LEU B 1 124 ? 9.719 -11.641 -0.603 1 93.44 124 LEU B C 1
ATOM 2850 O O . LEU B 1 124 ? 10.766 -11.812 0.024 1 93.44 124 LEU B O 1
ATOM 2854 N N . LEU B 1 125 ? 8.703 -10.906 -0.084 1 95.25 125 LEU B N 1
ATOM 2855 C CA . LEU B 1 125 ? 8.695 -10.305 1.245 1 95.25 125 LEU B CA 1
ATOM 2856 C C . LEU B 1 125 ? 7.754 -11.055 2.18 1 95.25 125 LEU B C 1
ATOM 2858 O O . LEU B 1 125 ? 7.426 -10.562 3.264 1 95.25 125 LEU B O 1
ATOM 2862 N N . ARG B 1 126 ? 7.305 -12.18 1.757 1 96.44 126 ARG B N 1
ATOM 2863 C CA . ARG B 1 126 ? 6.34 -12.992 2.496 1 96.44 126 ARG B CA 1
ATOM 2864 C C . ARG B 1 126 ? 5.02 -12.25 2.668 1 96.44 126 ARG B C 1
ATOM 2866 O O . ARG B 1 126 ? 4.34 -12.398 3.686 1 96.44 126 ARG B O 1
ATOM 2873 N N . GLN B 1 127 ? 4.746 -11.32 1.735 1 97.25 127 GLN B N 1
ATOM 2874 C CA . GLN B 1 127 ? 3.506 -10.555 1.711 1 97.25 127 GLN B CA 1
ATOM 2875 C C . GLN B 1 127 ? 2.76 -10.758 0.396 1 97.25 127 GLN B C 1
ATOM 2877 O O . GLN B 1 127 ? 2.18 -9.812 -0.146 1 97.25 127 GLN B O 1
ATOM 2882 N N . GLY B 1 128 ? 2.881 -11.945 -0.115 1 97.94 128 GLY B N 1
ATOM 2883 C CA . GLY B 1 128 ? 2.26 -12.273 -1.389 1 97.94 128 GLY B CA 1
ATOM 2884 C C . GLY B 1 128 ? 0.814 -12.711 -1.253 1 97.94 128 GLY B C 1
ATOM 2885 O O . GLY B 1 128 ? 0.278 -12.766 -0.144 1 97.94 128 GLY B O 1
ATOM 2886 N N . VAL B 1 129 ? 0.21 -12.883 -2.359 1 98.31 129 VAL B N 1
ATOM 2887 C CA . VAL B 1 129 ? -1.101 -13.516 -2.48 1 98.31 129 VAL B CA 1
ATOM 2888 C C . VAL B 1 129 ? -1.092 -14.508 -3.639 1 98.31 129 VAL B C 1
ATOM 2890 O O . VAL B 1 129 ? -0.458 -14.266 -4.668 1 98.31 129 VAL B O 1
ATOM 2893 N N . SER B 1 130 ? -1.741 -15.641 -3.414 1 98.25 130 SER B N 1
ATOM 2894 C CA . SER B 1 130 ? -1.767 -16.688 -4.43 1 98.25 130 SER B CA 1
ATOM 2895 C C . SER B 1 130 ? -3.178 -17.219 -4.633 1 98.25 130 SER B C 1
ATOM 2897 O O . SER B 1 130 ? -3.896 -17.484 -3.664 1 98.25 130 SER B O 1
ATOM 2899 N N . GLY B 1 131 ? -3.604 -17.297 -5.883 1 98.5 131 GLY B N 1
ATOM 2900 C CA . GLY B 1 131 ? -4.762 -18.109 -6.227 1 98.5 131 GLY B CA 1
ATOM 2901 C C . GLY B 1 131 ? -4.414 -19.547 -6.516 1 98.5 131 GLY B C 1
ATOM 2902 O O . GLY B 1 131 ? -3.402 -19.844 -7.16 1 98.5 131 GLY B O 1
ATOM 2903 N N . LEU B 1 132 ? -5.23 -20.516 -5.98 1 98.69 132 LEU B N 1
ATOM 2904 C CA . LEU B 1 132 ? -4.969 -21.938 -6.156 1 98.69 132 LEU B CA 1
ATOM 2905 C C . LEU B 1 132 ? -6.168 -22.641 -6.785 1 98.69 132 LEU B C 1
ATOM 2907 O O . LEU B 1 132 ? -7.316 -22.359 -6.438 1 98.69 132 LEU B O 1
ATOM 2911 N N . TYR B 1 133 ? -5.953 -23.516 -7.703 1 98.69 133 TYR B N 1
ATOM 2912 C CA . TYR B 1 133 ? -6.941 -24.422 -8.281 1 98.69 133 TYR B CA 1
ATOM 2913 C C . TYR B 1 133 ? -6.434 -25.859 -8.258 1 98.69 133 TYR B C 1
ATOM 2915 O O . TYR B 1 133 ? -5.277 -26.109 -8.602 1 98.69 133 TYR B O 1
ATOM 2923 N N . ALA B 1 134 ? -7.262 -26.781 -7.832 1 98.69 134 ALA B N 1
ATOM 2924 C CA . ALA B 1 134 ? -6.891 -28.188 -7.758 1 98.69 134 ALA B CA 1
ATOM 2925 C C . ALA B 1 134 ? -7.703 -29.031 -8.75 1 98.69 134 ALA B C 1
ATOM 2927 O O . ALA B 1 134 ? -8.906 -28.812 -8.906 1 98.69 134 ALA B O 1
ATOM 2928 N N . THR B 1 135 ? -6.969 -29.938 -9.422 1 98.06 135 THR B N 1
ATOM 2929 C CA . THR B 1 135 ? -7.691 -30.938 -10.211 1 98.06 135 THR B CA 1
ATOM 2930 C C . THR B 1 135 ? -8.469 -31.891 -9.305 1 98.06 135 THR B C 1
ATOM 2932 O O . THR B 1 135 ? -8.25 -31.906 -8.094 1 98.06 135 THR B O 1
ATOM 2935 N N . GLU B 1 136 ? -9.328 -32.625 -9.906 1 96.56 136 GLU B N 1
ATOM 2936 C CA . GLU B 1 136 ? -10.219 -33.531 -9.164 1 96.56 136 GLU B CA 1
ATOM 2937 C C . GLU B 1 136 ? -9.438 -34.625 -8.43 1 96.56 136 GLU B C 1
ATOM 2939 O O . GLU B 1 136 ? -9.883 -35.125 -7.395 1 96.56 136 GLU B O 1
ATOM 2944 N N . GLN B 1 137 ? -8.266 -34.938 -8.867 1 96.12 137 GLN B N 1
ATOM 2945 C CA . GLN B 1 137 ? -7.461 -36.031 -8.328 1 96.12 137 GLN B CA 1
ATOM 2946 C C . GLN B 1 137 ? -6.801 -35.625 -7.012 1 96.12 137 GLN B C 1
ATOM 2948 O O . GLN B 1 137 ? -6.293 -36.5 -6.281 1 96.12 137 GLN B O 1
ATOM 2953 N N . VAL B 1 138 ? -6.777 -34.344 -6.73 1 98.31 138 VAL B N 1
ATOM 2954 C CA . VAL B 1 138 ? -6.102 -33.875 -5.539 1 98.31 138 VAL B CA 1
ATOM 2955 C C . VAL B 1 138 ? -6.953 -34.156 -4.305 1 98.31 138 VAL B C 1
ATOM 2957 O O . VAL B 1 138 ? -8.117 -33.75 -4.238 1 98.31 138 VAL B O 1
ATOM 2960 N N . ASN B 1 139 ? -6.367 -34.844 -3.344 1 97.69 139 ASN B N 1
ATOM 2961 C CA . ASN B 1 139 ? -7.109 -35.156 -2.127 1 97.69 139 ASN B CA 1
ATOM 2962 C C . ASN B 1 139 ? -6.953 -34.062 -1.081 1 97.69 139 ASN B C 1
ATOM 2964 O O . ASN B 1 139 ? -6.238 -33.094 -1.306 1 97.69 139 ASN B O 1
ATOM 2968 N N . GLU B 1 140 ? -7.602 -34.219 0.016 1 97.69 140 GLU B N 1
ATOM 2969 C CA . GLU B 1 140 ? -7.656 -33.188 1.034 1 97.69 140 GLU B CA 1
ATOM 2970 C C . GLU B 1 140 ? -6.285 -32.938 1.656 1 97.69 140 GLU B C 1
ATOM 2972 O O . GLU B 1 140 ? -5.918 -31.812 1.945 1 97.69 140 GLU B O 1
ATOM 2977 N N . ALA B 1 141 ? -5.617 -34 1.856 1 97.19 141 ALA B N 1
ATOM 2978 C CA . ALA B 1 141 ? -4.277 -33.875 2.422 1 97.19 141 ALA B CA 1
ATOM 2979 C C . ALA B 1 141 ? -3.357 -33.094 1.479 1 97.19 141 ALA B C 1
ATOM 2981 O O . ALA B 1 141 ? -2.564 -32.25 1.92 1 97.19 141 ALA B O 1
ATOM 2982 N N . GLN B 1 142 ? -3.498 -33.406 0.21 1 97.81 142 GLN B N 1
ATOM 2983 C CA . GLN B 1 142 ? -2.699 -32.719 -0.806 1 97.81 142 GLN B CA 1
ATOM 2984 C C . GLN B 1 142 ? -3.098 -31.25 -0.93 1 97.81 142 GLN B C 1
ATOM 2986 O O . GLN B 1 142 ? -2.24 -30.375 -1.104 1 97.81 142 GLN B O 1
ATOM 2991 N N . ARG B 1 143 ? -4.355 -31 -0.835 1 98 143 ARG B N 1
ATOM 2992 C CA . ARG B 1 143 ? -4.82 -29.609 -0.829 1 98 143 ARG B CA 1
ATOM 2993 C C . ARG B 1 143 ? -4.203 -28.828 0.323 1 98 143 ARG B C 1
ATOM 2995 O O . ARG B 1 143 ? -3.744 -27.703 0.138 1 98 143 ARG B O 1
ATOM 3002 N N . ALA B 1 144 ? -4.176 -29.406 1.445 1 97.31 144 ALA B N 1
ATOM 3003 C CA . ALA B 1 144 ? -3.6 -28.766 2.629 1 97.31 144 ALA B CA 1
ATOM 3004 C C . ALA B 1 144 ? -2.102 -28.531 2.451 1 97.31 144 ALA B C 1
ATOM 3006 O O . ALA B 1 144 ? -1.573 -27.516 2.891 1 97.31 144 ALA B O 1
ATOM 3007 N N . GLN B 1 145 ? -1.462 -29.469 1.834 1 96.06 145 GLN B N 1
ATOM 3008 C CA . GLN B 1 145 ? -0.033 -29.328 1.572 1 96.06 145 GLN B CA 1
ATOM 3009 C C . GLN B 1 145 ? 0.246 -28.141 0.662 1 96.06 145 GLN B C 1
ATOM 3011 O O . GLN B 1 145 ? 1.145 -27.344 0.935 1 96.06 145 GLN B O 1
ATOM 3016 N N . ALA B 1 146 ? -0.522 -28.047 -0.399 1 97.94 146 ALA B N 1
ATOM 3017 C CA . ALA B 1 146 ? -0.355 -26.953 -1.34 1 97.94 146 ALA B CA 1
ATOM 3018 C C . ALA B 1 146 ? -0.636 -25.609 -0.667 1 97.94 146 ALA B C 1
ATOM 3020 O O . ALA B 1 146 ? 0.099 -24.641 -0.87 1 97.94 146 ALA B O 1
ATOM 3021 N N . GLU B 1 147 ? -1.639 -25.594 0.071 1 97.06 147 GLU B N 1
ATOM 3022 C CA . GLU B 1 147 ? -2.01 -24.359 0.776 1 97.06 147 GLU B CA 1
ATOM 3023 C C . GLU B 1 147 ? -0.916 -23.938 1.751 1 97.06 147 GLU B C 1
ATOM 3025 O O . GLU B 1 147 ? -0.57 -22.75 1.825 1 97.06 147 GLU B O 1
ATOM 3030 N N . GLN B 1 148 ? -0.415 -24.828 2.494 1 94.81 148 GLN B N 1
ATOM 3031 C CA . GLN B 1 148 ? 0.666 -24.531 3.43 1 94.81 148 GLN B CA 1
ATOM 3032 C C . GLN B 1 148 ? 1.895 -24 2.701 1 94.81 148 GLN B C 1
ATOM 3034 O O . GLN B 1 148 ? 2.535 -23.047 3.164 1 94.81 148 GLN B O 1
ATOM 3039 N N . LEU B 1 149 ? 2.17 -24.625 1.619 1 96.5 149 LEU B N 1
ATOM 3040 C CA . LEU B 1 149 ? 3.311 -24.219 0.801 1 96.5 149 LEU B CA 1
ATOM 3041 C C . LEU B 1 149 ? 3.195 -22.766 0.377 1 96.5 149 LEU B C 1
ATOM 3043 O O . LEU B 1 149 ? 4.121 -21.969 0.585 1 96.5 149 LEU B O 1
ATOM 3047 N N . LEU B 1 150 ? 2.037 -22.391 -0.111 1 97.31 150 LEU B N 1
ATOM 3048 C CA . LEU B 1 150 ? 1.881 -21.047 -0.651 1 97.31 150 LEU B CA 1
ATOM 3049 C C . LEU B 1 150 ? 1.617 -20.031 0.464 1 97.31 150 LEU B C 1
ATOM 3051 O O . LEU B 1 150 ? 1.96 -18.859 0.337 1 97.31 150 LEU B O 1
ATOM 3055 N N . SER B 1 151 ? 1.086 -20.5 1.598 1 97 151 SER B N 1
ATOM 3056 C CA . SER B 1 151 ? 0.817 -19.625 2.734 1 97 151 SER B CA 1
ATOM 3057 C C . SER B 1 151 ? 2.107 -19.219 3.439 1 97 151 SER B C 1
ATOM 3059 O O . SER B 1 151 ? 2.111 -18.297 4.262 1 97 151 SER B O 1
ATOM 3061 N N . ALA B 1 152 ? 3.203 -19.875 3.09 1 96 152 ALA B N 1
ATOM 3062 C CA . ALA B 1 152 ? 4.5 -19.547 3.682 1 96 152 ALA B CA 1
ATOM 3063 C C . ALA B 1 152 ? 4.969 -18.156 3.252 1 96 152 ALA B C 1
ATOM 3065 O O . ALA B 1 152 ? 5.82 -17.562 3.91 1 96 152 ALA B O 1
ATOM 3066 N N . VAL B 1 153 ? 4.402 -17.688 2.156 1 97.19 153 VAL B N 1
ATOM 3067 C CA . VAL B 1 153 ? 4.922 -16.422 1.631 1 97.19 153 VAL B CA 1
ATOM 3068 C C . VAL B 1 153 ? 3.773 -15.453 1.394 1 97.19 153 VAL B C 1
ATOM 3070 O O . VAL B 1 153 ? 3.896 -14.523 0.592 1 97.19 153 VAL B O 1
ATOM 3073 N N . GLY B 1 154 ? 2.678 -15.602 1.973 1 97.44 154 GLY B N 1
ATOM 3074 C CA . GLY B 1 154 ? 1.51 -14.75 1.813 1 97.44 154 GLY B CA 1
ATOM 3075 C C . GLY B 1 154 ? 0.202 -15.469 2.066 1 97.44 154 GLY B C 1
ATOM 3076 O O . GLY B 1 154 ? 0.176 -16.5 2.752 1 97.44 154 GLY B O 1
ATOM 3077 N N . ILE B 1 155 ? -0.867 -14.945 1.533 1 97.88 155 ILE B N 1
ATOM 3078 C CA . ILE B 1 155 ? -2.15 -15.609 1.72 1 97.88 155 ILE B CA 1
ATOM 3079 C C . ILE B 1 155 ? -2.477 -16.453 0.492 1 97.88 155 ILE B C 1
ATOM 3081 O O . ILE B 1 155 ? -2.037 -16.141 -0.618 1 97.88 155 ILE B O 1
ATOM 3085 N N . ALA B 1 156 ? -3.172 -17.516 0.733 1 98.25 156 ALA B N 1
ATOM 3086 C CA . ALA B 1 156 ? -3.578 -18.438 -0.314 1 98.25 156 ALA B CA 1
ATOM 3087 C C . ALA B 1 156 ? -5.098 -18.531 -0.411 1 98.25 156 ALA B C 1
ATOM 3089 O O . ALA B 1 156 ? -5.781 -18.688 0.604 1 98.25 156 ALA B O 1
ATOM 3090 N N . LEU B 1 157 ? -5.621 -18.375 -1.624 1 98.62 157 LEU B N 1
ATOM 3091 C CA . LEU B 1 157 ? -7.062 -18.406 -1.856 1 98.62 157 LEU B CA 1
ATOM 3092 C C . LEU B 1 157 ? -7.43 -19.484 -2.861 1 98.62 157 LEU B C 1
ATOM 3094 O O . LEU B 1 157 ? -6.922 -19.5 -3.984 1 98.62 157 LEU B O 1
ATOM 3098 N N . TRP B 1 158 ? -8.328 -20.375 -2.465 1 98.56 158 TRP B N 1
ATOM 3099 C CA . TRP B 1 158 ? -8.766 -21.438 -3.367 1 98.56 158 TRP B CA 1
ATOM 3100 C C . TRP B 1 158 ? -9.82 -20.906 -4.348 1 98.56 158 TRP B C 1
ATOM 3102 O O . TRP B 1 158 ? -10.719 -20.156 -3.963 1 98.56 158 TRP B O 1
ATOM 3112 N N . LEU B 1 159 ? -9.68 -21.312 -5.559 1 98.5 159 LEU B N 1
ATOM 3113 C CA . LEU B 1 159 ? -10.617 -20.984 -6.629 1 98.5 159 LEU B CA 1
ATOM 3114 C C . LEU B 1 159 ? -11.414 -22.219 -7.047 1 98.5 159 LEU B C 1
ATOM 3116 O O . LEU B 1 159 ? -10.938 -23.344 -6.914 1 98.5 159 LEU B O 1
ATOM 3120 N N . GLU B 1 160 ? -12.562 -21.969 -7.629 1 97.38 160 GLU B N 1
ATOM 3121 C CA . GLU B 1 160 ? -13.453 -23.062 -8.016 1 97.38 160 GLU B CA 1
ATOM 3122 C C . GLU B 1 160 ? -13.172 -23.516 -9.453 1 97.38 160 GLU B C 1
ATOM 3124 O O . GLU B 1 160 ? -13.344 -24.688 -9.781 1 97.38 160 GLU B O 1
ATOM 3129 N N . GLU B 1 161 ? -12.789 -22.547 -10.281 1 97.44 161 GLU B N 1
ATOM 3130 C CA . GLU B 1 161 ? -12.547 -22.844 -11.688 1 97.44 161 GLU B CA 1
ATOM 3131 C C . GLU B 1 161 ? -11.133 -22.438 -12.094 1 97.44 161 GLU B C 1
ATOM 3133 O O . GLU B 1 161 ? -10.617 -21.406 -11.656 1 97.44 161 GLU B O 1
ATOM 3138 N N . GLU B 1 162 ? -10.578 -23.266 -12.984 1 97.19 162 GLU B N 1
ATOM 3139 C CA . GLU B 1 162 ? -9.211 -23 -13.422 1 97.19 162 GLU B CA 1
ATOM 3140 C C . GLU B 1 162 ? -9.125 -21.656 -14.156 1 97.19 162 GLU B C 1
ATOM 3142 O O . GLU B 1 162 ? -8.133 -20.953 -14.031 1 97.19 162 GLU B O 1
ATOM 3147 N N . GLN B 1 163 ? -10.195 -21.328 -14.922 1 95.31 163 GLN B N 1
ATOM 3148 C CA . GLN B 1 163 ? -10.195 -20.125 -15.75 1 95.31 163 GLN B CA 1
ATOM 3149 C C . GLN B 1 163 ? -10.078 -18.875 -14.891 1 95.31 163 GLN B C 1
ATOM 3151 O O . GLN B 1 163 ? -9.656 -17.828 -15.367 1 95.31 163 GLN B O 1
ATOM 3156 N N . GLN B 1 164 ? -10.477 -18.953 -13.617 1 97.94 164 GLN B N 1
ATOM 3157 C CA . GLN B 1 164 ? -10.391 -17.828 -12.703 1 97.94 164 GLN B CA 1
ATOM 3158 C C . GLN B 1 164 ? -8.938 -17.422 -12.469 1 97.94 164 GLN B C 1
ATOM 3160 O O . GLN B 1 164 ? -8.656 -16.312 -12.016 1 97.94 164 GLN B O 1
ATOM 3165 N N . LEU B 1 165 ? -8 -18.297 -12.789 1 97.88 165 LEU B N 1
ATOM 3166 C CA . LEU B 1 165 ? -6.59 -18 -12.602 1 97.88 165 LEU B CA 1
ATOM 3167 C C . LEU B 1 165 ? -6.133 -16.906 -13.562 1 97.88 165 LEU B C 1
ATOM 3169 O O . LEU B 1 165 ? -5.164 -16.188 -13.289 1 97.88 165 LEU B O 1
ATOM 3173 N N . ASP B 1 166 ? -6.809 -16.766 -14.703 1 97.31 166 ASP B N 1
ATOM 3174 C CA . ASP B 1 166 ? -6.5 -15.648 -15.586 1 97.31 166 ASP B CA 1
ATOM 3175 C C . ASP B 1 166 ? -6.852 -14.312 -14.922 1 97.31 166 ASP B C 1
ATOM 3177 O O . ASP B 1 166 ? -6.105 -13.344 -15.047 1 97.31 166 ASP B O 1
ATOM 3181 N N . ALA B 1 167 ? -8.008 -14.312 -14.258 1 98.19 167 ALA B N 1
ATOM 3182 C CA . ALA B 1 167 ? -8.406 -13.125 -13.508 1 98.19 167 ALA B CA 1
ATOM 3183 C C . ALA B 1 167 ? -7.445 -12.844 -12.359 1 98.19 167 ALA B C 1
ATOM 3185 O O . ALA B 1 167 ? -7.098 -11.695 -12.102 1 98.19 167 ALA B O 1
ATOM 3186 N N . VAL B 1 168 ? -6.953 -13.906 -11.68 1 98.69 168 VAL B N 1
ATOM 3187 C CA . VAL B 1 168 ? -5.977 -13.766 -10.602 1 98.69 168 VAL B CA 1
ATOM 3188 C C . VAL B 1 168 ? -4.688 -13.156 -11.148 1 98.69 168 VAL B C 1
ATOM 3190 O O . VAL B 1 168 ? -4.105 -12.266 -10.531 1 98.69 168 VAL B O 1
ATOM 3193 N N . THR B 1 169 ? -4.305 -13.625 -12.281 1 97.44 169 THR B N 1
ATOM 3194 C CA . THR B 1 169 ? -3.111 -13.086 -12.93 1 97.44 169 THR B CA 1
ATOM 3195 C C . THR B 1 169 ? -3.266 -11.594 -13.188 1 97.44 169 THR B C 1
ATOM 3197 O O . THR B 1 169 ? -2.344 -10.812 -12.93 1 97.44 169 THR B O 1
ATOM 3200 N N . ALA B 1 170 ? -4.395 -11.203 -13.625 1 98.44 170 ALA B N 1
ATOM 3201 C CA . ALA B 1 170 ? -4.664 -9.797 -13.93 1 98.44 170 ALA B CA 1
ATOM 3202 C C . ALA B 1 170 ? -4.691 -8.953 -12.656 1 98.44 170 ALA B C 1
ATOM 3204 O O . ALA B 1 170 ? -4.117 -7.859 -12.617 1 98.44 170 ALA B O 1
ATOM 3205 N N . VAL B 1 171 ? -5.309 -9.422 -11.586 1 98.75 171 VAL B N 1
ATOM 3206 C CA . VAL B 1 171 ? -5.57 -8.633 -10.391 1 98.75 171 VAL B CA 1
ATOM 3207 C C . VAL B 1 171 ? -4.324 -8.609 -9.508 1 98.75 171 VAL B C 1
ATOM 3209 O O . VAL B 1 171 ? -3.898 -7.543 -9.055 1 98.75 171 VAL B O 1
ATOM 3212 N N . SER B 1 172 ? -3.717 -9.758 -9.312 1 98.62 172 SER B N 1
ATOM 3213 C CA . SER B 1 172 ? -2.656 -9.82 -8.312 1 98.62 172 SER B CA 1
ATOM 3214 C C . SER B 1 172 ? -1.316 -10.172 -8.945 1 98.62 172 SER B C 1
ATOM 3216 O O . SER B 1 172 ? -0.264 -9.75 -8.469 1 98.62 172 SER B O 1
ATOM 3218 N N . GLY B 1 173 ? -1.335 -10.961 -9.961 1 97.38 173 GLY B N 1
ATOM 3219 C CA . GLY B 1 173 ? -0.083 -11.266 -10.641 1 97.38 173 GLY B CA 1
ATOM 3220 C C . GLY B 1 173 ? 0.594 -10.039 -11.219 1 97.38 173 GLY B C 1
ATOM 3221 O O . GLY B 1 173 ? 1.779 -9.805 -10.977 1 97.38 173 GLY B O 1
ATOM 3222 N N . SER B 1 174 ? -0.193 -9.273 -11.969 1 98.06 174 SER B N 1
ATOM 3223 C CA . SER B 1 174 ? 0.298 -8.055 -12.594 1 98.06 174 SER B CA 1
ATOM 3224 C C . SER B 1 174 ? 0.07 -6.84 -11.703 1 98.06 174 SER B C 1
ATOM 3226 O O . SER B 1 174 ? 0.646 -5.773 -11.93 1 98.06 174 SER B O 1
ATOM 3228 N N . GLY B 1 175 ? -0.711 -7.023 -10.672 1 98.69 175 GLY B N 1
ATOM 3229 C CA . GLY B 1 175 ? -1.259 -5.969 -9.828 1 98.69 175 GLY B CA 1
ATOM 3230 C C . GLY B 1 175 ? -0.195 -5.074 -9.227 1 98.69 175 GLY B C 1
ATOM 3231 O O . GLY B 1 175 ? -0.34 -3.852 -9.211 1 98.69 175 GLY B O 1
ATOM 3232 N N . PRO B 1 176 ? 0.908 -5.648 -8.688 1 98.75 176 PRO B N 1
ATOM 3233 C CA . PRO B 1 176 ? 1.949 -4.797 -8.109 1 98.75 176 PRO B CA 1
ATOM 3234 C C . PRO B 1 176 ? 2.408 -3.697 -9.07 1 98.75 176 PRO B C 1
ATOM 3236 O O . PRO B 1 176 ? 2.646 -2.562 -8.648 1 98.75 176 PRO B O 1
ATOM 3239 N N . ALA B 1 177 ? 2.486 -3.984 -10.328 1 98.81 177 ALA B N 1
ATOM 3240 C CA . ALA B 1 177 ? 2.951 -3.023 -11.32 1 98.81 177 ALA B CA 1
ATOM 3241 C C . ALA B 1 177 ? 2.006 -1.83 -11.414 1 98.81 177 ALA B C 1
ATOM 3243 O O . ALA B 1 177 ? 2.441 -0.706 -11.68 1 98.81 177 ALA B O 1
ATOM 3244 N N . TYR B 1 178 ? 0.669 -2.068 -11.234 1 98.88 178 TYR B N 1
ATOM 3245 C CA . TYR B 1 178 ? -0.302 -0.98 -11.281 1 98.88 178 TYR B CA 1
ATOM 3246 C C . TYR B 1 178 ? -0.055 0.013 -10.148 1 98.88 178 TYR B C 1
ATOM 3248 O O . TYR B 1 178 ? -0.113 1.227 -10.359 1 98.88 178 TYR B O 1
ATOM 3256 N N . PHE B 1 179 ? 0.209 -0.526 -9.016 1 98.88 179 PHE B N 1
ATOM 3257 C CA . PHE B 1 179 ? 0.479 0.316 -7.859 1 98.88 179 PHE B CA 1
ATOM 3258 C C . PHE B 1 179 ? 1.799 1.06 -8.023 1 98.88 179 PHE B C 1
ATOM 3260 O O . PHE B 1 179 ? 1.903 2.236 -7.672 1 98.88 179 PHE B O 1
ATOM 3267 N N . PHE B 1 180 ? 2.855 0.382 -8.57 1 98.88 180 PHE B N 1
ATOM 3268 C CA . PHE B 1 180 ? 4.109 1.07 -8.852 1 98.88 180 PHE B CA 1
ATOM 3269 C C . PHE B 1 180 ? 3.891 2.211 -9.836 1 98.88 180 PHE B C 1
ATOM 3271 O O . PHE B 1 180 ? 4.465 3.291 -9.68 1 98.88 180 PHE B O 1
ATOM 3278 N N . LEU B 1 181 ? 3.082 1.951 -10.836 1 98.88 181 LEU B N 1
ATOM 3279 C CA . LEU B 1 181 ? 2.797 2.975 -11.836 1 98.88 181 LEU B CA 1
ATOM 3280 C C . LEU B 1 181 ? 2.119 4.184 -11.203 1 98.88 181 LEU B C 1
ATOM 3282 O O . LEU B 1 181 ? 2.434 5.328 -11.539 1 98.88 181 LEU B O 1
ATOM 3286 N N . LEU B 1 182 ? 1.158 3.939 -10.305 1 98.94 182 LEU B N 1
ATOM 3287 C CA . LEU B 1 182 ? 0.503 5.039 -9.602 1 98.94 182 LEU B CA 1
ATOM 3288 C C . LEU B 1 182 ? 1.503 5.809 -8.75 1 98.94 182 LEU B C 1
ATOM 3290 O O . LEU B 1 182 ? 1.495 7.039 -8.734 1 98.94 182 LEU B O 1
ATOM 3294 N N . ILE B 1 183 ? 2.379 5.109 -8.023 1 98.88 183 ILE B N 1
ATOM 3295 C CA . ILE B 1 183 ? 3.4 5.746 -7.199 1 98.88 183 ILE B CA 1
ATOM 3296 C C . ILE B 1 183 ? 4.305 6.613 -8.07 1 98.88 183 ILE B C 1
ATOM 3298 O O . ILE B 1 183 ? 4.605 7.758 -7.719 1 98.88 183 ILE B O 1
ATOM 3302 N N . GLU B 1 184 ? 4.707 6.066 -9.195 1 98.75 184 GLU B N 1
ATOM 3303 C CA . GLU B 1 184 ? 5.531 6.801 -10.148 1 98.75 184 GLU B CA 1
ATOM 3304 C C . GLU B 1 184 ? 4.836 8.07 -10.617 1 98.75 184 GLU B C 1
ATOM 3306 O O . GLU B 1 184 ? 5.438 9.148 -10.625 1 98.75 184 GLU B O 1
ATOM 3311 N N . ALA B 1 185 ? 3.613 7.941 -11.008 1 98.88 185 ALA B N 1
ATOM 3312 C CA . ALA B 1 185 ? 2.848 9.062 -11.547 1 98.88 185 ALA B CA 1
ATOM 3313 C C . ALA B 1 185 ? 2.6 10.125 -10.477 1 98.88 185 ALA B C 1
ATOM 3315 O O . ALA B 1 185 ? 2.686 11.32 -10.742 1 98.88 185 ALA B O 1
ATOM 3316 N N . MET B 1 186 ? 2.266 9.719 -9.273 1 98.88 186 MET B N 1
ATOM 3317 C CA . MET B 1 186 ? 2.035 10.641 -8.164 1 98.88 186 MET B CA 1
ATOM 3318 C C . MET B 1 186 ? 3.312 11.391 -7.801 1 98.88 186 MET B C 1
ATOM 3320 O O . MET B 1 186 ? 3.275 12.594 -7.523 1 98.88 186 MET B O 1
ATOM 3324 N N . THR B 1 187 ? 4.43 10.641 -7.754 1 98.88 187 THR B N 1
ATOM 3325 C CA . THR B 1 187 ? 5.715 11.266 -7.469 1 98.88 187 THR B CA 1
ATOM 3326 C C . THR B 1 187 ? 6.023 12.352 -8.5 1 98.88 187 THR B C 1
ATOM 3328 O O . THR B 1 187 ? 6.387 13.469 -8.141 1 98.88 187 THR B O 1
ATOM 3331 N N . ALA B 1 188 ? 5.863 12.023 -9.773 1 98.81 188 ALA B N 1
ATOM 3332 C CA . ALA B 1 188 ? 6.105 12.984 -10.852 1 98.81 188 ALA B CA 1
ATOM 3333 C C . ALA B 1 188 ? 5.195 14.203 -10.719 1 98.81 188 ALA B C 1
ATOM 3335 O O . ALA B 1 188 ? 5.633 15.336 -10.914 1 98.81 188 ALA B O 1
ATOM 3336 N N . ALA B 1 189 ? 3.938 13.969 -10.43 1 98.88 189 ALA B N 1
ATOM 3337 C CA . ALA B 1 189 ? 2.992 15.062 -10.234 1 98.88 189 ALA B CA 1
ATOM 3338 C C . ALA B 1 189 ? 3.412 15.953 -9.07 1 98.88 189 ALA B C 1
ATOM 3340 O O . ALA B 1 189 ? 3.303 17.172 -9.141 1 98.88 189 ALA B O 1
ATOM 3341 N N . GLY B 1 190 ? 3.859 15.32 -7.941 1 98.81 190 GLY B N 1
ATOM 3342 C CA . GLY B 1 190 ? 4.352 16.078 -6.809 1 98.81 190 GLY B CA 1
ATOM 3343 C C . GLY B 1 190 ? 5.516 16.984 -7.16 1 98.81 190 GLY B C 1
ATOM 3344 O O . GLY B 1 190 ? 5.555 18.141 -6.734 1 98.81 190 GLY B O 1
ATOM 3345 N N . VAL B 1 191 ? 6.434 16.469 -7.953 1 98.75 191 VAL B N 1
ATOM 3346 C CA . VAL B 1 191 ? 7.578 17.25 -8.391 1 98.75 191 VAL B CA 1
ATOM 3347 C C . VAL B 1 191 ? 7.105 18.438 -9.242 1 98.75 191 VAL B C 1
ATOM 3349 O O . VAL B 1 191 ? 7.57 19.562 -9.07 1 98.75 191 VAL B O 1
ATOM 3352 N N . LYS B 1 192 ? 6.188 18.219 -10.133 1 98.62 192 LYS B N 1
ATOM 3353 C CA . LYS B 1 192 ? 5.648 19.281 -10.984 1 98.62 192 LYS B CA 1
ATOM 3354 C C . LYS B 1 192 ? 4.961 20.359 -10.164 1 98.62 192 LYS B C 1
ATOM 3356 O O . LYS B 1 192 ? 4.957 21.531 -10.547 1 98.62 192 LYS B O 1
ATOM 3361 N N . LEU B 1 193 ? 4.43 19.969 -9.039 1 98.38 193 LEU B N 1
ATOM 3362 C CA . LEU B 1 193 ? 3.719 20.906 -8.164 1 98.38 193 LEU B CA 1
ATOM 3363 C C . LEU B 1 193 ? 4.691 21.641 -7.262 1 98.38 193 LEU B C 1
ATOM 3365 O O . LEU B 1 193 ? 4.277 22.469 -6.445 1 98.38 193 LEU B O 1
ATOM 3369 N N . GLY B 1 194 ? 5.977 21.312 -7.312 1 98.06 194 GLY B N 1
ATOM 3370 C CA . GLY B 1 194 ? 6.961 22.156 -6.652 1 98.06 194 GLY B CA 1
ATOM 3371 C C . GLY B 1 194 ? 7.719 21.438 -5.551 1 98.06 194 GLY B C 1
ATOM 3372 O O . GLY B 1 194 ? 8.547 22.047 -4.867 1 98.06 194 GLY B O 1
ATOM 3373 N N . LEU B 1 195 ? 7.539 20.156 -5.363 1 98.69 195 LEU B N 1
ATOM 3374 C CA . LEU B 1 195 ? 8.258 19.406 -4.336 1 98.69 195 LEU B CA 1
ATOM 3375 C C . LEU B 1 195 ? 9.586 18.891 -4.875 1 98.69 195 LEU B C 1
ATOM 3377 O O . LEU B 1 195 ? 9.688 18.516 -6.039 1 98.69 195 LEU B O 1
ATOM 3381 N N . PRO B 1 196 ? 10.586 18.875 -3.951 1 98.31 196 PRO B N 1
ATOM 3382 C CA . PRO B 1 196 ? 11.781 18.141 -4.348 1 98.31 196 PRO B CA 1
ATOM 3383 C C . PRO B 1 196 ? 11.5 16.656 -4.625 1 98.31 196 PRO B C 1
ATOM 3385 O O . PRO B 1 196 ? 10.648 16.062 -3.969 1 98.31 196 PRO B O 1
ATOM 3388 N N . GLN B 1 197 ? 12.266 16.062 -5.547 1 98.06 197 GLN B N 1
ATOM 3389 C CA . GLN B 1 197 ? 12.078 14.688 -5.992 1 98.06 197 GLN B CA 1
ATOM 3390 C C . GLN B 1 197 ? 12.055 13.727 -4.812 1 98.06 197 GLN B C 1
ATOM 3392 O O . GLN B 1 197 ? 11.172 12.867 -4.719 1 98.06 197 GLN B O 1
ATOM 3397 N N . GLU B 1 198 ? 12.961 13.859 -3.908 1 97.62 198 GLU B N 1
ATOM 3398 C CA . GLU B 1 198 ? 13.086 12.938 -2.779 1 97.62 198 GLU B CA 1
ATOM 3399 C C . GLU B 1 198 ? 11.891 13.062 -1.834 1 97.62 198 GLU B C 1
ATOM 3401 O O . GLU B 1 198 ? 11.375 12.055 -1.343 1 97.62 198 GLU B O 1
ATOM 3406 N N . VAL B 1 199 ? 11.43 14.289 -1.606 1 98.31 199 VAL B N 1
ATOM 3407 C CA . VAL B 1 199 ? 10.281 14.539 -0.737 1 98.31 199 VAL B CA 1
ATOM 3408 C C . VAL B 1 199 ? 9.016 13.961 -1.369 1 98.31 199 VAL B C 1
ATOM 3410 O O . VAL B 1 199 ? 8.258 13.25 -0.708 1 98.31 199 VAL B O 1
ATOM 3413 N N . ALA B 1 200 ? 8.844 14.211 -2.68 1 98.69 200 ALA B N 1
ATOM 3414 C CA . ALA B 1 200 ? 7.676 13.695 -3.393 1 98.69 200 ALA B CA 1
ATOM 3415 C C . ALA B 1 200 ? 7.629 12.172 -3.342 1 98.69 200 ALA B C 1
ATOM 3417 O O . ALA B 1 200 ? 6.566 11.586 -3.121 1 98.69 200 ALA B O 1
ATOM 3418 N N . ALA B 1 201 ? 8.797 11.555 -3.518 1 98.56 201 ALA B N 1
ATOM 3419 C CA . ALA B 1 201 ? 8.883 10.102 -3.5 1 98.56 201 ALA B CA 1
ATOM 3420 C C . ALA B 1 201 ? 8.539 9.547 -2.121 1 98.56 201 ALA B C 1
ATOM 3422 O O . ALA B 1 201 ? 7.758 8.594 -2.004 1 98.56 201 ALA B O 1
ATOM 3423 N N . GLN B 1 202 ? 9.055 10.125 -1.053 1 98.31 202 GLN B N 1
ATOM 3424 C CA . GLN B 1 202 ? 8.805 9.656 0.307 1 9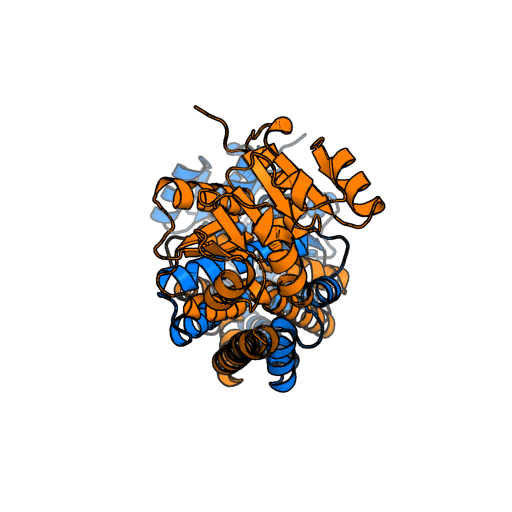8.31 202 GLN B CA 1
ATOM 3425 C C . GLN B 1 202 ? 7.336 9.844 0.688 1 98.31 202 GLN B C 1
ATOM 3427 O O . GLN B 1 202 ? 6.727 8.953 1.286 1 98.31 202 GLN B O 1
ATOM 3432 N N . LEU B 1 203 ? 6.793 11.031 0.299 1 98.75 203 LEU B N 1
ATOM 3433 C CA . LEU B 1 203 ? 5.379 11.289 0.548 1 98.75 203 LEU B CA 1
ATOM 3434 C C . LEU B 1 203 ? 4.512 10.219 -0.111 1 98.75 203 LEU B C 1
ATOM 3436 O O . LEU B 1 203 ? 3.621 9.656 0.528 1 98.75 203 LEU B O 1
ATOM 3440 N N . THR B 1 204 ? 4.801 9.953 -1.351 1 98.88 204 THR B N 1
ATOM 3441 C CA . THR B 1 204 ? 3.969 9.055 -2.141 1 98.88 204 THR B CA 1
ATOM 3442 C C . THR B 1 204 ? 4.078 7.625 -1.625 1 98.88 204 THR B C 1
ATOM 3444 O O . THR B 1 204 ? 3.064 6.957 -1.412 1 98.88 204 THR B O 1
ATOM 3447 N N . GLN B 1 205 ? 5.324 7.164 -1.4 1 98.75 205 GLN B N 1
ATOM 3448 C CA . GLN B 1 205 ? 5.566 5.789 -0.979 1 98.75 205 GLN B CA 1
ATOM 3449 C C . GLN B 1 205 ? 4.949 5.516 0.389 1 98.75 205 GLN B C 1
ATOM 3451 O O . GLN B 1 205 ? 4.281 4.496 0.583 1 98.75 205 GLN B O 1
ATOM 3456 N N . GLN B 1 206 ? 5.113 6.402 1.323 1 98.62 206 GLN B N 1
ATOM 3457 C CA . GLN B 1 206 ? 4.555 6.223 2.66 1 98.62 206 GLN B CA 1
ATOM 3458 C C . GLN B 1 206 ? 3.031 6.281 2.633 1 98.62 206 GLN B C 1
ATOM 3460 O O . GLN B 1 206 ? 2.365 5.582 3.398 1 98.62 206 GLN B O 1
ATOM 3465 N N . THR B 1 207 ? 2.516 7.156 1.775 1 98.81 207 THR B N 1
ATOM 3466 C CA . THR B 1 207 ? 1.068 7.238 1.619 1 98.81 207 THR B CA 1
ATOM 3467 C C . THR B 1 207 ? 0.507 5.922 1.08 1 98.81 207 THR B C 1
ATOM 3469 O O . THR B 1 207 ? -0.529 5.445 1.547 1 98.81 207 THR B O 1
ATOM 3472 N N . ALA B 1 208 ? 1.195 5.336 0.098 1 98.81 208 ALA B N 1
ATOM 3473 C CA . ALA B 1 208 ? 0.787 4.039 -0.437 1 98.81 208 ALA B CA 1
ATOM 3474 C C . ALA B 1 208 ? 0.741 2.982 0.663 1 98.81 208 ALA B C 1
ATOM 3476 O O . ALA B 1 208 ? -0.239 2.244 0.783 1 98.81 208 ALA B O 1
ATOM 3477 N N . LEU B 1 209 ? 1.776 2.92 1.443 1 98.69 209 LEU B N 1
ATOM 3478 C CA . LEU B 1 209 ? 1.872 1.938 2.518 1 98.69 209 LEU B CA 1
ATOM 3479 C C . LEU B 1 209 ? 0.769 2.15 3.549 1 98.69 209 LEU B C 1
ATOM 3481 O O . LEU B 1 209 ? 0.074 1.204 3.924 1 98.69 209 LEU B O 1
ATOM 3485 N N . GLY B 1 210 ? 0.602 3.365 3.98 1 98.62 210 GLY B N 1
ATOM 3486 C CA . GLY B 1 210 ? -0.448 3.67 4.938 1 98.62 210 GLY B CA 1
ATOM 3487 C C . GLY B 1 210 ? -1.835 3.311 4.438 1 98.62 210 GLY B C 1
ATOM 3488 O O . GLY B 1 210 ? -2.629 2.715 5.168 1 98.62 210 GLY B O 1
ATOM 3489 N N . ALA B 1 211 ? -2.139 3.695 3.195 1 98.69 211 ALA B N 1
ATOM 3490 C CA . ALA B 1 211 ? -3.441 3.395 2.607 1 98.69 211 ALA B CA 1
ATOM 3491 C C . ALA B 1 211 ? -3.674 1.889 2.531 1 98.69 211 ALA B C 1
ATOM 3493 O O . ALA B 1 211 ? -4.773 1.408 2.816 1 98.69 211 ALA B O 1
ATOM 3494 N N . ALA B 1 212 ? -2.646 1.158 2.121 1 98.75 212 ALA B N 1
ATOM 3495 C CA . ALA B 1 212 ? -2.771 -0.292 2.006 1 98.75 212 ALA B CA 1
ATOM 3496 C C . ALA B 1 212 ? -3.014 -0.933 3.369 1 98.75 212 ALA B C 1
ATOM 3498 O O . ALA B 1 212 ? -3.814 -1.862 3.492 1 98.75 212 ALA B O 1
ATOM 3499 N N . LEU B 1 213 ? -2.322 -0.463 4.375 1 98.5 213 LEU B N 1
ATOM 3500 C CA . LEU B 1 213 ? -2.512 -0.969 5.73 1 98.5 213 LEU B CA 1
ATOM 3501 C C . LEU B 1 213 ? -3.922 -0.672 6.23 1 98.5 213 LEU B C 1
ATOM 3503 O O . LEU B 1 213 ? -4.543 -1.512 6.887 1 98.5 213 LEU B O 1
ATOM 3507 N N . MET B 1 214 ? -4.426 0.487 5.926 1 97.94 214 MET B N 1
ATOM 3508 C CA . MET B 1 214 ? -5.805 0.804 6.281 1 97.94 214 MET B CA 1
ATOM 3509 C C . MET B 1 214 ? -6.777 -0.139 5.582 1 97.94 214 MET B C 1
ATOM 3511 O O . MET B 1 214 ? -7.703 -0.659 6.207 1 97.94 214 MET B O 1
ATOM 3515 N N . ALA B 1 215 ? -6.551 -0.355 4.328 1 98.44 215 ALA B N 1
ATOM 3516 C CA . ALA B 1 215 ? -7.461 -1.177 3.533 1 98.44 215 ALA B CA 1
ATOM 3517 C C . ALA B 1 215 ? -7.457 -2.623 4.02 1 98.44 215 ALA B C 1
ATOM 3519 O O . ALA B 1 215 ? -8.508 -3.264 4.086 1 98.44 215 ALA B O 1
ATOM 3520 N N . THR B 1 216 ? -6.281 -3.205 4.367 1 97.69 216 THR B N 1
ATOM 3521 C CA . THR B 1 216 ? -6.172 -4.602 4.77 1 97.69 216 THR B CA 1
ATOM 3522 C C . THR B 1 216 ? -6.582 -4.781 6.227 1 97.69 216 THR B C 1
ATOM 3524 O O . THR B 1 216 ? -6.969 -5.879 6.637 1 97.69 216 THR B O 1
ATOM 3527 N N . GLY B 1 217 ? -6.543 -3.736 7.027 1 96.56 217 GLY B N 1
ATOM 3528 C CA . GLY B 1 217 ? -6.801 -3.852 8.453 1 96.56 217 GLY B CA 1
ATOM 3529 C C . GLY B 1 217 ? -8.18 -3.365 8.852 1 96.56 217 GLY B C 1
ATOM 3530 O O . GLY B 1 217 ? -8.547 -3.408 10.031 1 96.56 217 GLY B O 1
ATOM 3531 N N . SER B 1 218 ? -8.938 -2.896 7.953 1 93.88 218 SER B N 1
ATOM 3532 C CA . SER B 1 218 ? -10.227 -2.277 8.266 1 93.88 218 SER B CA 1
ATOM 3533 C C . SER B 1 218 ? -11.375 -3.266 8.094 1 93.88 218 SER B C 1
ATOM 3535 O O . SER B 1 218 ? -11.258 -4.238 7.348 1 93.88 218 SER B O 1
ATOM 3537 N N . ASP B 1 219 ? -12.547 -2.973 8.781 1 94.88 219 ASP B N 1
ATOM 3538 C CA . ASP B 1 219 ? -13.75 -3.787 8.664 1 94.88 219 ASP B CA 1
ATOM 3539 C C . ASP B 1 219 ? -14.648 -3.275 7.547 1 94.88 219 ASP B C 1
ATOM 3541 O O . ASP B 1 219 ? -15.656 -3.908 7.207 1 94.88 219 ASP B O 1
ATOM 3545 N N . VAL B 1 220 ? -14.273 -2.145 6.996 1 96 220 VAL B N 1
ATOM 3546 C CA . VAL B 1 220 ? -15.062 -1.59 5.902 1 96 220 VAL B CA 1
ATOM 3547 C C . VAL B 1 220 ? -14.289 -1.696 4.594 1 96 220 VAL B C 1
ATOM 3549 O O . VAL B 1 220 ? -13.07 -1.878 4.602 1 96 220 VAL B O 1
ATOM 3552 N N . ASP B 1 221 ? -14.992 -1.624 3.455 1 97 221 ASP B N 1
ATOM 3553 C CA . ASP B 1 221 ? -14.344 -1.793 2.156 1 97 221 ASP B CA 1
ATOM 3554 C C . ASP B 1 221 ? -13.656 -0.503 1.714 1 97 221 ASP B C 1
ATOM 3556 O O . ASP B 1 221 ? -13.758 0.522 2.391 1 97 221 ASP B O 1
ATOM 3560 N N . ALA B 1 222 ? -12.969 -0.57 0.637 1 97.81 222 ALA B N 1
ATOM 3561 C CA . ALA B 1 222 ? -12.164 0.539 0.125 1 97.81 222 ALA B CA 1
ATOM 3562 C C . ALA B 1 222 ? -13.047 1.737 -0.221 1 97.81 222 ALA B C 1
ATOM 3564 O O . ALA B 1 222 ? -12.633 2.887 -0.063 1 97.81 222 ALA B O 1
ATOM 3565 N N . ALA B 1 223 ? -14.234 1.486 -0.748 1 97.94 223 ALA B N 1
ATOM 3566 C CA . ALA B 1 223 ? -15.156 2.562 -1.1 1 97.94 223 ALA B CA 1
ATOM 3567 C C . ALA B 1 223 ? -15.516 3.398 0.126 1 97.94 223 ALA B C 1
ATOM 3569 O O . ALA B 1 223 ? -15.555 4.629 0.057 1 97.94 223 ALA B O 1
ATOM 3570 N N . GLU B 1 224 ? -15.789 2.744 1.21 1 97.94 224 GLU B N 1
ATOM 3571 C CA . GLU B 1 224 ? -16.109 3.438 2.453 1 97.94 224 GLU B CA 1
ATOM 3572 C C . GLU B 1 224 ? -14.906 4.188 3 1 97.94 224 GLU B C 1
ATOM 3574 O O . GLU B 1 224 ? -15.031 5.309 3.5 1 97.94 224 GLU B O 1
ATOM 3579 N N . LEU B 1 225 ? -13.719 3.605 2.969 1 98 225 LEU B N 1
ATOM 3580 C CA . LEU B 1 225 ? -12.5 4.289 3.385 1 98 225 LEU B CA 1
ATOM 3581 C C . LEU B 1 225 ? -12.281 5.559 2.57 1 98 225 LEU B C 1
ATOM 3583 O O . LEU B 1 225 ? -11.945 6.609 3.125 1 98 225 LEU B O 1
ATOM 3587 N N . ARG B 1 226 ? -12.492 5.43 1.223 1 98 226 ARG B N 1
ATOM 3588 C CA . ARG B 1 226 ? -12.367 6.59 0.345 1 98 226 ARG B CA 1
ATOM 3589 C C . ARG B 1 226 ? -13.336 7.695 0.75 1 98 226 ARG B C 1
ATOM 3591 O O . ARG B 1 226 ? -12.953 8.867 0.828 1 98 226 ARG B O 1
ATOM 3598 N N . ARG B 1 227 ? -14.547 7.305 1.027 1 97 227 ARG B N 1
ATOM 3599 C CA . ARG B 1 227 ? -15.562 8.266 1.436 1 97 227 ARG B CA 1
ATOM 3600 C C . ARG B 1 227 ? -15.156 8.992 2.715 1 97 227 ARG B C 1
ATOM 3602 O O . ARG B 1 227 ? -15.312 10.211 2.826 1 97 227 ARG B O 1
ATOM 3609 N N . ARG B 1 228 ? -14.617 8.305 3.652 1 94.19 228 ARG B N 1
ATOM 3610 C CA . ARG B 1 228 ? -14.266 8.844 4.965 1 94.19 228 ARG B CA 1
ATOM 3611 C C . ARG B 1 228 ? -13.141 9.867 4.855 1 94.19 228 ARG B C 1
ATOM 3613 O O . ARG B 1 228 ? -13.055 10.789 5.672 1 94.19 228 ARG B O 1
ATOM 3620 N N . VAL B 1 229 ? -12.312 9.758 3.797 1 94.06 229 VAL B N 1
ATOM 3621 C CA . VAL B 1 229 ? -11.195 10.68 3.674 1 94.06 229 VAL B CA 1
ATOM 3622 C C . VAL B 1 229 ? -11.531 11.773 2.666 1 94.06 229 VAL B C 1
ATOM 3624 O O . VAL B 1 229 ? -10.688 12.609 2.33 1 94.06 229 VAL B O 1
ATOM 3627 N N . THR B 1 230 ? -12.711 11.727 2.152 1 95.25 230 THR B N 1
ATOM 3628 C CA . THR B 1 230 ? -13.164 12.695 1.164 1 95.25 230 THR B CA 1
ATOM 3629 C C . THR B 1 230 ? -14.188 13.656 1.771 1 95.25 230 THR B C 1
ATOM 3631 O O . THR B 1 230 ? -15.383 13.352 1.8 1 95.25 230 THR B O 1
ATOM 3634 N N . SER B 1 231 ? -13.773 14.812 2.26 1 90.62 231 SER B N 1
ATOM 3635 C CA . SER B 1 231 ? -14.695 15.82 2.783 1 90.62 231 SER B CA 1
ATOM 3636 C C . SER B 1 231 ? -15.383 16.578 1.655 1 90.62 231 SER B C 1
ATOM 3638 O O . SER B 1 231 ? -14.773 16.859 0.621 1 90.62 231 SER B O 1
ATOM 3640 N N . PRO B 1 232 ? -16.656 17 1.867 1 92.06 232 PRO B N 1
ATOM 3641 C CA . PRO B 1 232 ? -17.359 17.75 0.838 1 92.06 232 PRO B CA 1
ATOM 3642 C C . PRO B 1 232 ? -16.672 19.078 0.489 1 92.06 232 PRO B C 1
ATOM 3644 O O . PRO B 1 232 ? -16.281 19.828 1.384 1 92.06 232 PRO B O 1
ATOM 3647 N N . ALA B 1 233 ? -16.469 19.312 -0.796 1 91.38 233 ALA B N 1
ATOM 3648 C CA . ALA B 1 233 ? -15.883 20.531 -1.339 1 91.38 233 ALA B CA 1
ATOM 3649 C C . ALA B 1 233 ? -14.414 20.672 -0.935 1 91.38 233 ALA B C 1
ATOM 3651 O O . ALA B 1 233 ? -13.859 21.766 -0.965 1 91.38 233 ALA B O 1
ATOM 3652 N N . GLY B 1 234 ? -13.844 19.547 -0.557 1 94.06 234 GLY B N 1
ATOM 3653 C CA . GLY B 1 234 ? -12.445 19.562 -0.152 1 94.06 234 GLY B CA 1
ATOM 3654 C C . GLY B 1 234 ? -11.492 19.234 -1.28 1 94.06 234 GLY B C 1
ATOM 3655 O O . GLY B 1 234 ? -11.906 19.125 -2.438 1 94.06 234 GLY B O 1
ATOM 3656 N N . THR B 1 235 ? -10.188 19.141 -0.913 1 96.44 235 THR B N 1
ATOM 3657 C CA . THR B 1 235 ? -9.133 18.859 -1.878 1 96.44 235 THR B CA 1
ATOM 3658 C C . THR B 1 235 ? -9.25 17.438 -2.416 1 96.44 235 THR B C 1
ATOM 3660 O O . THR B 1 235 ? -9.086 17.203 -3.615 1 96.44 235 THR B O 1
ATOM 3663 N N . THR B 1 236 ? -9.555 16.484 -1.545 1 97.75 236 THR B N 1
ATOM 3664 C CA . THR B 1 236 ? -9.688 15.094 -1.941 1 97.75 236 THR B CA 1
ATOM 3665 C C . THR B 1 236 ? -10.828 14.914 -2.939 1 97.75 236 THR B C 1
ATOM 3667 O O . THR B 1 236 ? -10.68 14.211 -3.938 1 97.75 236 THR B O 1
ATOM 3670 N N . GLU B 1 237 ? -11.961 15.562 -2.631 1 97.94 237 GLU B N 1
ATOM 3671 C CA . GLU B 1 237 ? -13.086 15.477 -3.551 1 97.94 237 GLU B CA 1
ATOM 3672 C C . GLU B 1 237 ? -12.727 16.031 -4.926 1 97.94 237 GLU B C 1
ATOM 3674 O O . GLU B 1 237 ? -13.117 15.461 -5.949 1 97.94 237 GLU B O 1
ATOM 3679 N N . ALA B 1 238 ? -12.008 17.141 -4.934 1 98.12 238 ALA B N 1
ATOM 3680 C CA . ALA B 1 238 ? -11.594 17.719 -6.203 1 98.12 238 ALA B CA 1
ATOM 3681 C C . ALA B 1 238 ? -10.773 16.734 -7.023 1 98.12 238 ALA B C 1
ATOM 3683 O O . ALA B 1 238 ? -10.992 16.578 -8.227 1 98.12 238 ALA B O 1
ATOM 3684 N N . ALA B 1 239 ? -9.859 16.062 -6.414 1 98.75 239 ALA B N 1
ATOM 3685 C CA . ALA B 1 239 ? -9.023 15.078 -7.102 1 98.75 239 ALA B CA 1
ATOM 3686 C C . ALA B 1 239 ? -9.852 13.883 -7.574 1 98.75 239 ALA B C 1
ATOM 3688 O O . ALA B 1 239 ? -9.734 13.461 -8.727 1 98.75 239 ALA B O 1
ATOM 3689 N N . ILE B 1 240 ? -10.695 13.297 -6.68 1 98.81 240 ILE B N 1
ATOM 3690 C CA . ILE B 1 240 ? -11.477 12.102 -6.992 1 98.81 240 ILE B CA 1
ATOM 3691 C C . ILE B 1 240 ? -12.422 12.398 -8.156 1 98.81 240 ILE B C 1
ATOM 3693 O O . ILE B 1 240 ? -12.562 11.586 -9.07 1 98.81 240 ILE B O 1
ATOM 3697 N N . LYS B 1 241 ? -13.062 13.594 -8.117 1 98.5 241 LYS B N 1
ATOM 3698 C CA . LYS B 1 241 ? -13.93 13.992 -9.227 1 98.5 241 LYS B CA 1
ATOM 3699 C C . LYS B 1 241 ? -13.148 14.062 -10.531 1 98.5 241 LYS B C 1
ATOM 3701 O O . LYS B 1 241 ? -13.664 13.695 -11.594 1 98.5 241 LYS B O 1
ATOM 3706 N N . SER B 1 242 ? -11.977 14.562 -10.461 1 98.69 242 SER B N 1
ATOM 3707 C CA . SER B 1 242 ? -11.125 14.641 -11.641 1 98.69 242 SER B CA 1
ATOM 3708 C C . SER B 1 242 ? -10.781 13.25 -12.172 1 98.69 242 SER B C 1
ATOM 3710 O O . SER B 1 242 ? -10.875 13 -13.375 1 98.69 242 SER B O 1
ATOM 3712 N N . PHE B 1 243 ? -10.398 12.281 -11.281 1 98.75 243 PHE B N 1
ATOM 3713 C CA . PHE B 1 243 ? -10.141 10.898 -11.664 1 98.75 243 PHE B CA 1
ATOM 3714 C C . PHE B 1 243 ? -11.352 10.289 -12.352 1 98.75 243 PHE B C 1
ATOM 3716 O O . PHE B 1 243 ? -11.234 9.68 -13.414 1 98.75 243 PHE B O 1
ATOM 3723 N N . GLN B 1 244 ? -12.5 10.469 -11.734 1 98.31 244 GLN B N 1
ATOM 3724 C CA . GLN B 1 244 ? -13.719 9.852 -12.227 1 98.31 244 GLN B CA 1
ATOM 3725 C C . GLN B 1 244 ? -14.164 10.477 -13.547 1 98.31 244 GLN B C 1
ATOM 3727 O O . GLN B 1 244 ? -14.57 9.766 -14.469 1 98.31 244 GLN B O 1
ATOM 3732 N N . ALA B 1 245 ? -14.055 11.812 -13.641 1 98.25 245 ALA B N 1
ATOM 3733 C CA . ALA B 1 245 ? -14.391 12.5 -14.883 1 98.25 245 ALA B CA 1
ATOM 3734 C C . ALA B 1 245 ? -13.461 12.07 -16.016 1 98.25 245 ALA B C 1
ATOM 3736 O O . ALA B 1 245 ? -13.875 12.023 -17.172 1 98.25 245 ALA B O 1
ATOM 3737 N N . GLY B 1 246 ? -12.25 11.703 -15.703 1 98.12 246 GLY B N 1
ATOM 3738 C CA . GLY B 1 246 ? -11.273 11.281 -16.688 1 98.12 246 GLY B CA 1
ATOM 3739 C C . GLY B 1 246 ? -11.391 9.805 -17.047 1 98.12 246 GLY B C 1
ATOM 3740 O O . GLY B 1 246 ? -10.633 9.305 -17.875 1 98.12 246 GLY B O 1
ATOM 3741 N N . GLY B 1 247 ? -12.344 9.07 -16.438 1 98.19 247 GLY B N 1
ATOM 3742 C CA . GLY B 1 247 ? -12.594 7.68 -16.781 1 98.19 247 GLY B CA 1
ATOM 3743 C C . GLY B 1 247 ? -11.641 6.719 -16.094 1 98.19 247 GLY B C 1
ATOM 3744 O O . GLY B 1 247 ? -11.234 5.711 -16.688 1 98.19 247 GLY B O 1
ATOM 3745 N N . PHE B 1 248 ? -11.266 7 -14.898 1 98.56 248 PHE B N 1
ATOM 3746 C CA . PHE B 1 248 ? -10.266 6.234 -14.164 1 98.56 248 PHE B CA 1
ATOM 3747 C C . PHE B 1 248 ? -10.695 4.777 -14.031 1 98.56 248 PHE B C 1
ATOM 3749 O O . PHE B 1 248 ? -9.93 3.865 -14.336 1 98.56 248 PHE B O 1
ATOM 3756 N N . GLU B 1 249 ? -11.922 4.512 -13.57 1 98.31 249 GLU B N 1
ATOM 3757 C CA . GLU B 1 249 ? -12.406 3.152 -13.336 1 98.31 249 GLU B CA 1
ATOM 3758 C C . GLU B 1 249 ? -12.461 2.35 -14.633 1 98.31 249 GLU B C 1
ATOM 3760 O O . GLU B 1 249 ? -12.062 1.183 -14.656 1 98.31 249 GLU B O 1
ATOM 3765 N N . ALA B 1 250 ? -12.914 2.971 -15.68 1 98.5 250 ALA B N 1
ATOM 3766 C CA . ALA B 1 250 ? -12.969 2.311 -16.984 1 98.5 250 ALA B CA 1
ATOM 3767 C C . ALA B 1 250 ? -11.57 1.969 -17.484 1 98.5 250 ALA B C 1
ATOM 3769 O O . ALA B 1 250 ? -11.359 0.923 -18.109 1 98.5 250 ALA B O 1
ATOM 3770 N N . LEU B 1 251 ? -10.688 2.855 -17.266 1 98.69 251 LEU B N 1
ATOM 3771 C CA . LEU B 1 251 ? -9.297 2.643 -17.672 1 98.69 251 LEU B CA 1
ATOM 3772 C C . LEU B 1 251 ? -8.703 1.438 -16.938 1 98.69 251 LEU B C 1
ATOM 3774 O O . LEU B 1 251 ? -8.023 0.616 -17.562 1 98.69 251 LEU B O 1
ATOM 3778 N N . VAL B 1 252 ? -8.945 1.299 -15.617 1 98.88 252 VAL B N 1
ATOM 3779 C CA . VAL B 1 252 ? -8.477 0.17 -14.82 1 98.88 252 VAL B CA 1
ATOM 3780 C C . VAL B 1 252 ? -9.094 -1.125 -15.352 1 98.88 252 VAL B C 1
ATOM 3782 O O . VAL B 1 252 ? -8.391 -2.123 -15.531 1 98.88 252 VAL B O 1
ATOM 3785 N N . GLU B 1 253 ? -10.375 -1.097 -15.594 1 98.81 253 GLU B N 1
ATOM 3786 C CA . GLU B 1 253 ? -11.062 -2.268 -16.125 1 98.81 253 GLU B CA 1
ATOM 3787 C C . GLU B 1 253 ? -10.438 -2.711 -17.453 1 98.81 253 GLU B C 1
ATOM 3789 O O . GLU B 1 253 ? -10.195 -3.902 -17.656 1 98.81 253 GLU B O 1
ATOM 3794 N N . THR B 1 254 ? -10.211 -1.784 -18.344 1 98.81 254 THR B N 1
ATOM 3795 C CA . THR B 1 254 ? -9.625 -2.084 -19.641 1 98.81 254 THR B CA 1
ATOM 3796 C C . THR B 1 254 ? -8.242 -2.707 -19.5 1 98.81 254 THR B C 1
ATOM 3798 O O . THR B 1 254 ? -7.918 -3.684 -20.172 1 98.81 254 THR B O 1
ATOM 3801 N N . ALA B 1 255 ? -7.438 -2.15 -18.641 1 98.88 255 ALA B N 1
ATOM 3802 C CA . ALA B 1 255 ? -6.074 -2.629 -18.422 1 98.88 255 ALA B CA 1
ATOM 3803 C C . ALA B 1 255 ? -6.07 -4.043 -17.859 1 98.88 255 ALA B C 1
ATOM 3805 O O . ALA B 1 255 ? -5.328 -4.91 -18.328 1 98.88 255 ALA B O 1
ATOM 3806 N N . LEU B 1 256 ? -6.91 -4.27 -16.812 1 98.81 256 LEU B N 1
ATOM 3807 C CA . LEU B 1 256 ? -6.953 -5.594 -16.219 1 98.81 256 LEU B CA 1
ATOM 3808 C C . LEU B 1 256 ? -7.512 -6.625 -17.188 1 98.81 256 LEU B C 1
ATOM 3810 O O . LEU B 1 256 ? -7.066 -7.773 -17.219 1 98.81 256 LEU B O 1
ATOM 3814 N N . THR B 1 257 ? -8.484 -6.215 -18 1 98.75 257 THR B N 1
ATOM 3815 C CA . THR B 1 257 ? -9.016 -7.102 -19.031 1 98.75 257 THR B CA 1
ATOM 3816 C C . THR B 1 257 ? -7.938 -7.469 -20.031 1 98.75 257 THR B C 1
ATOM 3818 O O . THR B 1 257 ? -7.852 -8.617 -20.469 1 98.75 257 THR B O 1
ATOM 3821 N N . ALA B 1 258 ? -7.121 -6.508 -20.406 1 98.62 258 ALA B N 1
ATOM 3822 C CA . ALA B 1 258 ? -6.016 -6.77 -21.328 1 98.62 258 ALA B CA 1
ATOM 3823 C C . ALA B 1 258 ? -5.055 -7.801 -20.75 1 98.62 258 ALA B C 1
ATOM 3825 O O . ALA B 1 258 ? -4.574 -8.68 -21.469 1 98.62 258 ALA B O 1
ATOM 3826 N N . ALA B 1 259 ? -4.75 -7.695 -19.484 1 98.19 259 ALA B N 1
ATOM 3827 C CA . ALA B 1 259 ? -3.867 -8.648 -18.812 1 98.19 259 ALA B CA 1
ATOM 3828 C C . ALA B 1 259 ? -4.488 -10.047 -18.797 1 98.19 259 ALA B C 1
ATOM 3830 O O . ALA B 1 259 ? -3.809 -11.039 -19.062 1 98.19 259 ALA B O 1
ATOM 3831 N N . ALA B 1 260 ? -5.758 -10.125 -18.406 1 97.75 260 ALA B N 1
ATOM 3832 C CA . ALA B 1 260 ? -6.441 -11.414 -18.359 1 97.75 260 ALA B CA 1
ATOM 3833 C C . ALA B 1 260 ? -6.477 -12.062 -19.75 1 97.75 260 ALA B C 1
ATOM 3835 O O . ALA B 1 260 ? -6.262 -13.273 -19.875 1 97.75 260 ALA B O 1
ATOM 3836 N N . HIS B 1 261 ? -6.797 -11.297 -20.766 1 97 261 HIS B N 1
ATOM 3837 C CA . HIS B 1 261 ? -6.828 -11.797 -22.141 1 97 261 HIS B CA 1
ATOM 3838 C C . HIS B 1 261 ? -5.453 -12.297 -22.562 1 97 261 HIS B C 1
ATOM 3840 O O . HIS B 1 261 ? -5.344 -13.352 -23.203 1 97 261 HIS B O 1
ATOM 3846 N N . ARG B 1 262 ? -4.457 -11.531 -22.281 1 96.31 262 ARG B N 1
ATOM 3847 C CA . ARG B 1 262 ? -3.1 -11.945 -22.625 1 96.31 262 ARG B CA 1
ATOM 3848 C C . ARG B 1 262 ? -2.74 -13.258 -21.922 1 96.31 262 ARG B C 1
ATOM 3850 O O . ARG B 1 262 ? -2.07 -14.109 -22.516 1 96.31 262 ARG B O 1
ATOM 3857 N N . SER B 1 263 ? -3.139 -13.406 -20.672 1 94.38 263 SER B N 1
ATOM 3858 C CA . SER B 1 263 ? -2.918 -14.648 -19.938 1 94.38 263 SER B CA 1
ATOM 3859 C C . SER B 1 263 ? -3.553 -15.836 -20.656 1 94.38 263 SER B C 1
ATOM 3861 O O . SER B 1 263 ? -2.924 -16.875 -20.828 1 94.38 263 SER B O 1
ATOM 3863 N N . ALA B 1 264 ? -4.75 -15.672 -21.109 1 94.19 264 ALA B N 1
ATOM 3864 C CA . ALA B 1 264 ? -5.461 -16.719 -21.844 1 94.19 264 ALA B CA 1
ATOM 3865 C C . ALA B 1 264 ? -4.766 -17.016 -23.172 1 94.19 264 ALA B C 1
ATOM 3867 O O . ALA B 1 264 ? -4.676 -18.188 -23.578 1 94.19 264 ALA B O 1
ATOM 3868 N N . GLU B 1 265 ? -4.297 -16 -23.812 1 94.44 265 GLU B N 1
ATOM 3869 C CA . GLU B 1 265 ? -3.582 -16.172 -25.078 1 94.44 265 GLU B CA 1
ATOM 3870 C C . GLU B 1 265 ? -2.299 -16.984 -24.875 1 94.44 265 GLU B C 1
ATOM 3872 O O . GLU B 1 265 ? -1.955 -17.828 -25.703 1 94.44 265 GLU B O 1
ATOM 3877 N N . LEU B 1 266 ? -1.583 -16.625 -23.844 1 90.81 266 LEU B N 1
ATOM 3878 C CA . LEU B 1 266 ? -0.361 -17.359 -23.531 1 90.81 266 LEU B CA 1
ATOM 3879 C C . LEU B 1 266 ? -0.648 -18.844 -23.328 1 90.81 266 LEU B C 1
ATOM 3881 O O . LEU B 1 266 ? 0.133 -19.688 -23.766 1 90.81 266 LEU B O 1
ATOM 3885 N N . ALA B 1 267 ? -1.742 -19.188 -22.672 1 90 267 ALA B N 1
ATOM 3886 C CA . ALA B 1 267 ? -2.125 -20.578 -22.453 1 90 267 ALA B CA 1
ATOM 3887 C C . ALA B 1 267 ? -2.311 -21.312 -23.797 1 90 267 ALA B C 1
ATOM 3889 O O . ALA B 1 267 ? -1.866 -22.438 -23.953 1 90 267 ALA B O 1
ATOM 3890 N N . GLU B 1 268 ? -2.908 -20.641 -24.734 1 90.19 268 GLU B N 1
ATOM 3891 C CA . GLU B 1 268 ? -3.145 -21.234 -26.047 1 90.19 268 GLU B CA 1
ATOM 3892 C C . GLU B 1 268 ? -1.835 -21.422 -26.812 1 90.19 268 GLU B C 1
ATOM 3894 O O . GLU B 1 268 ? -1.654 -22.422 -27.5 1 90.19 268 GLU B O 1
ATOM 3899 N N . GLN B 1 269 ? -1.004 -20.484 -26.656 1 88.88 269 GLN B N 1
ATOM 3900 C CA . GLN B 1 269 ? 0.262 -20.5 -27.375 1 88.88 269 GLN B CA 1
ATOM 3901 C C . GLN B 1 269 ? 1.2 -21.562 -26.812 1 88.88 269 GLN B C 1
ATOM 3903 O O . GLN B 1 269 ? 1.974 -22.172 -27.562 1 88.88 269 GLN B O 1
ATOM 3908 N N . LEU B 1 270 ? 1.159 -21.75 -25.516 1 86 270 LEU B N 1
ATOM 3909 C CA . LEU B 1 270 ? 2.127 -22.625 -24.844 1 86 270 LEU B CA 1
ATOM 3910 C C . LEU B 1 270 ? 1.614 -24.047 -24.766 1 86 270 LEU B C 1
ATOM 3912 O O . LEU B 1 270 ? 2.387 -24.984 -24.516 1 86 270 LEU B O 1
ATOM 3916 N N . ASP B 1 271 ? 0.321 -24.234 -24.859 1 80 271 ASP B N 1
ATOM 3917 C CA . ASP B 1 271 ? -0.26 -25.578 -24.922 1 80 271 ASP B CA 1
ATOM 3918 C C . ASP B 1 271 ? 0.264 -26.359 -26.125 1 80 271 ASP B C 1
ATOM 3920 O O . ASP B 1 271 ? 0.174 -27.578 -26.172 1 80 271 ASP B O 1
ATOM 3924 N N . LYS B 1 272 ? 0.899 -25.703 -27.234 1 67.56 272 LYS B N 1
ATOM 3925 C CA . LYS B 1 272 ? 1.34 -26.375 -28.453 1 67.56 272 LYS B CA 1
ATOM 3926 C C . LYS B 1 272 ? 2.664 -27.094 -28.234 1 67.56 272 LYS B C 1
ATOM 3928 O O . LYS B 1 272 ? 3.484 -26.672 -27.422 1 67.56 272 LYS B O 1
#

InterPro domains:
  IPR000304 Pyrroline-5-carboxylate reductase-like [MF_01925] (4-266)
  IPR000304 Pyrroline-5-carboxylate reductase-like [PIRSF000193] (4-268)
  IPR000304 Pyrroline-5-carboxylate reductase-like [TIGR00112] (6-266)
  IPR008927 6-phosphogluconate dehydrogenase-like, C-terminal domain superfamily [SSF48179] (161-269)
  IPR028939 Pyrroline-5-carboxylate reductase, catalytic, N-terminal [PF03807] (5-99)
  IPR029036 Pyrroline-5-carboxylate reductase, dimerisation domain [PF14748] (162-266)
  IPR036291 NAD(P)-binding domain superfamily [SSF51735] (5-159)
  IPR053790 Pyrroline-5-carboxylate reductase-like conserved site [PS00521] (222-244)

Solvent-accessible surface area (backbone atoms only — not comparable to full-atom values): 26239 Å² total; per-residue (Å²): 126,87,75,74,24,36,12,30,37,28,58,44,70,66,39,46,25,40,50,52,24,37,43,74,72,64,49,55,39,91,35,35,29,26,10,28,82,45,67,66,52,38,48,52,50,29,70,73,61,58,32,55,63,31,65,45,58,54,67,27,43,58,84,30,45,33,38,35,43,46,48,56,56,89,49,41,61,65,53,34,48,69,37,31,85,58,58,59,70,83,31,35,36,35,35,55,35,72,35,63,50,70,68,50,46,36,72,40,44,39,87,55,24,38,35,46,32,46,53,24,72,31,22,70,74,45,36,15,44,27,43,34,28,67,43,89,71,44,48,70,69,55,50,52,51,53,45,53,55,48,39,36,14,21,48,62,43,83,47,93,48,69,74,42,51,29,30,41,39,22,43,28,42,27,25,35,38,56,53,23,50,50,44,42,28,47,20,52,37,20,33,75,55,62,36,56,65,68,57,18,41,51,40,29,36,38,26,44,34,18,35,19,50,49,51,65,70,46,96,57,56,38,63,59,56,27,50,74,63,36,50,89,93,32,32,31,37,41,18,52,51,40,34,56,76,69,39,46,52,60,44,46,32,52,12,38,50,40,10,21,50,42,29,53,49,43,25,62,62,61,63,105,125,85,74,76,25,36,12,30,38,28,58,44,70,67,39,47,26,38,51,50,23,36,42,73,73,65,48,57,37,91,36,35,28,26,10,30,82,46,66,65,51,39,50,50,50,30,69,72,62,61,32,54,64,31,65,45,59,54,67,28,44,59,86,32,45,34,38,35,40,45,48,57,55,88,48,41,61,65,52,34,48,69,36,32,85,58,58,57,68,83,31,35,37,35,36,56,35,72,34,63,51,70,68,49,47,35,70,39,43,39,86,54,23,37,35,46,32,46,54,24,74,31,22,70,73,47,35,14,43,28,42,34,27,67,43,88,72,44,47,71,70,53,51,50,49,52,44,52,53,49,40,35,13,23,48,61,42,82,47,92,47,70,73,41,50,29,29,42,37,24,42,28,43,27,26,36,37,56,54,24,49,48,43,40,28,47,20,53,36,21,32,74,56,63,36,56,64,69,56,20,42,51,39,29,36,39,27,44,33,17,34,20,51,49,50,64,70,45,96,57,56,38,64,55,56,26,51,75,62,36,50,89,92,32,33,32,38,41,18,52,51,41,32,55,74,69,40,45,54,60,43,48,31,52,11,37,49,39,9,21,52,43,31,53,47,44,24,61,63,60,63,106

Organism: Pseudomonas syringae (NCBI:txid317)

Secondary structure (DSSP, 8-state):
-----EEEE--SHHHHHHHHHHHHTT--GGGEEEE-S-HHHHHHHHHHH--EEESSHHHHHTT-SEEEE-S-HHHHHHHHHHHGGG--TTPEEEE--TT--HHHHHHHH-S--EEEEE--GGGGGT-EEEEEEE-TT--HHHHHHHHHHHHTTEEEEE-S-TTHHHHHIIIIISHHHHHHHHHHHHHHHHHHTT--HHHHHHHHHHHHHHHHHHHHH-SS-HHHHHHHT--TTSHHHHHHHHHHHTTHHHHHHHHHHHHHHHHHHHHHHH--/-----EEEE--SHHHHHHHHHHHHTT--GGGEEEE-S-HHHHHHHHHHH--EEESSHHHHHTT-SEEEE-S-HHHHHHHHHHHGGG--TTPEEEE--TT--HHHHHHHH-S--EEEEE--GGGGGT-EEEEEEE-TT--HHHHHHHHHHHHTTEEEEE-S-TTHHHHHIIIIISHHHHHHHHHHHHHHHHHHTT--HHHHHHHHHHHHHHHHHHHHH-SS-HHHHHHHT--TTSHHHHHHHHHHHTTHHHHHHHHHHHHHHHHHHHHHHHT-

Radius of gyration: 27.04 Å; Cα contacts (8 Å, |Δi|>4): 1152; chains: 2; bounding box: 44×79×61 Å

Nearest PDB structures (foldseek):
  3tri-assembly1_B  TM=9.622E-01  e=3.981E-30  Coxiella burnetii
  5uax-assembly1_C  TM=8.970E-01  e=1.188E-26  Homo sapiens
  6xp2-assembly1_A  TM=8.836E-01  e=7.259E-26  Homo sapiens
  2ag8-assembly1_A  TM=9.405E-01  e=1.700E-24  Neisseria meningitidis MC58
  6lhm-assembly2_B  TM=8.916E-01  e=2.277E-24  Homo sapiens

pLDDT: mean 96.25, std 5.27, range [39.94, 98.94]

Sequence (544 aa):
MSTTRIAFIGAGNMAASLIGGLRAQGVEADSIRASDPGAETRGKIAAEHGIAVFADNAEAVEGADVVLIAVKPQAMKAVCEALRSSLKPHQLIVSIAAGITCASMKNWLGEQPIVRCMPNTPALLRQGVSGLYATEQVNEAQRAQAEQLLSAVGIALWLEEEQQLDAVTAVSGSGPAYFFLLIEAMTAAGVKLGLPQEVAAQLTQQTALGAALMATGSDVDAAELRRRVTSPAGTTEAAIKSFQAGGFEALVETALTAAAHRSAELAEQLDKMSTTRIAFIGAGNMAASLIGGLRAQGVEADSIRASDPGAETRGKIAAEHGIAVFADNAEAVEGADVVLIAVKPQAMKAVCEALRSSLKPHQLIVSIAAGITCASMKNWLGEQPIVRCMPNTPALLRQGVSGLYATEQVNEAQRAQAEQLLSAVGIALWLEEEQQLDAVTAVSGSGPAYFFLLIEAMTAAGVKLGLPQEVAAQLTQQTALGAALMATGSDVDAAELRRRVTSPAGTTEAAIKSFQAGGFEALVETALTAAAHRSAELAEQLDK